Protein AF-0000000072565651 (afdb_homodimer)

Organism: Arthroderma benhamiae (strain ATCC MYA-4681 / CBS 112371) (NCBI:txid663331)

Nearest PDB structures (foldseek):
  7oct-assembly1_A  TM=7.516E-01  e=7.145E-11  Acinetobacter baumannii ATCC 19606 = CIP 70.34 = JCM 6841
  7ocs-assembly1_A  TM=7.933E-01  e=9.939E-10  Acinetobacter baumannii ATCC 19606 = CIP 70.34 = JCM 6841
  7ocs-assembly2_B  TM=7.786E-01  e=7.906E-10  Acinetobacter baumannii ATCC 19606 = CIP 70.34 = JCM 6841
  7ocs-assembly1_D  TM=7.805E-01  e=7.906E-10  Acinetobacter baumannii ATCC 19606 = CIP 70.34 = JCM 6841
  6w04-assembly1_A  TM=7.168E-01  e=1.762E-09  Entamoeba histolytica

Structure (mmCIF, N/CA/C/O backbone):
data_AF-0000000072565651-model_v1
#
loop_
_entity.id
_entity.type
_entity.pdbx_description
1 polymer 'HAD superfamily hydrolase'
#
loop_
_atom_site.group_PDB
_atom_site.id
_atom_site.type_symbol
_atom_site.label_atom_id
_atom_site.label_alt_id
_atom_site.label_comp_id
_atom_site.label_asym_id
_atom_site.label_entity_id
_atom_site.label_seq_id
_atom_site.pdbx_PDB_ins_code
_atom_site.Cartn_x
_atom_site.Cartn_y
_atom_site.Cartn_z
_atom_site.occupancy
_atom_site.B_iso_or_equiv
_atom_site.auth_seq_id
_atom_site.auth_comp_id
_atom_site.auth_asym_id
_atom_site.auth_atom_id
_atom_site.pdbx_PDB_model_num
ATOM 1 N N . MET A 1 1 ? 12.672 -51.312 17.312 1 28.11 1 MET A N 1
ATOM 2 C CA . MET A 1 1 ? 11.688 -50.344 16.844 1 28.11 1 MET A CA 1
ATOM 3 C C . MET A 1 1 ? 12.312 -49.375 15.836 1 28.11 1 MET A C 1
ATOM 5 O O . MET A 1 1 ? 13.273 -48.688 16.156 1 28.11 1 MET A O 1
ATOM 9 N N . ALA A 1 2 ? 12.344 -49.812 14.531 1 34.66 2 ALA A N 1
ATOM 10 C CA . ALA A 1 2 ? 13.094 -49.219 13.422 1 34.66 2 ALA A CA 1
ATOM 11 C C . ALA A 1 2 ? 12.797 -47.75 13.297 1 34.66 2 ALA A C 1
ATOM 13 O O . ALA A 1 2 ? 11.633 -47.344 13.312 1 34.66 2 ALA A O 1
ATOM 14 N N . ASP A 1 3 ? 13.578 -46.875 13.914 1 33.22 3 ASP A N 1
ATOM 15 C CA . ASP A 1 3 ? 13.516 -45.406 13.844 1 33.22 3 ASP A CA 1
ATOM 16 C C . ASP A 1 3 ? 13.172 -44.938 12.438 1 33.22 3 ASP A C 1
ATOM 18 O O . ASP A 1 3 ? 13.953 -45.156 11.5 1 33.22 3 ASP A O 1
ATOM 22 N N . TYR A 1 4 ? 12.031 -45.188 11.828 1 33.22 4 TYR A N 1
ATOM 23 C CA . TYR A 1 4 ? 11.383 -44.688 10.617 1 33.22 4 TYR A CA 1
ATOM 24 C C . TYR A 1 4 ? 11.664 -43.219 10.414 1 33.22 4 TYR A C 1
ATOM 26 O O . TYR A 1 4 ? 10.812 -42.375 10.68 1 33.22 4 TYR A O 1
ATOM 34 N N . ASN A 1 5 ? 12.641 -42.625 11.07 1 37.72 5 ASN A N 1
ATOM 35 C CA . ASN A 1 5 ? 13.055 -41.25 10.734 1 37.72 5 ASN A CA 1
ATOM 36 C C . ASN A 1 5 ? 13.234 -41.094 9.234 1 37.72 5 ASN A C 1
ATOM 38 O O . ASN A 1 5 ? 14.367 -41.094 8.734 1 37.72 5 ASN A O 1
ATOM 42 N N . LEU A 1 6 ? 12.742 -41.969 8.281 1 37.47 6 LEU A N 1
ATOM 43 C CA . LEU A 1 6 ? 12.953 -41.906 6.84 1 37.47 6 LEU A CA 1
ATOM 44 C C . LEU A 1 6 ? 12.852 -40.469 6.324 1 37.47 6 LEU A C 1
ATOM 46 O O . LEU A 1 6 ? 11.789 -39.875 6.383 1 37.47 6 LEU A O 1
ATOM 50 N N . ASN A 1 7 ? 13.68 -39.625 6.555 1 43.22 7 ASN A N 1
ATOM 51 C CA . ASN A 1 7 ? 13.891 -38.406 5.766 1 43.22 7 ASN A CA 1
ATOM 52 C C . ASN A 1 7 ? 13.43 -38.594 4.32 1 43.22 7 ASN A C 1
ATOM 54 O O . ASN A 1 7 ? 14.219 -39 3.465 1 43.22 7 ASN A O 1
ATOM 58 N N . ARG A 1 8 ? 12.398 -39.219 3.965 1 54.91 8 ARG A N 1
ATOM 59 C CA . ARG A 1 8 ? 11.875 -39.531 2.637 1 54.91 8 ARG A CA 1
ATOM 60 C C . ARG A 1 8 ? 12.023 -38.312 1.696 1 54.91 8 ARG A C 1
ATOM 62 O O . ARG A 1 8 ? 11.469 -37.25 1.953 1 54.91 8 ARG A O 1
ATOM 69 N N . ARG A 1 9 ? 13.125 -38.188 0.952 1 79.69 9 ARG A N 1
ATOM 70 C CA . ARG A 1 9 ? 13.477 -37.219 -0.081 1 79.69 9 ARG A CA 1
ATOM 71 C C . ARG A 1 9 ? 12.328 -37.031 -1.062 1 79.69 9 ARG A C 1
ATOM 73 O O . ARG A 1 9 ? 11.797 -38 -1.607 1 79.69 9 ARG A O 1
ATOM 80 N N . LEU A 1 10 ? 11.648 -35.906 -1.027 1 92.06 10 LEU A N 1
ATOM 81 C CA . LEU A 1 10 ? 10.609 -35.562 -1.983 1 92.06 10 LEU A CA 1
ATOM 82 C C . LEU A 1 10 ? 11.086 -35.781 -3.414 1 92.06 10 LEU A C 1
ATOM 84 O O . LEU A 1 10 ? 12.266 -35.594 -3.719 1 92.06 10 LEU A O 1
ATOM 88 N N . PRO A 1 11 ? 10.273 -36.406 -4.203 1 96.19 11 PRO A N 1
ATOM 89 C CA . PRO A 1 11 ? 10.695 -36.625 -5.586 1 96.19 11 PRO A CA 1
ATOM 90 C C . PRO A 1 11 ? 11.086 -35.344 -6.309 1 96.19 11 PRO A C 1
ATOM 92 O O . PRO A 1 11 ? 10.648 -34.25 -5.93 1 96.19 11 PRO A O 1
ATOM 95 N N . PRO A 1 12 ? 11.969 -35.5 -7.359 1 96.56 12 PRO A N 1
ATOM 96 C CA . PRO A 1 12 ? 12.281 -34.312 -8.172 1 96.56 12 PRO A CA 1
ATOM 97 C C . PRO A 1 12 ? 11.055 -33.719 -8.844 1 96.56 12 PRO A C 1
ATOM 99 O O . PRO A 1 12 ? 10.148 -34.438 -9.258 1 96.56 12 PRO A O 1
ATOM 102 N N . ILE A 1 13 ? 11.078 -32.438 -9.023 1 98.19 13 ILE A N 1
ATOM 103 C CA . ILE A 1 13 ? 9.969 -31.734 -9.641 1 98.19 13 ILE A CA 1
ATOM 104 C C . ILE A 1 13 ? 10.023 -31.906 -11.156 1 98.19 13 ILE A C 1
ATOM 106 O O . ILE A 1 13 ? 11.086 -31.797 -11.766 1 98.19 13 ILE A O 1
ATOM 110 N N . ARG A 1 14 ? 8.883 -32.125 -11.688 1 98.25 14 ARG A N 1
ATOM 111 C CA . ARG A 1 14 ? 8.781 -32.312 -13.133 1 98.25 14 ARG A CA 1
ATOM 112 C C . ARG A 1 14 ? 7.781 -31.312 -13.727 1 98.25 14 ARG A C 1
ATOM 114 O O . ARG A 1 14 ? 7.691 -31.172 -14.945 1 98.25 14 ARG A O 1
ATOM 121 N N . ALA A 1 15 ? 7.027 -30.594 -12.883 1 98.81 15 ALA A N 1
ATOM 122 C CA . ALA A 1 15 ? 6.113 -29.562 -13.344 1 98.81 15 ALA A CA 1
ATOM 123 C C . ALA A 1 15 ? 6.039 -28.406 -12.344 1 98.81 15 ALA A C 1
ATOM 125 O O . ALA A 1 15 ? 5.949 -28.641 -11.133 1 98.81 15 ALA A O 1
ATOM 126 N N . CYS A 1 16 ? 6.152 -27.203 -12.852 1 98.88 16 CYS A N 1
ATOM 127 C CA . CYS A 1 16 ? 5.938 -25.984 -12.094 1 98.88 16 CYS A CA 1
ATOM 128 C C . CYS A 1 16 ? 4.652 -25.281 -12.523 1 98.88 16 CYS A C 1
ATOM 130 O O . CYS A 1 16 ? 4.473 -24.984 -13.703 1 98.88 16 CYS A O 1
ATOM 132 N N . LEU A 1 17 ? 3.73 -25.109 -11.586 1 98.94 17 LEU A N 1
ATOM 133 C CA . LEU A 1 17 ? 2.434 -24.484 -11.828 1 98.94 17 LEU A CA 1
ATOM 134 C C . LEU A 1 17 ? 2.344 -23.125 -11.133 1 98.94 17 LEU A C 1
ATOM 136 O O . LEU A 1 17 ? 2.623 -23.016 -9.938 1 98.94 17 LEU A O 1
ATOM 140 N N . PHE A 1 18 ? 1.937 -22.109 -11.898 1 98.94 18 PHE A N 1
ATOM 141 C CA . PHE A 1 18 ? 2.07 -20.75 -11.391 1 98.94 18 PHE A CA 1
ATOM 142 C C . PHE A 1 18 ? 0.706 -20.078 -11.273 1 98.94 18 PHE A C 1
ATOM 144 O O . PHE A 1 18 ? -0.089 -20.094 -12.219 1 98.94 18 PHE A O 1
ATOM 151 N N . ASP A 1 19 ? 0.509 -19.438 -10.094 1 97.56 19 ASP A N 1
ATOM 152 C CA . ASP A 1 19 ? -0.462 -18.344 -10.023 1 97.56 19 ASP A CA 1
ATOM 153 C C . ASP A 1 19 ? 0.01 -17.141 -10.828 1 97.56 19 ASP A C 1
ATOM 155 O O . ASP A 1 19 ? 1.038 -17.203 -11.5 1 97.56 19 ASP A O 1
ATOM 159 N N . MET A 1 20 ? -0.829 -16.078 -10.945 1 97.19 20 MET A N 1
ATOM 160 C CA . MET A 1 20 ? -0.4 -14.914 -11.719 1 97.19 20 MET A CA 1
ATOM 161 C C . MET A 1 20 ? -0.414 -13.656 -10.852 1 97.19 20 MET A C 1
ATOM 163 O O . MET A 1 20 ? 0.643 -13.117 -10.523 1 97.19 20 MET A O 1
ATOM 167 N N . ASP A 1 21 ? -1.61 -13.273 -10.383 1 95.94 21 ASP A N 1
ATOM 168 C CA . ASP A 1 21 ? -1.785 -12.008 -9.672 1 95.94 21 ASP A CA 1
ATOM 169 C C . ASP A 1 21 ? -1.042 -12.016 -8.344 1 95.94 21 ASP A C 1
ATOM 171 O O . ASP A 1 21 ? -1.3 -12.867 -7.488 1 95.94 21 ASP A O 1
ATOM 175 N N . GLY A 1 22 ? -0.1 -11.062 -8.234 1 95.88 22 GLY A N 1
ATOM 176 C CA . GLY A 1 22 ? 0.639 -10.945 -6.988 1 95.88 22 GLY A CA 1
ATOM 177 C C . GLY A 1 22 ? 1.815 -11.898 -6.898 1 95.88 22 GLY A C 1
ATOM 178 O O . GLY A 1 22 ? 2.6 -11.836 -5.949 1 95.88 22 GLY A O 1
ATOM 179 N N . LEU A 1 23 ? 1.922 -12.734 -7.875 1 97.44 23 LEU A N 1
ATOM 180 C CA . LEU A 1 23 ? 3.018 -13.703 -7.922 1 97.44 23 LEU A CA 1
ATOM 181 C C . LEU A 1 23 ? 3.938 -13.422 -9.102 1 97.44 23 LEU A C 1
ATOM 183 O O . LEU A 1 23 ? 5.129 -13.148 -8.922 1 97.44 23 LEU A O 1
ATOM 187 N N . LEU A 1 24 ? 3.398 -13.469 -10.297 1 98.44 24 LEU A N 1
ATOM 188 C CA . LEU A 1 24 ? 4.191 -13.195 -11.484 1 98.44 24 LEU A CA 1
ATOM 189 C C . LEU A 1 24 ? 4.207 -11.695 -11.789 1 98.44 24 LEU A C 1
ATOM 191 O O . LEU A 1 24 ? 5.223 -11.156 -12.234 1 98.44 24 LEU A O 1
ATOM 195 N N . ILE A 1 25 ? 3.047 -11.078 -11.523 1 98.31 25 ILE A N 1
ATOM 196 C CA . ILE A 1 25 ? 2.939 -9.656 -11.836 1 98.31 25 ILE A CA 1
ATOM 197 C C . ILE A 1 25 ? 2.459 -8.891 -10.602 1 98.31 25 ILE A C 1
ATOM 199 O O . ILE A 1 25 ? 1.876 -9.477 -9.688 1 98.31 25 ILE A O 1
ATOM 203 N N . ASP A 1 26 ? 2.633 -7.539 -10.625 1 97.62 26 ASP A N 1
ATOM 204 C CA . ASP A 1 26 ? 2.377 -6.68 -9.469 1 97.62 26 ASP A CA 1
ATOM 205 C C . ASP A 1 26 ? 0.921 -6.215 -9.445 1 97.62 26 ASP A C 1
ATOM 207 O O . ASP A 1 26 ? 0.62 -5.121 -8.969 1 97.62 26 ASP A O 1
ATOM 211 N N . SER A 1 27 ? -0.008 -7.008 -9.953 1 96.06 27 SER A N 1
ATOM 212 C CA . SER A 1 27 ? -1.421 -6.66 -10.062 1 96.06 27 SER A CA 1
ATOM 213 C C . SER A 1 27 ? -2.037 -6.43 -8.68 1 96.06 27 SER A C 1
ATOM 215 O O . SER A 1 27 ? -3.027 -5.703 -8.555 1 96.06 27 SER A O 1
ATOM 217 N N . GLU A 1 28 ? -1.499 -7.016 -7.66 1 94.44 28 GLU A N 1
ATOM 218 C CA . GLU A 1 28 ? -2.014 -6.82 -6.309 1 94.44 28 GLU A CA 1
ATOM 219 C C . GLU A 1 28 ? -1.947 -5.355 -5.895 1 94.44 28 GLU A C 1
ATOM 221 O O . GLU A 1 28 ? -2.812 -4.867 -5.164 1 94.44 28 GLU A O 1
ATOM 226 N N . ASP A 1 29 ? -0.939 -4.613 -6.332 1 95.44 29 ASP A N 1
ATOM 227 C CA . ASP A 1 29 ? -0.826 -3.184 -6.066 1 95.44 29 ASP A CA 1
ATOM 228 C C . ASP A 1 29 ? -1.98 -2.414 -6.703 1 95.44 29 ASP A C 1
ATOM 230 O O . ASP A 1 29 ? -2.523 -1.487 -6.102 1 95.44 29 ASP A O 1
ATOM 234 N N . ILE A 1 30 ? -2.305 -2.785 -7.891 1 95.69 30 ILE A N 1
ATOM 235 C CA . ILE A 1 30 ? -3.395 -2.137 -8.617 1 95.69 30 ILE A CA 1
ATOM 236 C C . ILE A 1 30 ? -4.719 -2.422 -7.91 1 95.69 30 ILE A C 1
ATOM 238 O O . ILE A 1 30 ? -5.523 -1.512 -7.699 1 95.69 30 ILE A O 1
ATOM 242 N N . TYR A 1 31 ? -4.941 -3.705 -7.488 1 93.88 31 TYR A N 1
ATOM 243 C CA . TYR A 1 31 ? -6.156 -4.066 -6.77 1 93.88 31 TYR A CA 1
ATOM 244 C C . TYR A 1 31 ? -6.332 -3.211 -5.523 1 93.88 31 TYR A C 1
ATOM 246 O O . TYR A 1 31 ? -7.406 -2.654 -5.289 1 93.88 31 TYR A O 1
ATOM 254 N N . THR A 1 32 ? -5.309 -3.094 -4.797 1 94.88 32 THR A N 1
ATOM 255 C CA . THR A 1 32 ? -5.352 -2.361 -3.535 1 94.88 32 THR A CA 1
ATOM 256 C C . THR A 1 32 ? -5.586 -0.873 -3.781 1 94.88 32 THR A C 1
ATOM 258 O O . THR A 1 32 ? -6.414 -0.25 -3.117 1 94.88 32 THR A O 1
ATOM 261 N N . PHE A 1 33 ? -4.863 -0.343 -4.703 1 96.5 33 PHE A N 1
ATOM 262 C CA . PHE A 1 33 ? -4.965 1.077 -5.02 1 96.5 33 PHE A CA 1
ATOM 263 C C . PHE A 1 33 ? -6.391 1.44 -5.426 1 96.5 33 PHE A C 1
ATOM 265 O O . PHE A 1 33 ? -6.961 2.406 -4.914 1 96.5 33 PHE A O 1
ATOM 272 N N . VAL A 1 34 ? -7.004 0.661 -6.289 1 96.06 34 VAL A N 1
ATOM 273 C CA . VAL A 1 34 ? -8.336 0.906 -6.824 1 96.06 34 VAL A CA 1
ATOM 274 C C . VAL A 1 34 ? -9.375 0.781 -5.707 1 96.06 34 VAL A C 1
ATOM 276 O O . VAL A 1 34 ? -10.242 1.642 -5.559 1 96.06 34 VAL A O 1
ATOM 279 N N . ILE A 1 35 ? -9.289 -0.234 -4.879 1 96.19 35 ILE A N 1
ATOM 280 C CA . ILE A 1 35 ? -10.258 -0.447 -3.805 1 96.19 35 ILE A CA 1
ATOM 281 C C . ILE A 1 35 ? -10.164 0.695 -2.795 1 96.19 35 ILE A C 1
ATOM 283 O O . ILE A 1 35 ? -11.188 1.185 -2.309 1 96.19 35 ILE A O 1
ATOM 287 N N . ASN A 1 36 ? -8.938 1.128 -2.477 1 96.25 36 ASN A N 1
ATOM 288 C CA . ASN A 1 36 ? -8.766 2.227 -1.534 1 96.25 36 ASN A CA 1
ATOM 289 C C . ASN A 1 36 ? -9.344 3.531 -2.076 1 96.25 36 ASN A C 1
ATOM 291 O O . ASN A 1 36 ? -9.922 4.316 -1.325 1 96.25 36 ASN A O 1
ATOM 295 N N . GLN A 1 37 ? -9.148 3.777 -3.359 1 95.06 37 GLN A N 1
ATOM 296 C CA . GLN A 1 37 ? -9.75 4.953 -3.979 1 95.06 37 GLN A CA 1
ATOM 297 C C . GLN A 1 37 ? -11.266 4.977 -3.752 1 95.06 37 GLN A C 1
ATOM 299 O O . GLN A 1 37 ? -11.828 6.012 -3.395 1 95.06 37 GLN A O 1
ATOM 304 N N . ILE A 1 38 ? -11.898 3.828 -3.918 1 96.25 38 ILE A N 1
ATOM 305 C CA . ILE A 1 38 ? -13.344 3.738 -3.738 1 96.25 38 ILE A CA 1
ATOM 306 C C . ILE A 1 38 ? -13.688 3.92 -2.262 1 96.25 38 ILE A C 1
ATOM 308 O O . ILE A 1 38 ? -14.617 4.652 -1.922 1 96.25 38 ILE A O 1
ATOM 312 N N . LEU A 1 39 ? -12.969 3.26 -1.368 1 97 39 LEU A N 1
ATOM 313 C CA . LEU A 1 39 ? -13.195 3.393 0.067 1 97 39 LEU A CA 1
ATOM 314 C C . LEU A 1 39 ? -13.125 4.852 0.496 1 97 39 LEU A C 1
ATOM 316 O O . LEU A 1 39 ? -13.992 5.332 1.23 1 97 39 LEU A O 1
ATOM 320 N N . HIS A 1 40 ? -12.188 5.574 -0.025 1 94.94 40 HIS A N 1
ATOM 321 C CA . HIS A 1 40 ? -11.992 6.969 0.361 1 94.94 40 HIS A CA 1
ATOM 322 C C . HIS A 1 40 ? -13.117 7.848 -0.18 1 94.94 40 HIS A C 1
ATOM 324 O O . HIS A 1 40 ? -13.508 8.828 0.462 1 94.94 40 HIS A O 1
ATOM 330 N N . GLU A 1 41 ? -13.586 7.523 -1.354 1 94.12 41 GLU A N 1
ATOM 331 C CA . GLU A 1 41 ? -14.734 8.242 -1.895 1 94.12 41 GLU A CA 1
ATOM 332 C C . GLU A 1 41 ? -15.906 8.242 -0.908 1 94.12 41 GLU A C 1
ATOM 334 O O . GLU A 1 41 ? -16.719 9.164 -0.897 1 94.12 41 GLU A O 1
ATOM 339 N N . TYR A 1 42 ? -15.922 7.238 -0.106 1 94.94 42 TYR A N 1
ATOM 340 C CA . TYR A 1 42 ? -17.031 7.117 0.833 1 94.94 42 TYR A CA 1
ATOM 341 C C . TYR A 1 42 ? -16.562 7.375 2.262 1 94.94 42 TYR A C 1
ATOM 343 O O . TYR A 1 42 ? -17.234 6.973 3.221 1 94.94 42 TYR A O 1
ATOM 351 N N . GLY A 1 43 ? -15.445 7.91 2.371 1 92.88 43 GLY A N 1
ATOM 352 C CA . GLY A 1 43 ? -14.953 8.336 3.672 1 92.88 43 GLY A CA 1
ATOM 353 C C . GLY A 1 43 ? -14.461 7.184 4.531 1 92.88 43 GLY A C 1
ATOM 354 O O . GLY A 1 43 ? -14.461 7.277 5.762 1 92.88 43 GLY A O 1
ATOM 355 N N . LYS A 1 44 ? -14.148 6.051 3.848 1 94.81 44 LYS A N 1
ATOM 356 C CA . LYS A 1 44 ? -13.664 4.875 4.566 1 94.81 44 LYS A CA 1
ATOM 357 C C . LYS A 1 44 ? -12.141 4.836 4.586 1 94.81 44 LYS A C 1
ATOM 359 O O . LYS A 1 44 ? -11.484 5.434 3.729 1 94.81 44 LYS A O 1
ATOM 364 N N . PRO A 1 45 ? -11.562 4.203 5.59 1 94.19 45 PRO A N 1
ATOM 365 C CA . PRO A 1 45 ? -10.102 4.031 5.629 1 94.19 45 PRO A CA 1
ATOM 366 C C . PRO A 1 45 ? -9.602 3.02 4.598 1 94.19 45 PRO A C 1
ATOM 368 O O . PRO A 1 45 ? -10.406 2.348 3.947 1 94.19 45 PRO A O 1
ATOM 371 N N . ASN A 1 46 ? -8.281 3.008 4.492 1 95.44 46 ASN A N 1
ATOM 372 C CA . ASN A 1 46 ? -7.652 1.995 3.648 1 95.44 46 ASN A CA 1
ATOM 373 C C . ASN A 1 46 ? -8.078 0.586 4.055 1 95.44 46 ASN A C 1
ATOM 375 O O . ASN A 1 46 ? -8.312 0.32 5.234 1 95.44 46 ASN A O 1
ATOM 379 N N . LEU A 1 47 ? -8.141 -0.257 3.006 1 94.94 47 LEU A N 1
ATOM 380 C CA . LEU A 1 47 ? -8.391 -1.674 3.242 1 94.94 47 LEU A CA 1
ATOM 381 C C . LEU A 1 47 ? -7.281 -2.293 4.086 1 94.94 47 LEU A C 1
ATOM 383 O O . LEU A 1 47 ? -6.133 -2.367 3.645 1 94.94 47 LEU A O 1
ATOM 387 N N . PRO A 1 48 ? -7.625 -2.686 5.312 1 92.5 48 PRO A N 1
ATOM 388 C CA . PRO A 1 48 ? -6.574 -3.318 6.113 1 92.5 48 PRO A CA 1
ATOM 389 C C . PRO A 1 48 ? -6.215 -4.719 5.613 1 92.5 48 PRO A C 1
ATOM 391 O O . PRO A 1 48 ? -7.074 -5.426 5.086 1 92.5 48 PRO A O 1
ATOM 394 N N . TRP A 1 49 ? -4.977 -5.156 5.801 1 92.19 49 TRP A N 1
ATOM 395 C CA . TRP A 1 49 ? -4.52 -6.461 5.332 1 92.19 49 TRP A CA 1
ATOM 396 C C . TRP A 1 49 ? -5.301 -7.586 6.004 1 92.19 49 TRP A C 1
ATOM 398 O O . TRP A 1 49 ? -5.469 -8.664 5.43 1 92.19 49 TRP A O 1
ATOM 408 N N . SER A 1 50 ? -5.793 -7.367 7.227 1 89.38 50 SER A N 1
ATOM 409 C CA . SER A 1 50 ? -6.59 -8.383 7.906 1 89.38 50 SER A CA 1
ATOM 410 C C . SER A 1 50 ? -7.852 -8.719 7.117 1 89.38 50 SER A C 1
ATOM 412 O O . SER A 1 50 ? -8.289 -9.867 7.09 1 89.38 50 SER A O 1
ATOM 414 N N . ILE A 1 51 ? -8.383 -7.699 6.477 1 91.31 51 ILE A N 1
ATOM 415 C CA . ILE A 1 51 ? -9.57 -7.906 5.648 1 91.31 51 ILE A CA 1
ATOM 416 C C . ILE A 1 51 ? -9.148 -8.391 4.262 1 91.31 51 ILE A C 1
ATOM 418 O O . ILE A 1 51 ? -9.711 -9.352 3.738 1 91.31 51 ILE A O 1
ATOM 422 N N . LYS A 1 52 ? -8.148 -7.754 3.705 1 92.5 52 LYS A N 1
ATOM 423 C CA . LYS A 1 52 ? -7.664 -8.125 2.379 1 92.5 52 LYS A CA 1
ATOM 424 C C . LYS A 1 52 ? -7.293 -9.602 2.318 1 92.5 52 LYS A C 1
ATOM 426 O O . LYS A 1 52 ? -7.59 -10.281 1.334 1 92.5 52 LYS A O 1
ATOM 431 N N . ALA A 1 53 ? -6.672 -10.086 3.35 1 87.81 53 ALA A N 1
ATOM 432 C CA . ALA A 1 53 ? -6.25 -11.484 3.422 1 87.81 53 ALA A CA 1
ATOM 433 C C . ALA A 1 53 ? -7.445 -12.422 3.285 1 87.81 53 ALA A C 1
ATOM 435 O O . ALA A 1 53 ? -7.32 -13.523 2.748 1 87.81 53 ALA A O 1
ATOM 436 N N . GLN A 1 54 ? -8.539 -11.969 3.684 1 83.38 54 GLN A N 1
ATOM 437 C CA . GLN A 1 54 ? -9.75 -12.781 3.633 1 83.38 54 GLN A CA 1
ATOM 438 C C . GLN A 1 54 ? -10.367 -12.758 2.238 1 83.38 54 GLN A C 1
ATOM 440 O O . GLN A 1 54 ? -11.133 -13.656 1.88 1 83.38 54 GLN A O 1
ATOM 445 N N . LEU A 1 55 ? -10.094 -11.703 1.601 1 83.44 55 LEU A N 1
ATOM 446 C CA . LEU A 1 55 ? -10.68 -11.516 0.279 1 83.44 55 LEU A CA 1
ATOM 447 C C . LEU A 1 55 ? -9.883 -12.266 -0.783 1 83.44 55 LEU A C 1
ATOM 449 O O . LEU A 1 55 ? -10.461 -12.828 -1.713 1 83.44 55 LEU A O 1
ATOM 453 N N . GLN A 1 56 ? -8.555 -12.289 -0.642 1 78.44 56 GLN A N 1
ATOM 454 C CA . GLN A 1 56 ? -7.66 -12.867 -1.644 1 78.44 56 GLN A CA 1
ATOM 455 C C . GLN A 1 56 ? -7.973 -14.344 -1.872 1 78.44 56 GLN A C 1
ATOM 457 O O . GLN A 1 56 ? -8.078 -15.109 -0.917 1 78.44 56 GLN A O 1
ATOM 462 N N . GLY A 1 57 ? -8.188 -14.789 -3.135 1 64.81 57 GLY A N 1
ATOM 463 C CA . GLY A 1 57 ? -8.359 -16.188 -3.51 1 64.81 57 GLY A CA 1
ATOM 464 C C . GLY A 1 57 ? -9.797 -16.641 -3.447 1 64.81 57 GLY A C 1
ATOM 465 O O . GLY A 1 57 ? -10.133 -17.734 -3.926 1 64.81 57 GLY A O 1
ATOM 466 N N . ARG A 1 58 ? -10.711 -15.781 -2.926 1 66.5 58 ARG A N 1
ATOM 467 C CA . ARG A 1 58 ? -12.117 -16.156 -2.826 1 66.5 58 ARG A CA 1
ATOM 468 C C . ARG A 1 58 ? -12.875 -15.781 -4.09 1 66.5 58 ARG A C 1
ATOM 470 O O . ARG A 1 58 ? -12.562 -14.781 -4.734 1 66.5 58 ARG A O 1
ATOM 477 N N . PRO A 1 59 ? -13.75 -16.703 -4.43 1 64.25 59 PRO A N 1
ATOM 478 C CA . PRO A 1 59 ? -14.602 -16.297 -5.551 1 64.25 59 PRO A CA 1
ATOM 479 C C . PRO A 1 59 ? -15.406 -15.031 -5.254 1 64.25 59 PRO A C 1
ATOM 481 O O . PRO A 1 59 ? -15.633 -14.703 -4.086 1 64.25 59 PRO A O 1
ATOM 484 N N . GLN A 1 60 ? -15.953 -14.336 -6.246 1 65.56 60 GLN A N 1
ATOM 485 C CA . GLN A 1 60 ? -16.531 -12.992 -6.203 1 65.56 60 GLN A CA 1
ATOM 486 C C . GLN A 1 60 ? -17.75 -12.953 -5.281 1 65.56 60 GLN A C 1
ATOM 488 O O . GLN A 1 60 ? -17.859 -12.078 -4.422 1 65.56 60 GLN A O 1
ATOM 493 N N . PRO A 1 61 ? -18.688 -13.922 -5.441 1 65.56 61 PRO A N 1
ATOM 494 C CA . PRO A 1 61 ? -19.812 -13.656 -4.543 1 65.56 61 PRO A CA 1
ATOM 495 C C . PRO A 1 61 ? -19.406 -13.703 -3.068 1 65.56 61 PRO A C 1
ATOM 497 O O . PRO A 1 61 ? -19.891 -12.906 -2.268 1 65.56 61 PRO A O 1
ATOM 500 N N . GLN A 1 62 ? -18.547 -14.609 -2.652 1 70.38 62 GLN A N 1
ATOM 501 C CA . GLN A 1 62 ? -18.172 -14.719 -1.246 1 70.38 62 GLN A CA 1
ATOM 502 C C . GLN A 1 62 ? -17.281 -13.562 -0.823 1 70.38 62 GLN A C 1
ATOM 504 O O . GLN A 1 62 ? -17.438 -13.008 0.267 1 70.38 62 GLN A O 1
ATOM 509 N N . SER A 1 63 ? -16.375 -13.18 -1.596 1 76.44 63 SER A N 1
ATOM 510 C CA . SER A 1 63 ? -15.492 -12.062 -1.291 1 76.44 63 SER A CA 1
ATOM 511 C C . SER A 1 63 ? -16.266 -10.758 -1.172 1 76.44 63 SER A C 1
ATOM 513 O O . SER A 1 63 ? -15.953 -9.914 -0.325 1 76.44 63 SER A O 1
ATOM 515 N N . GLY A 1 64 ? -17.312 -10.648 -1.944 1 79.75 64 GLY A N 1
ATOM 516 C CA . GLY A 1 64 ? -18.125 -9.453 -1.902 1 79.75 64 GLY A CA 1
ATOM 517 C C . GLY A 1 64 ? -18.844 -9.273 -0.578 1 79.75 64 GLY A C 1
ATOM 518 O O . GLY A 1 64 ? -18.938 -8.156 -0.063 1 79.75 64 GLY A O 1
ATOM 519 N N . GLN A 1 65 ? -19.266 -10.398 -0.054 1 80.88 65 GLN A N 1
ATOM 520 C CA . GLN A 1 65 ? -19.984 -10.344 1.214 1 80.88 65 GLN A CA 1
ATOM 521 C C . GLN A 1 65 ? -19.062 -9.914 2.352 1 80.88 65 GLN A C 1
ATOM 523 O O . GLN A 1 65 ? -19.422 -9.055 3.156 1 80.88 65 GLN A O 1
ATOM 528 N N . VAL A 1 66 ? -17.922 -10.516 2.438 1 83.75 66 VAL A N 1
ATOM 529 C CA . VAL A 1 66 ? -16.953 -10.18 3.471 1 83.75 66 VAL A CA 1
ATOM 530 C C . VAL A 1 66 ?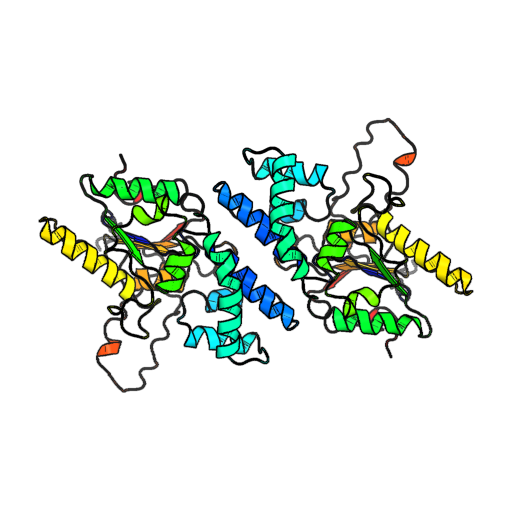 -16.578 -8.703 3.367 1 83.75 66 VAL A C 1
ATOM 532 O O . VAL A 1 66 ? -16.562 -7.992 4.371 1 83.75 66 VAL A O 1
ATOM 535 N N . PHE A 1 67 ? -16.391 -8.273 2.207 1 91.94 67 PHE A N 1
ATOM 536 C CA . PHE A 1 67 ? -15.992 -6.887 1.976 1 91.94 67 PHE A CA 1
ATOM 537 C C . PHE A 1 67 ? -17.094 -5.93 2.402 1 91.94 67 PHE A C 1
ATOM 539 O O . PHE A 1 67 ? -16.844 -4.969 3.131 1 91.94 67 PHE A O 1
ATOM 546 N N . GLN A 1 68 ? -18.281 -6.254 2.027 1 90.31 68 GLN A N 1
ATOM 547 C CA . GLN A 1 68 ? -19.406 -5.359 2.307 1 90.31 68 GLN A CA 1
ATOM 548 C C . GLN A 1 68 ? -19.734 -5.348 3.797 1 90.31 68 GLN A C 1
ATOM 550 O O . GLN A 1 68 ? -20.141 -4.316 4.336 1 90.31 68 GLN A O 1
ATOM 555 N N . LYS A 1 69 ? -19.641 -6.484 4.398 1 90.94 69 LYS A N 1
ATOM 556 C CA . LYS A 1 69 ? -19.859 -6.531 5.84 1 90.94 69 LYS A CA 1
ATOM 557 C C . LYS A 1 69 ? -18.906 -5.594 6.574 1 90.94 69 LYS A C 1
ATOM 559 O O . LYS A 1 69 ? -19.297 -4.938 7.543 1 90.94 69 LYS A O 1
ATOM 564 N N . TRP A 1 70 ? -17.719 -5.531 6.094 1 93.38 70 TRP A N 1
ATOM 565 C CA . TRP A 1 70 ? -16.703 -4.688 6.723 1 93.38 70 TRP A CA 1
ATOM 566 C C . TRP A 1 70 ? -16.859 -3.236 6.285 1 93.38 70 TRP A C 1
ATOM 568 O O . TRP A 1 70 ? -16.906 -2.332 7.121 1 93.38 70 TRP A O 1
ATOM 578 N N . ALA A 1 71 ? -16.953 -2.986 4.973 1 94.75 71 ALA A N 1
ATOM 579 C CA . ALA A 1 71 ? -16.891 -1.639 4.414 1 94.75 71 ALA A CA 1
ATOM 580 C C . ALA A 1 71 ? -18.234 -0.925 4.559 1 94.75 71 ALA A C 1
ATOM 582 O O . ALA A 1 71 ? -18.281 0.302 4.668 1 94.75 71 ALA A O 1
ATOM 583 N N . GLN A 1 72 ? -19.281 -1.648 4.473 1 95.69 72 GLN A N 1
ATOM 584 C CA . GLN A 1 72 ? -20.641 -1.113 4.578 1 95.69 72 GLN A CA 1
ATOM 585 C C . GLN A 1 72 ? -20.828 0.096 3.666 1 95.69 72 GLN A C 1
ATOM 587 O O . GLN A 1 72 ? -21.312 1.139 4.102 1 95.69 72 GLN A O 1
ATOM 592 N N . LEU A 1 73 ? -20.453 -0.035 2.484 1 96 73 LEU A N 1
ATOM 593 C CA . LEU A 1 73 ? -20.656 1.029 1.509 1 96 73 LEU A CA 1
ATOM 594 C C . LEU A 1 73 ? -22.125 1.159 1.139 1 96 73 LEU A C 1
ATOM 596 O O . LEU A 1 73 ? -22.844 0.158 1.059 1 96 73 LEU A O 1
ATOM 600 N N . PRO A 1 74 ? -22.547 2.361 0.887 1 96.81 74 PRO A N 1
ATOM 601 C CA . PRO A 1 74 ? -23.953 2.594 0.571 1 96.81 74 PRO A CA 1
ATOM 602 C C . PRO A 1 74 ? -24.281 2.352 -0.901 1 96.81 74 PRO A C 1
ATOM 604 O O . PRO A 1 74 ? -25.031 3.121 -1.508 1 96.81 74 PRO A O 1
ATOM 607 N N . ILE A 1 75 ? -23.703 1.395 -1.607 1 95.75 75 ILE A N 1
ATOM 608 C CA . ILE A 1 75 ? -23.969 1.031 -2.996 1 95.75 75 ILE A CA 1
ATOM 609 C C . ILE A 1 75 ? -24.125 -0.484 -3.113 1 95.75 75 ILE A C 1
ATOM 611 O O . ILE A 1 75 ? -23.656 -1.229 -2.244 1 95.75 75 ILE A O 1
ATOM 615 N N . SER A 1 76 ? -24.781 -0.919 -4.156 1 93.88 76 SER A N 1
ATOM 616 C CA . SER A 1 76 ? -24.984 -2.35 -4.379 1 93.88 76 SER A CA 1
ATOM 617 C C . SER A 1 76 ? -23.672 -3.023 -4.789 1 93.88 76 SER A C 1
ATOM 619 O O . SER A 1 76 ? -22.734 -2.355 -5.234 1 93.88 76 SER A O 1
ATOM 621 N N . GLN A 1 77 ? -23.656 -4.312 -4.664 1 91.31 77 GLN A N 1
ATOM 622 C CA . GLN A 1 77 ? -22.5 -5.09 -5.098 1 91.31 77 GLN A CA 1
ATOM 623 C C . GLN A 1 77 ? -22.25 -4.918 -6.598 1 91.31 77 GLN A C 1
ATOM 625 O O . GLN A 1 77 ? -21.109 -4.836 -7.039 1 91.31 77 GLN A O 1
ATOM 630 N N . GLU A 1 78 ? -23.281 -4.902 -7.285 1 92.56 78 GLU A N 1
ATOM 631 C CA . GLU A 1 78 ? -23.172 -4.719 -8.727 1 92.56 78 GLU A CA 1
ATOM 632 C C . GLU A 1 78 ? -22.547 -3.373 -9.07 1 92.56 78 GLU A C 1
ATOM 634 O O . GLU A 1 78 ? -21.641 -3.295 -9.914 1 92.56 78 GLU A O 1
ATOM 639 N N . GLU A 1 79 ? -23 -2.342 -8.383 1 95.25 79 GLU A N 1
ATOM 640 C CA . GLU A 1 79 ? -22.438 -1.01 -8.594 1 95.25 79 GLU A CA 1
ATOM 641 C C . GLU A 1 79 ? -20.969 -0.959 -8.195 1 95.25 79 GLU A C 1
ATOM 643 O O . GLU A 1 79 ? -20.156 -0.341 -8.891 1 95.25 79 GLU A O 1
ATOM 648 N N . LEU A 1 80 ? -20.688 -1.584 -7.137 1 94.5 80 LEU A N 1
ATOM 649 C CA . LEU A 1 80 ? -19.312 -1.64 -6.668 1 94.5 80 LEU A CA 1
ATOM 650 C C . LEU A 1 80 ? -18.422 -2.314 -7.703 1 94.5 80 LEU A C 1
ATOM 652 O O . LEU A 1 80 ? -17.344 -1.801 -8.031 1 94.5 80 LEU A O 1
ATOM 656 N N . GLN A 1 81 ? -18.828 -3.406 -8.242 1 92.25 81 GLN A N 1
ATOM 657 C CA . GLN A 1 81 ? -18.047 -4.141 -9.227 1 92.25 81 GLN A CA 1
ATOM 658 C C . GLN A 1 81 ? -17.828 -3.309 -10.492 1 92.25 81 GLN A C 1
ATOM 660 O O . GLN A 1 81 ? -16.734 -3.35 -11.086 1 92.25 81 GLN A O 1
ATOM 665 N N . LYS A 1 82 ? -18.797 -2.586 -10.883 1 95.31 82 LYS A N 1
ATOM 666 C CA . LYS A 1 82 ? -18.688 -1.714 -12.047 1 95.31 82 LYS A CA 1
ATOM 667 C C . LYS A 1 82 ? -17.641 -0.62 -11.805 1 95.31 82 LYS A C 1
ATOM 669 O O . LYS A 1 82 ? -16.828 -0.331 -12.68 1 95.31 82 LYS A O 1
ATOM 674 N N . LYS A 1 83 ? -17.688 -0.016 -10.609 1 95.56 83 LYS A N 1
ATOM 675 C CA . LYS A 1 83 ? -16.703 1.01 -10.258 1 95.56 83 LYS A CA 1
ATOM 676 C C . LYS A 1 83 ? -15.289 0.443 -10.258 1 95.56 83 LYS A C 1
ATOM 678 O O . LYS A 1 83 ? -14.367 1.064 -10.797 1 95.56 83 LYS A O 1
ATOM 683 N N . ILE A 1 84 ? -15.188 -0.729 -9.727 1 94.56 84 ILE A N 1
ATOM 684 C CA . ILE A 1 84 ? -13.891 -1.385 -9.641 1 94.56 84 ILE A CA 1
ATOM 685 C C . ILE A 1 84 ? -13.344 -1.643 -11.047 1 94.56 84 ILE A C 1
ATOM 687 O O . ILE A 1 84 ? -12.211 -1.27 -11.359 1 94.56 84 ILE A O 1
ATOM 691 N N . ALA A 1 85 ? -14.141 -2.227 -11.867 1 95.12 85 ALA A N 1
ATOM 692 C CA . ALA A 1 85 ? -13.719 -2.562 -13.219 1 95.12 85 ALA A CA 1
ATOM 693 C C . ALA A 1 85 ? -13.312 -1.312 -13.992 1 95.12 85 ALA A C 1
ATOM 695 O O . ALA A 1 85 ? -12.305 -1.314 -14.711 1 95.12 85 ALA A O 1
ATOM 696 N N . ALA A 1 86 ? -14.023 -0.258 -13.844 1 96.62 86 ALA A N 1
ATOM 697 C CA . ALA A 1 86 ? -13.758 0.99 -14.555 1 96.62 86 ALA A CA 1
ATOM 698 C C . ALA A 1 86 ? -12.414 1.585 -14.133 1 96.62 86 ALA A C 1
ATOM 700 O O . ALA A 1 86 ? -11.695 2.148 -14.961 1 96.62 86 ALA A O 1
ATOM 701 N N . LEU A 1 87 ? -12.109 1.462 -12.883 1 95.62 87 LEU A N 1
ATOM 702 C CA . LEU A 1 87 ? -10.875 2.033 -12.367 1 95.62 87 LEU A CA 1
ATOM 703 C C . LEU A 1 87 ? -9.688 1.124 -12.672 1 95.62 87 LEU A C 1
ATOM 705 O O . LEU A 1 87 ? -8.562 1.601 -12.844 1 95.62 87 LEU A O 1
ATOM 709 N N . GLN A 1 88 ? -9.914 -0.155 -12.805 1 96.5 88 GLN A N 1
ATOM 710 C CA . GLN A 1 88 ? -8.852 -1.127 -13.055 1 96.5 88 GLN A CA 1
ATOM 711 C C . GLN A 1 88 ? -8.445 -1.122 -14.523 1 96.5 88 GLN A C 1
ATOM 713 O O . GLN A 1 88 ? -7.266 -1.294 -14.852 1 96.5 88 GLN A O 1
ATOM 718 N N . ARG A 1 89 ? -9.32 -0.917 -15.375 1 97.06 89 ARG A N 1
ATOM 719 C CA . ARG A 1 89 ? -9.141 -1.092 -16.812 1 97.06 89 ARG A CA 1
ATOM 720 C C . ARG A 1 89 ? -7.949 -0.279 -17.312 1 97.06 89 ARG A C 1
ATOM 722 O O . ARG A 1 89 ? -7.086 -0.803 -18.031 1 97.06 89 ARG A O 1
ATOM 729 N N . PRO A 1 90 ? -7.809 0.96 -16.891 1 95.31 90 PRO A N 1
ATOM 730 C CA . PRO A 1 90 ? -6.664 1.717 -17.406 1 95.31 90 PRO A CA 1
ATOM 731 C C . PRO A 1 90 ? -5.363 1.377 -16.672 1 95.31 90 PRO A C 1
ATOM 733 O O . PRO A 1 90 ? -4.281 1.774 -17.125 1 95.31 90 PRO A O 1
ATOM 736 N N . GLN A 1 91 ? -5.441 0.663 -15.578 1 96.5 91 GLN A N 1
ATOM 737 C CA . GLN A 1 91 ? -4.254 0.367 -14.789 1 96.5 91 GLN A CA 1
ATOM 738 C C . GLN A 1 91 ? -3.656 -0.984 -15.172 1 96.5 91 GLN A C 1
ATOM 740 O O . GLN A 1 91 ? -2.438 -1.159 -15.156 1 96.5 91 GLN A O 1
ATOM 745 N N . PHE A 1 92 ? -4.441 -1.942 -15.562 1 97.88 92 PHE A N 1
ATOM 746 C CA . PHE A 1 92 ? -4.02 -3.32 -15.781 1 97.88 92 PHE A CA 1
ATOM 747 C C . PHE A 1 92 ? -2.965 -3.393 -16.875 1 97.88 92 PHE A C 1
ATOM 749 O O . PHE A 1 92 ? -1.989 -4.137 -16.766 1 97.88 92 PHE A O 1
ATOM 756 N N . PRO A 1 93 ? -3.035 -2.572 -17.922 1 97.44 93 PRO A N 1
ATOM 757 C CA . PRO A 1 93 ? -2.012 -2.646 -18.969 1 97.44 93 PRO A CA 1
ATOM 758 C C . PRO A 1 93 ? -0.654 -2.123 -18.5 1 97.44 93 PRO A C 1
ATOM 760 O O . PRO A 1 93 ? 0.311 -2.131 -19.281 1 97.44 93 PRO A O 1
ATOM 763 N N . LYS A 1 94 ? -0.568 -1.727 -17.234 1 95.38 94 LYS A N 1
ATOM 764 C CA . LYS A 1 94 ? 0.68 -1.187 -16.703 1 95.38 94 LYS A CA 1
ATOM 765 C C . LYS A 1 94 ? 1.35 -2.18 -15.758 1 95.38 94 LYS A C 1
ATOM 767 O O . LYS A 1 94 ? 2.387 -1.876 -15.164 1 95.38 94 LYS A O 1
ATOM 772 N N . THR A 1 95 ? 0.763 -3.322 -15.625 1 97.94 95 THR A N 1
ATOM 773 C CA . THR A 1 95 ? 1.356 -4.324 -14.742 1 97.94 95 THR A CA 1
ATOM 774 C C . THR A 1 95 ? 2.793 -4.629 -15.164 1 97.94 95 THR A C 1
ATOM 776 O O . THR A 1 95 ? 3.152 -4.461 -16.328 1 97.94 95 THR A O 1
ATOM 779 N N . GLN A 1 96 ? 3.623 -5.051 -14.211 1 97.94 96 GLN A N 1
ATOM 780 C CA . GLN A 1 96 ? 5.02 -5.422 -14.422 1 97.94 96 GLN A CA 1
ATOM 781 C C . GLN A 1 96 ? 5.344 -6.746 -13.742 1 97.94 96 GLN A C 1
ATOM 783 O O . GLN A 1 96 ? 4.766 -7.07 -12.695 1 97.94 96 GLN A O 1
ATOM 788 N N . PRO A 1 97 ? 6.297 -7.523 -14.344 1 98.25 97 PRO A N 1
ATOM 789 C CA . PRO A 1 97 ? 6.762 -8.719 -13.633 1 98.25 97 PRO A CA 1
ATOM 790 C C . PRO A 1 97 ? 7.383 -8.398 -12.281 1 98.25 97 PRO A C 1
ATOM 792 O O . PRO A 1 97 ? 8.07 -7.383 -12.133 1 98.25 97 PRO A O 1
ATOM 795 N N . LEU A 1 98 ? 7.102 -9.203 -11.352 1 97.81 98 LEU A N 1
ATOM 796 C CA . LEU A 1 98 ? 7.723 -9.062 -10.039 1 97.81 98 LEU A CA 1
ATOM 797 C C . LEU A 1 98 ? 9.164 -9.547 -10.062 1 97.81 98 LEU A C 1
ATOM 799 O O . LEU A 1 98 ? 9.586 -10.211 -11.016 1 97.81 98 LEU A O 1
ATOM 803 N N . PRO A 1 99 ? 9.969 -9.258 -9 1 96.25 99 PRO A N 1
ATOM 804 C CA . PRO A 1 99 ? 11.391 -9.594 -9 1 96.25 99 PRO A CA 1
ATOM 805 C C . PRO A 1 99 ? 11.648 -11.094 -9.18 1 96.25 99 PRO A C 1
ATOM 807 O O . PRO A 1 99 ? 11.031 -11.906 -8.5 1 96.25 99 PRO A O 1
ATOM 810 N N . GLY A 1 100 ? 12.492 -11.367 -10.078 1 97.81 100 GLY A N 1
ATOM 811 C CA . GLY A 1 100 ? 12.938 -12.734 -10.273 1 97.81 100 GLY A CA 1
ATOM 812 C C . GLY A 1 100 ? 12.078 -13.508 -11.258 1 97.81 100 GLY A C 1
ATOM 813 O O . GLY A 1 100 ? 12.484 -14.57 -11.734 1 97.81 100 GLY A O 1
ATOM 814 N N . VAL A 1 101 ? 10.93 -12.961 -11.633 1 98.38 101 VAL A N 1
ATOM 815 C CA . VAL A 1 101 ? 9.945 -13.695 -12.406 1 98.38 101 VAL A CA 1
ATOM 816 C C . VAL A 1 101 ? 10.484 -13.961 -13.812 1 98.38 101 VAL A C 1
ATOM 818 O O . VAL A 1 101 ? 10.422 -15.094 -14.305 1 98.38 101 VAL A O 1
ATOM 821 N N . MET A 1 102 ? 11.047 -12.969 -14.43 1 97.75 102 MET A N 1
ATOM 822 C CA . MET A 1 102 ? 11.523 -13.125 -15.805 1 97.75 102 MET A CA 1
ATOM 823 C C . MET A 1 102 ? 12.586 -14.211 -15.898 1 97.75 102 MET A C 1
ATOM 825 O O . MET A 1 102 ? 12.516 -15.078 -16.766 1 97.75 102 MET A O 1
ATOM 829 N N . GLN A 1 103 ? 13.547 -14.195 -15 1 97.44 103 GLN A N 1
ATOM 830 C CA . GLN A 1 103 ? 14.609 -15.188 -15.008 1 97.44 103 GLN A CA 1
ATOM 831 C C . GLN A 1 103 ? 14.07 -16.578 -14.672 1 97.44 103 GLN A C 1
ATOM 833 O O . GLN A 1 103 ? 14.43 -17.562 -15.32 1 97.44 103 GLN A O 1
ATOM 838 N N . LEU A 1 104 ? 13.211 -16.656 -13.695 1 98.38 104 LEU A N 1
ATOM 839 C CA . LEU A 1 104 ? 12.648 -17.938 -13.273 1 98.38 104 LEU A CA 1
ATOM 840 C C . LEU A 1 104 ? 11.891 -18.594 -14.414 1 98.38 104 LEU A C 1
ATOM 842 O O . LEU A 1 104 ? 12.133 -19.766 -14.727 1 98.38 104 LEU A O 1
ATOM 846 N N . ILE A 1 105 ? 10.992 -17.844 -15.055 1 98.44 105 ILE A N 1
ATOM 847 C CA . ILE A 1 105 ? 10.156 -18.406 -16.109 1 98.44 105 ILE A CA 1
ATOM 848 C C . ILE A 1 105 ? 11.016 -18.766 -17.312 1 98.44 105 ILE A C 1
ATOM 850 O O . ILE A 1 105 ? 10.82 -19.812 -17.938 1 98.44 105 ILE A O 1
ATOM 854 N N . SER A 1 106 ? 11.969 -17.938 -17.641 1 97.56 106 SER A N 1
ATOM 855 C CA . SER A 1 106 ? 12.867 -18.234 -18.75 1 97.56 106 SER A CA 1
ATOM 856 C C . SER A 1 106 ? 13.648 -19.516 -18.516 1 97.56 106 SER A C 1
ATOM 858 O O . SER A 1 106 ? 13.734 -20.375 -19.391 1 97.56 106 SER A O 1
ATOM 860 N N . ASN A 1 107 ? 14.227 -19.656 -17.344 1 97.56 107 ASN A N 1
ATOM 861 C CA . ASN A 1 107 ? 14.977 -20.859 -17 1 97.56 107 ASN A CA 1
ATOM 862 C C . ASN A 1 107 ? 14.094 -22.094 -17.062 1 97.56 107 ASN A C 1
ATOM 864 O O . ASN A 1 107 ? 14.492 -23.125 -17.609 1 97.56 107 ASN A O 1
ATOM 868 N N . LEU A 1 108 ? 12.898 -22 -16.578 1 97.75 108 LEU A N 1
ATOM 869 C CA . LEU A 1 108 ? 12.023 -23.156 -16.5 1 97.75 108 LEU A CA 1
ATOM 870 C C . LEU A 1 108 ? 11.461 -23.516 -17.875 1 97.75 108 LEU A C 1
ATOM 872 O O . LEU A 1 108 ? 11.242 -24.688 -18.172 1 97.75 108 LEU A O 1
ATOM 876 N N . SER A 1 109 ? 11.172 -22.469 -18.641 1 95.06 109 SER A N 1
ATOM 877 C CA . SER A 1 109 ? 10.727 -22.719 -20 1 95.06 109 SER A CA 1
ATOM 878 C C . SER A 1 109 ? 11.773 -23.5 -20.797 1 95.06 109 SER A C 1
ATOM 880 O O . SER A 1 109 ? 11.438 -24.406 -21.562 1 95.06 109 SER A O 1
ATOM 882 N N . ARG A 1 110 ? 12.992 -23.266 -20.562 1 93.69 110 ARG A N 1
ATOM 883 C CA . ARG A 1 110 ? 14.078 -23.953 -21.234 1 93.69 110 ARG A CA 1
ATOM 884 C C . ARG A 1 110 ? 14.281 -25.359 -20.656 1 93.69 110 ARG A C 1
ATOM 886 O O . ARG A 1 110 ? 14.703 -26.266 -21.375 1 93.69 110 ARG A O 1
ATOM 893 N N . ALA A 1 111 ? 13.938 -25.5 -19.453 1 93.06 111 ALA A N 1
ATOM 894 C CA . ALA A 1 111 ? 14.133 -26.766 -18.766 1 93.06 111 ALA A CA 1
ATOM 895 C C . ALA A 1 111 ? 13.203 -27.844 -19.328 1 93.06 111 ALA A C 1
ATOM 897 O O . ALA A 1 111 ? 13.398 -29.031 -19.094 1 93.06 111 ALA A O 1
ATOM 898 N N . ALA A 1 112 ? 12.242 -27.453 -20.078 1 87.69 112 ALA A N 1
ATOM 899 C CA . ALA A 1 112 ? 11.328 -28.391 -20.719 1 87.69 112 ALA A CA 1
ATOM 900 C C . ALA A 1 112 ? 12.07 -29.297 -21.703 1 87.69 112 ALA A C 1
ATOM 902 O O . ALA A 1 112 ? 11.609 -30.406 -22 1 87.69 112 ALA A O 1
ATOM 903 N N . SER A 1 113 ? 13.211 -28.844 -22.141 1 88.31 113 SER A N 1
ATOM 904 C CA . SER A 1 113 ? 13.992 -29.594 -23.109 1 88.31 113 SER A CA 1
ATOM 905 C C . SER A 1 113 ? 15.117 -30.375 -22.438 1 88.31 113 SER A C 1
ATOM 907 O O . SER A 1 113 ? 15.875 -31.094 -23.094 1 88.31 113 SER A O 1
ATOM 909 N N . ASN A 1 114 ? 15.172 -30.234 -21.188 1 89.19 114 ASN A N 1
ATOM 910 C CA . ASN A 1 114 ? 16.219 -30.922 -20.453 1 89.19 114 ASN A CA 1
ATOM 911 C C . ASN A 1 114 ? 15.828 -32.375 -20.141 1 89.19 114 ASN A C 1
ATOM 913 O O . ASN A 1 114 ? 14.766 -32.844 -20.562 1 89.19 114 ASN A O 1
ATOM 917 N N . SER A 1 115 ? 16.797 -33.156 -19.469 1 86 115 SER A N 1
ATOM 918 C CA . SER A 1 115 ? 16.578 -34.531 -19.016 1 86 115 SER A CA 1
ATOM 919 C C . SER A 1 115 ? 16.891 -34.656 -17.531 1 86 115 SER A C 1
ATOM 921 O O . SER A 1 115 ? 18.062 -34.594 -17.141 1 86 115 SER A O 1
ATOM 923 N N . PRO A 1 116 ? 15.836 -34.812 -16.734 1 87.62 116 PRO A N 1
ATOM 924 C CA . PRO A 1 116 ? 14.406 -34.875 -17.031 1 87.62 116 PRO A CA 1
ATOM 925 C C . PRO A 1 116 ? 13.781 -33.531 -17.312 1 87.62 116 PRO A C 1
ATOM 927 O O . PRO A 1 116 ? 14.266 -32.5 -16.797 1 87.62 116 PRO A O 1
ATOM 930 N N . PRO A 1 117 ? 12.742 -33.531 -18.109 1 94.25 117 PRO A N 1
ATOM 931 C CA . PRO A 1 117 ? 12.094 -32.25 -18.453 1 94.25 117 PRO A CA 1
ATOM 932 C C . PRO A 1 117 ? 11.266 -31.703 -17.297 1 94.25 117 PRO A C 1
ATOM 934 O O . PRO A 1 117 ? 10.719 -32.469 -16.5 1 94.25 117 PRO A O 1
ATOM 937 N N . VAL A 1 118 ? 11.234 -30.422 -17.219 1 97.69 118 VAL A N 1
ATOM 938 C CA . VAL A 1 118 ? 10.312 -29.719 -16.328 1 97.69 118 VAL A CA 1
ATOM 939 C C . VAL A 1 118 ? 9.328 -28.891 -17.141 1 97.69 118 VAL A C 1
ATOM 941 O O . VAL A 1 118 ? 9.727 -28.078 -17.984 1 97.69 118 VAL A O 1
ATOM 944 N N . HIS A 1 119 ? 8.094 -29.125 -16.906 1 98.06 119 HIS A N 1
ATOM 945 C CA . HIS A 1 119 ? 7.027 -28.453 -17.641 1 98.06 119 HIS A CA 1
ATOM 946 C C . HIS A 1 119 ? 6.418 -27.328 -16.797 1 98.06 119 HIS A C 1
ATOM 948 O O . HIS A 1 119 ? 6.461 -27.375 -15.57 1 98.06 119 HIS A O 1
ATOM 954 N N . ILE A 1 120 ? 5.863 -26.281 -17.531 1 98.69 120 ILE A N 1
ATOM 955 C CA . ILE A 1 120 ? 5.273 -25.188 -16.797 1 98.69 120 ILE A CA 1
ATOM 956 C C . ILE A 1 120 ? 3.844 -24.938 -17.281 1 98.69 120 ILE A C 1
ATOM 958 O O . ILE A 1 120 ? 3.514 -25.234 -18.422 1 98.69 120 ILE A O 1
ATOM 962 N N . ALA A 1 121 ? 2.998 -24.4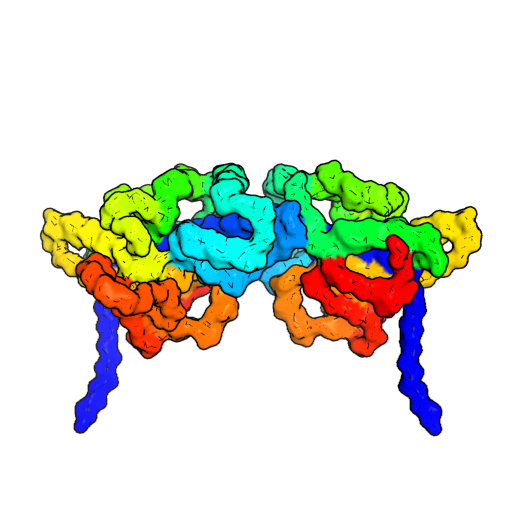69 -16.391 1 98.88 121 ALA A N 1
ATOM 963 C CA . ALA A 1 121 ? 1.638 -24.031 -16.688 1 98.88 121 ALA A CA 1
ATOM 964 C C . ALA A 1 121 ? 1.232 -22.844 -15.82 1 98.88 121 ALA A C 1
ATOM 966 O O . ALA A 1 121 ? 1.813 -22.609 -14.758 1 98.88 121 ALA A O 1
ATOM 967 N N . LEU A 1 122 ? 0.378 -22.047 -16.391 1 98.81 122 LEU A N 1
ATOM 968 C CA . LEU A 1 122 ? -0.234 -20.938 -15.672 1 98.81 122 LEU A CA 1
ATOM 969 C C . LEU A 1 122 ? -1.653 -21.281 -15.234 1 98.81 122 LEU A C 1
ATOM 971 O O . LEU A 1 122 ? -2.453 -21.766 -16.047 1 98.81 122 LEU A O 1
ATOM 975 N N . ALA A 1 123 ? -1.943 -21.125 -13.922 1 97.5 123 ALA A N 1
ATOM 976 C CA . ALA A 1 123 ? -3.266 -21.344 -13.344 1 97.5 123 ALA A CA 1
ATOM 977 C C . ALA A 1 123 ? -3.725 -20.125 -12.547 1 97.5 123 ALA A C 1
ATOM 979 O O . ALA A 1 123 ? -3.414 -20 -11.359 1 97.5 123 ALA A O 1
ATOM 980 N N . THR A 1 124 ? -4.488 -19.219 -13.18 1 95.75 124 THR A N 1
ATOM 981 C CA . THR A 1 124 ? -4.883 -17.953 -12.57 1 95.75 124 THR A CA 1
ATOM 982 C C . THR A 1 124 ? -6.391 -17.906 -12.344 1 95.75 124 THR A C 1
ATOM 984 O O . THR A 1 124 ? -7.164 -18.438 -13.148 1 95.75 124 THR A O 1
ATOM 987 N N . SER A 1 125 ? -6.754 -17.266 -11.25 1 91.31 125 SER A N 1
ATOM 988 C CA . SER A 1 125 ? -8.172 -17.047 -10.977 1 91.31 125 SER A CA 1
ATOM 989 C C . SER A 1 125 ? -8.727 -15.891 -11.797 1 91.31 125 SER A C 1
ATOM 991 O O . SER A 1 125 ? -9.922 -15.609 -11.758 1 91.31 125 SER A O 1
ATOM 993 N N . SER A 1 126 ? -7.926 -15.203 -12.57 1 92.75 126 SER A N 1
ATOM 994 C CA . SER A 1 126 ? -8.391 -14.102 -13.406 1 92.75 126 SER A CA 1
ATOM 995 C C . SER A 1 126 ? -9.289 -14.602 -14.531 1 92.75 126 SER A C 1
ATOM 997 O O . SER A 1 126 ? -9.039 -15.672 -15.102 1 92.75 126 SER A O 1
ATOM 999 N N . THR A 1 127 ? -10.281 -13.82 -14.836 1 93.06 127 THR A N 1
ATOM 1000 C CA . THR A 1 127 ? -11.078 -14.094 -16.031 1 93.06 127 THR A CA 1
ATOM 1001 C C . THR A 1 127 ? -10.242 -13.906 -17.281 1 93.06 127 THR A C 1
ATOM 1003 O O . THR A 1 127 ? -9.18 -13.281 -17.25 1 93.06 127 THR A O 1
ATOM 1006 N N . THR A 1 128 ? -10.828 -14.438 -18.344 1 96.56 128 THR A N 1
ATOM 1007 C CA . THR A 1 128 ? -10.195 -14.281 -19.656 1 96.56 128 THR A CA 1
ATOM 1008 C C . THR A 1 128 ? -9.961 -12.805 -19.969 1 96.56 128 THR A C 1
ATOM 1010 O O . THR A 1 128 ? -8.867 -12.422 -20.391 1 96.56 128 THR A O 1
ATOM 1013 N N . THR A 1 129 ? -10.922 -11.977 -19.703 1 96.12 129 THR A N 1
ATOM 1014 C CA . THR A 1 129 ? -10.852 -10.555 -20 1 96.12 129 THR A CA 1
ATOM 1015 C C . THR A 1 129 ? -9.742 -9.883 -19.188 1 96.12 129 THR A C 1
ATOM 1017 O O . THR A 1 129 ? -8.891 -9.188 -19.734 1 96.12 129 THR A O 1
ATOM 1020 N N . ASN A 1 130 ? -9.711 -10.102 -17.938 1 95.44 130 ASN A N 1
ATOM 1021 C CA . ASN A 1 130 ? -8.711 -9.469 -17.094 1 95.44 130 ASN A CA 1
ATOM 1022 C C . ASN A 1 130 ? -7.312 -10.008 -17.359 1 95.44 130 ASN A C 1
ATOM 1024 O O . ASN A 1 130 ? -6.332 -9.266 -17.297 1 95.44 130 ASN A O 1
ATOM 1028 N N . PHE A 1 131 ? -7.258 -11.328 -17.625 1 97.25 131 PHE A N 1
ATOM 1029 C CA . PHE A 1 131 ? -5.977 -11.906 -18.016 1 97.25 131 PHE A CA 1
ATOM 1030 C C . PHE A 1 131 ? -5.387 -11.172 -19.219 1 97.25 131 PHE A C 1
ATOM 1032 O O . PHE A 1 131 ? -4.23 -10.742 -19.188 1 97.25 131 PHE A O 1
ATOM 1039 N N . LYS A 1 132 ? -6.176 -10.977 -20.203 1 98.19 132 LYS A N 1
ATOM 1040 C CA . LYS A 1 132 ? -5.715 -10.305 -21.422 1 98.19 132 LYS A CA 1
ATOM 1041 C C . LYS A 1 132 ? -5.305 -8.867 -21.125 1 98.19 132 LYS A C 1
ATOM 1043 O O . LYS A 1 132 ? -4.254 -8.406 -21.578 1 98.19 132 LYS A O 1
ATOM 1048 N N . LEU A 1 133 ? -6.059 -8.156 -20.344 1 97.88 133 LEU A N 1
ATOM 1049 C CA . LEU A 1 133 ? -5.77 -6.77 -20 1 97.88 133 LEU A CA 1
ATOM 1050 C C . LEU A 1 133 ? -4.441 -6.66 -19.25 1 97.88 133 LEU A C 1
ATOM 1052 O O . LEU A 1 133 ? -3.686 -5.711 -19.469 1 97.88 133 LEU A O 1
ATOM 1056 N N . LYS A 1 134 ? -4.18 -7.656 -18.453 1 98.31 134 LYS A N 1
ATOM 1057 C CA . LYS A 1 134 ? -3.02 -7.59 -17.562 1 98.31 134 LYS A CA 1
ATOM 1058 C C . LYS A 1 134 ? -1.759 -8.078 -18.266 1 98.31 134 LYS A C 1
ATOM 1060 O O . LYS A 1 134 ? -0.644 -7.773 -17.828 1 98.31 134 LYS A O 1
ATOM 1065 N N . THR A 1 135 ? -1.904 -8.859 -19.375 1 98.56 135 THR A N 1
ATOM 1066 C CA . THR A 1 135 ? -0.732 -9.602 -19.828 1 98.56 135 THR A CA 1
ATOM 1067 C C . THR A 1 135 ? -0.403 -9.25 -21.281 1 98.56 135 THR A C 1
ATOM 1069 O O . THR A 1 135 ? 0.682 -9.57 -21.766 1 98.56 135 THR A O 1
ATOM 1072 N N . SER A 1 136 ? -1.319 -8.562 -22 1 98.19 136 SER A N 1
ATOM 1073 C CA . SER A 1 136 ? -1.164 -8.352 -23.422 1 98.19 136 SER A CA 1
ATOM 1074 C C . SER A 1 136 ? 0.128 -7.605 -23.75 1 98.19 136 SER A C 1
ATOM 1076 O O . SER A 1 136 ? 0.74 -7.828 -24.797 1 98.19 136 SER A O 1
ATOM 1078 N N . HIS A 1 137 ? 0.565 -6.719 -22.875 1 98.19 137 HIS A N 1
ATOM 1079 C CA . HIS A 1 137 ? 1.773 -5.938 -23.094 1 98.19 137 HIS A CA 1
ATOM 1080 C C . HIS A 1 137 ? 3.01 -6.672 -22.594 1 98.19 137 HIS A C 1
ATOM 1082 O O . HIS A 1 137 ? 4.133 -6.191 -22.766 1 98.19 137 HIS A O 1
ATOM 1088 N N . LEU A 1 138 ? 2.844 -7.844 -22.016 1 98.31 138 LEU A N 1
ATOM 1089 C CA . LEU A 1 138 ? 3.936 -8.617 -21.438 1 98.31 138 LEU A CA 1
ATOM 1090 C C . LEU A 1 138 ? 4.141 -9.922 -22.188 1 98.31 138 LEU A C 1
ATOM 1092 O O . LEU A 1 138 ? 4.305 -10.984 -21.578 1 98.31 138 LEU A O 1
ATOM 1096 N N . SER A 1 139 ? 4.16 -9.844 -23.422 1 97.12 139 SER A N 1
ATOM 1097 C CA . SER A 1 139 ? 4.258 -11.023 -24.266 1 97.12 139 SER A CA 1
ATOM 1098 C C . SER A 1 139 ? 5.555 -11.781 -24 1 97.12 139 SER A C 1
ATOM 1100 O O . SER A 1 139 ? 5.59 -13.016 -24.078 1 97.12 139 SER A O 1
ATOM 1102 N N . GLY A 1 140 ? 6.652 -11.094 -23.734 1 97 140 GLY A N 1
ATOM 1103 C CA . GLY A 1 140 ? 7.926 -11.742 -23.453 1 97 140 GLY A CA 1
ATOM 1104 C C . GLY A 1 140 ? 7.855 -12.719 -22.297 1 97 140 GLY A C 1
ATOM 1105 O O . GLY A 1 140 ? 8.578 -13.711 -22.266 1 97 140 GLY A O 1
ATOM 1106 N N . LEU A 1 141 ? 6.973 -12.453 -21.422 1 98.25 141 LEU A N 1
ATOM 1107 C CA . LEU A 1 141 ? 6.793 -13.312 -20.25 1 98.25 141 LEU A CA 1
ATOM 1108 C C . LEU A 1 141 ? 5.758 -14.398 -20.531 1 98.25 141 LEU A C 1
ATOM 1110 O O . LEU A 1 141 ? 6.059 -15.586 -20.422 1 98.25 141 LEU A O 1
ATOM 1114 N N . PHE A 1 142 ? 4.621 -14.086 -21.047 1 98.56 142 PHE A N 1
ATOM 1115 C CA . PHE A 1 142 ? 3.484 -15.008 -21.047 1 98.56 142 PHE A CA 1
ATOM 1116 C C . PHE A 1 142 ? 3.48 -15.883 -22.281 1 98.56 142 PHE A C 1
ATOM 1118 O O . PHE A 1 142 ? 2.793 -16.906 -22.328 1 98.56 142 PHE A O 1
ATOM 1125 N N . SER A 1 143 ? 4.254 -15.5 -23.297 1 98.06 143 SER A N 1
ATOM 1126 C CA . SER A 1 143 ? 4.402 -16.359 -24.453 1 98.06 143 SER A CA 1
ATOM 1127 C C . SER A 1 143 ? 5.223 -17.609 -24.125 1 98.06 143 SER A C 1
ATOM 1129 O O . SER A 1 143 ? 5.246 -18.578 -24.891 1 98.06 143 SER A O 1
ATOM 1131 N N . GLN A 1 144 ? 5.871 -17.562 -23.016 1 97.56 144 GLN A N 1
ATOM 1132 C CA . GLN A 1 144 ? 6.676 -18.719 -22.609 1 97.56 144 GLN A CA 1
ATOM 1133 C C . GLN A 1 144 ? 5.797 -19.859 -22.109 1 97.56 144 GLN A C 1
ATOM 1135 O O . GLN A 1 144 ? 6.258 -20.984 -21.969 1 97.56 144 GLN A O 1
ATOM 1140 N N . PHE A 1 145 ? 4.582 -19.562 -21.766 1 98.44 145 PHE A N 1
ATOM 1141 C CA . PHE A 1 145 ? 3.605 -20.594 -21.438 1 98.44 145 PHE A CA 1
ATOM 1142 C C . PHE A 1 145 ? 2.891 -21.094 -22.688 1 98.44 145 PHE A C 1
ATOM 1144 O O . PHE A 1 145 ? 2.328 -20.297 -23.438 1 98.44 145 PHE A O 1
ATOM 1151 N N . PRO A 1 146 ? 2.959 -22.438 -22.891 1 97.38 146 PRO A N 1
ATOM 1152 C CA . PRO A 1 146 ? 2.1 -22.906 -23.984 1 97.38 146 PRO A CA 1
ATOM 1153 C C . PRO A 1 146 ? 0.644 -22.484 -23.812 1 97.38 146 PRO A C 1
ATOM 1155 O O . PRO A 1 146 ? 0.095 -22.562 -22.719 1 97.38 146 PRO A O 1
ATOM 1158 N N . PRO A 1 147 ? -0.024 -22.031 -24.875 1 97.69 147 PRO A N 1
ATOM 1159 C CA . PRO A 1 147 ? -1.388 -21.516 -24.766 1 97.69 147 PRO A CA 1
ATOM 1160 C C . PRO A 1 147 ? -2.352 -22.5 -24.109 1 97.69 147 PRO A C 1
ATOM 1162 O O . PRO A 1 147 ? -3.221 -22.094 -23.344 1 97.69 147 PRO A O 1
ATOM 1165 N N . SER A 1 148 ? -2.176 -23.781 -24.375 1 98.06 148 SER A N 1
ATOM 1166 C CA . SER A 1 148 ? -3.057 -24.797 -23.812 1 98.06 148 SER A CA 1
ATOM 1167 C C . SER A 1 148 ? -2.877 -24.906 -22.297 1 98.06 148 SER A C 1
ATOM 1169 O O . SER A 1 148 ? -3.725 -25.484 -21.609 1 98.06 148 SER A O 1
ATOM 1171 N N . ARG A 1 149 ? -1.727 -24.406 -21.844 1 98.44 149 ARG A N 1
ATOM 1172 C CA . ARG A 1 149 ? -1.384 -24.562 -20.438 1 98.44 149 ARG A CA 1
ATOM 1173 C C . ARG A 1 149 ? -1.631 -23.281 -19.656 1 98.44 149 ARG A C 1
ATOM 1175 O O . ARG A 1 149 ? -1.116 -23.109 -18.547 1 98.44 149 ARG A O 1
ATOM 1182 N N . ILE A 1 150 ? -2.326 -22.344 -20.297 1 98.62 150 ILE A N 1
ATOM 1183 C CA . ILE A 1 150 ? -2.824 -21.156 -19.625 1 98.62 150 ILE A CA 1
ATOM 1184 C C . ILE A 1 150 ? -4.281 -21.359 -19.219 1 98.62 150 ILE A C 1
ATOM 1186 O O . ILE A 1 150 ? -5.18 -21.328 -20.062 1 98.62 150 ILE A O 1
ATOM 1190 N N . ILE A 1 151 ? -4.469 -21.578 -17.938 1 98 151 ILE A N 1
ATOM 1191 C CA . ILE A 1 151 ? -5.801 -21.812 -17.391 1 98 151 ILE A CA 1
ATOM 1192 C C . ILE A 1 151 ? -6.281 -20.562 -16.656 1 98 151 ILE A C 1
ATOM 1194 O O . ILE A 1 151 ? -5.574 -20.031 -15.797 1 98 151 ILE A O 1
ATOM 1198 N N . VAL A 1 152 ? -7.477 -20.094 -17 1 95.75 152 VAL A N 1
ATOM 1199 C CA . VAL A 1 152 ? -8.023 -18.859 -16.453 1 95.75 152 VAL A CA 1
ATOM 1200 C C . VAL A 1 152 ? -9.234 -19.172 -15.57 1 95.75 152 VAL A C 1
ATOM 1202 O O . VAL A 1 152 ? -9.719 -20.297 -15.562 1 95.75 152 VAL A O 1
ATOM 1205 N N . GLY A 1 153 ? -9.688 -18.156 -14.875 1 92.56 153 GLY A N 1
ATOM 1206 C CA . GLY A 1 153 ? -10.719 -18.344 -13.859 1 92.56 153 GLY A CA 1
ATOM 1207 C C . GLY A 1 153 ? -12.07 -18.688 -14.438 1 92.56 153 GLY A C 1
ATOM 1208 O O . GLY A 1 153 ? -12.914 -19.281 -13.75 1 92.56 153 GLY A O 1
ATOM 1209 N N . ASP A 1 154 ? -12.266 -18.328 -15.641 1 93.38 154 ASP A N 1
ATOM 1210 C CA . ASP A 1 154 ? -13.555 -18.625 -16.25 1 93.38 154 ASP A CA 1
ATOM 1211 C C . ASP A 1 154 ? -13.43 -19.75 -17.281 1 93.38 154 ASP A C 1
ATOM 1213 O O . ASP A 1 154 ? -14.227 -19.828 -18.219 1 93.38 154 ASP A O 1
ATOM 1217 N N . ASP A 1 155 ? -12.391 -20.562 -17.109 1 95.12 155 ASP A N 1
ATOM 1218 C CA . ASP A 1 155 ? -12.242 -21.766 -17.922 1 95.12 155 ASP A CA 1
ATOM 1219 C C . ASP A 1 155 ? -13.422 -22.719 -17.703 1 95.12 155 ASP A C 1
ATOM 1221 O O . ASP A 1 155 ? -13.719 -23.109 -16.578 1 95.12 155 ASP A O 1
ATOM 1225 N N . PRO A 1 156 ? -14.117 -23.109 -18.734 1 95.5 156 PRO A N 1
ATOM 1226 C CA . PRO A 1 156 ? -15.32 -23.922 -18.578 1 95.5 156 PRO A CA 1
ATOM 1227 C C . PRO A 1 156 ? -15.023 -25.312 -18.031 1 95.5 156 PRO A C 1
ATOM 1229 O O . PRO A 1 156 ? -15.938 -26.016 -17.578 1 95.5 156 PRO A O 1
ATOM 1232 N N . ARG A 1 157 ? -13.82 -25.703 -18.078 1 95.69 157 ARG A N 1
ATOM 1233 C CA . ARG A 1 157 ? -13.445 -27.031 -17.562 1 95.69 157 ARG A CA 1
ATOM 1234 C C . ARG A 1 157 ? -13.383 -27.031 -16.047 1 95.69 157 ARG A C 1
ATOM 1236 O O . ARG A 1 157 ? -13.312 -28.078 -15.414 1 95.69 157 ARG A O 1
ATOM 1243 N N . ILE A 1 158 ? -13.328 -25.906 -15.438 1 92.94 158 ILE A N 1
ATOM 1244 C CA . ILE A 1 158 ? -13.453 -25.781 -13.992 1 92.94 158 ILE A CA 1
ATOM 1245 C C . ILE A 1 158 ? -14.906 -25.531 -13.609 1 92.94 158 ILE A C 1
ATOM 1247 O O . ILE A 1 158 ? -15.508 -24.547 -14.039 1 92.94 158 ILE A O 1
ATOM 1251 N N . ALA A 1 159 ? -15.453 -26.391 -12.781 1 90 159 ALA A N 1
ATOM 1252 C CA . ALA A 1 159 ? -16.859 -26.266 -12.398 1 90 159 ALA A CA 1
ATOM 1253 C C . ALA A 1 159 ? -17.094 -25 -11.578 1 90 159 ALA A C 1
ATOM 1255 O O . ALA A 1 159 ? -16.219 -24.578 -10.812 1 90 159 ALA A O 1
ATOM 1256 N N . PRO A 1 160 ? -18.344 -24.375 -11.797 1 84.5 160 PRO A N 1
ATOM 1257 C CA . PRO A 1 160 ? -18.656 -23.203 -10.984 1 84.5 160 PRO A CA 1
ATOM 1258 C C . PRO A 1 160 ? -18.484 -23.453 -9.492 1 84.5 160 PRO A C 1
ATOM 1260 O O . PRO A 1 160 ? -18.859 -24.516 -8.992 1 84.5 160 PRO A O 1
ATOM 1263 N N . GLY A 1 161 ? -17.828 -22.516 -8.844 1 82.38 161 GLY A N 1
ATOM 1264 C CA . GLY A 1 161 ? -17.672 -22.609 -7.402 1 82.38 161 GLY A CA 1
ATOM 1265 C C . GLY A 1 161 ? -16.484 -23.469 -6.996 1 82.38 161 GLY A C 1
ATOM 1266 O O . GLY A 1 161 ? -16.219 -23.641 -5.805 1 82.38 161 GLY A O 1
ATOM 1267 N N . ARG A 1 162 ? -15.742 -23.984 -7.914 1 89.69 162 ARG A N 1
ATOM 1268 C CA . ARG A 1 162 ? -14.648 -24.906 -7.59 1 89.69 162 ARG A CA 1
ATOM 1269 C C . ARG A 1 162 ? -13.297 -24.219 -7.773 1 89.69 162 ARG A C 1
ATOM 1271 O O . ARG A 1 162 ? -12.305 -24.875 -8.094 1 89.69 162 ARG A O 1
ATOM 1278 N N . GLY A 1 163 ? -13.266 -22.922 -7.664 1 88.31 163 GLY A N 1
ATOM 1279 C CA . GLY A 1 163 ? -12.008 -22.203 -7.648 1 88.31 163 GLY A CA 1
ATOM 1280 C C . GLY A 1 163 ? -11.219 -22.406 -6.371 1 88.31 163 GLY A C 1
ATOM 1281 O O . GLY A 1 163 ? -11.672 -23.094 -5.453 1 88.31 163 GLY A O 1
ATOM 1282 N N . LYS A 1 164 ? -10.031 -21.875 -6.336 1 89.44 164 LYS A N 1
ATOM 1283 C CA . LYS A 1 164 ? -9.227 -21.891 -5.117 1 89.44 164 LYS A CA 1
ATOM 1284 C C . LYS A 1 164 ? -10.07 -21.5 -3.904 1 89.44 164 LYS A C 1
ATOM 1286 O O . LYS A 1 164 ? -10.875 -20.562 -3.977 1 89.44 164 LYS A O 1
ATOM 1291 N N . PRO A 1 165 ? -9.945 -22.234 -2.803 1 91.62 165 PRO A N 1
ATOM 1292 C CA . PRO A 1 165 ? -8.844 -23.094 -2.373 1 91.62 165 PRO A CA 1
ATOM 1293 C C . PRO A 1 165 ? -9.039 -24.547 -2.795 1 91.62 165 PRO A C 1
ATOM 1295 O O . PRO A 1 165 ? -8.281 -25.422 -2.377 1 91.62 165 PRO A O 1
ATOM 1298 N N . LEU A 1 166 ? -10.008 -24.828 -3.51 1 91.94 166 LEU A N 1
ATOM 1299 C CA . LEU A 1 166 ? -10.133 -26.172 -4.066 1 91.94 166 LEU A CA 1
ATOM 1300 C C . LEU A 1 166 ? -9.055 -26.422 -5.121 1 91.94 166 LEU A C 1
ATOM 1302 O O . LEU A 1 166 ? -8.586 -25.484 -5.77 1 91.94 166 LEU A O 1
ATOM 1306 N N . PRO A 1 167 ? -8.672 -27.625 -5.27 1 96.31 167 PRO A N 1
ATOM 1307 C CA . PRO A 1 167 ? -7.457 -27.938 -6.023 1 96.31 167 PRO A CA 1
ATOM 1308 C C . PRO A 1 167 ? -7.691 -27.984 -7.531 1 96.31 167 PRO A C 1
ATOM 1310 O O . PRO A 1 167 ? -6.746 -28.172 -8.297 1 96.31 167 PRO A O 1
ATOM 1313 N N . ASP A 1 168 ? -8.875 -27.766 -8.031 1 95.56 168 ASP A N 1
ATOM 1314 C CA . ASP A 1 168 ? -9.312 -28.109 -9.383 1 95.56 168 ASP A CA 1
ATOM 1315 C C . ASP A 1 168 ? -8.406 -27.469 -10.43 1 95.56 168 ASP A C 1
ATOM 1317 O O . ASP A 1 168 ? -8.047 -28.109 -11.422 1 95.56 168 ASP A O 1
ATOM 1321 N N . ILE A 1 169 ? -8.078 -26.266 -10.195 1 96.25 169 ILE A N 1
ATOM 1322 C CA . ILE A 1 169 ? -7.367 -25.531 -11.25 1 96.25 169 ILE A CA 1
ATOM 1323 C C . ILE A 1 169 ? -5.961 -26.109 -11.406 1 96.25 169 ILE A C 1
ATOM 1325 O O . ILE A 1 169 ? -5.449 -26.203 -12.516 1 96.25 169 ILE A O 1
ATOM 1329 N N . TYR A 1 170 ? -5.348 -26.516 -10.359 1 98.19 170 TYR A N 1
ATOM 1330 C CA . TYR A 1 170 ? -4.008 -27.094 -10.445 1 98.19 170 TYR A CA 1
ATOM 1331 C C . TYR A 1 170 ? -4.059 -28.516 -10.961 1 98.19 170 TYR A C 1
ATOM 1333 O O . TYR A 1 170 ? -3.172 -28.953 -11.703 1 98.19 170 TYR A O 1
ATOM 1341 N N . LEU A 1 171 ? -5.066 -29.25 -10.57 1 98.5 171 LEU A N 1
ATOM 1342 C CA . LEU A 1 171 ? -5.246 -30.594 -11.109 1 98.5 171 LEU A CA 1
ATOM 1343 C C . LEU A 1 171 ? -5.523 -30.531 -12.609 1 98.5 171 LEU A C 1
ATOM 1345 O O . LEU A 1 171 ? -5.047 -31.391 -13.367 1 98.5 171 LEU A O 1
ATOM 1349 N N . LEU A 1 172 ? -6.289 -29.547 -12.977 1 98.31 172 LEU A N 1
ATOM 1350 C CA . LEU A 1 172 ? -6.535 -29.359 -14.406 1 98.31 172 LEU A CA 1
ATOM 1351 C C . LEU A 1 172 ? -5.242 -29.047 -15.148 1 98.31 172 LEU A C 1
ATOM 1353 O O . LEU A 1 172 ? -4.977 -29.609 -16.203 1 98.31 172 LEU A O 1
ATOM 1357 N N . ALA A 1 173 ? -4.449 -28.141 -14.641 1 98.75 173 ALA A N 1
ATOM 1358 C CA . ALA A 1 173 ? -3.166 -27.812 -15.25 1 98.75 173 ALA A CA 1
ATOM 1359 C C . ALA A 1 173 ? -2.299 -29.047 -15.43 1 98.75 173 ALA A C 1
ATOM 1361 O O . ALA A 1 173 ? -1.736 -29.266 -16.5 1 98.75 173 ALA A O 1
ATOM 1362 N N . LEU A 1 174 ? -2.227 -29.875 -14.398 1 98.81 174 LEU A N 1
ATOM 1363 C CA . LEU A 1 174 ? -1.448 -31.109 -14.461 1 98.81 174 LEU A CA 1
ATOM 1364 C C . LEU A 1 174 ? -2.012 -32.062 -15.516 1 98.81 174 LEU A C 1
ATOM 1366 O O . LEU A 1 174 ? -1.257 -32.656 -16.266 1 98.81 174 LEU A O 1
ATOM 1370 N N . SER A 1 175 ? -3.285 -32.156 -15.531 1 98.69 175 SER A N 1
ATOM 1371 C CA . SER A 1 175 ? -3.932 -33.031 -16.484 1 98.69 175 SER A CA 1
ATOM 1372 C C . SER A 1 175 ? -3.598 -32.656 -17.922 1 98.69 175 SER A C 1
ATOM 1374 O O . SER A 1 175 ? -3.367 -33.5 -18.766 1 98.69 175 SER A O 1
ATOM 1376 N N . ILE A 1 176 ? -3.58 -31.391 -18.219 1 98.62 176 ILE A N 1
ATOM 1377 C CA . ILE A 1 176 ? -3.275 -30.875 -19.547 1 98.62 176 ILE A CA 1
ATOM 1378 C C . ILE A 1 176 ? -1.825 -31.203 -19.906 1 98.62 176 ILE A C 1
ATOM 1380 O O . ILE A 1 176 ? -1.543 -31.703 -21 1 98.62 176 ILE A O 1
ATOM 1384 N N . ILE A 1 177 ? -0.943 -30.984 -19 1 98.56 177 ILE A N 1
ATOM 1385 C CA . ILE A 1 177 ? 0.462 -31.297 -19.219 1 98.56 177 ILE A CA 1
ATOM 1386 C C . ILE A 1 177 ? 0.611 -32.781 -19.516 1 98.56 177 ILE A C 1
ATOM 1388 O O . ILE A 1 177 ? 1.268 -33.188 -20.484 1 98.56 177 ILE A O 1
ATOM 1392 N N . ASN A 1 178 ? -0.016 -33.594 -18.672 1 98.69 178 ASN A N 1
ATOM 1393 C CA . ASN A 1 178 ? 0.115 -35.062 -18.812 1 98.69 178 ASN A CA 1
ATOM 1394 C C . ASN A 1 178 ? -0.436 -35.531 -20.141 1 98.69 178 ASN A C 1
ATOM 1396 O O . ASN A 1 178 ? 0.14 -36.438 -20.766 1 98.69 178 ASN A O 1
ATOM 1400 N N . LYS A 1 179 ? -1.538 -35 -20.531 1 98.38 179 LYS A N 1
ATOM 1401 C CA . LYS A 1 179 ? -2.082 -35.375 -21.844 1 98.38 179 LYS A CA 1
ATOM 1402 C C . LYS A 1 179 ? -1.07 -35.125 -22.953 1 98.38 179 LYS A C 1
ATOM 1404 O O . LYS A 1 179 ? -0.875 -35.969 -23.828 1 98.38 179 LYS A O 1
ATOM 1409 N N . GLU A 1 180 ? -0.415 -34.031 -22.891 1 97.5 180 GLU A N 1
ATOM 1410 C CA . GLU A 1 180 ? 0.541 -33.625 -23.922 1 97.5 180 GLU A CA 1
ATOM 1411 C C . GLU A 1 180 ? 1.8 -34.469 -23.875 1 97.5 180 GLU A C 1
ATOM 1413 O O . GLU A 1 180 ? 2.289 -34.938 -24.922 1 97.5 180 GLU A O 1
ATOM 1418 N N . ILE A 1 181 ? 2.277 -34.719 -22.703 1 96.5 181 ILE A N 1
ATOM 1419 C CA . ILE A 1 181 ? 3.57 -35.406 -22.625 1 96.5 181 ILE A CA 1
ATOM 1420 C C . ILE A 1 181 ? 3.391 -36.906 -22.859 1 96.5 181 ILE A C 1
ATOM 1422 O O . ILE A 1 181 ? 4.285 -37.562 -23.406 1 96.5 181 ILE A O 1
ATOM 1426 N N . GLN A 1 182 ? 2.268 -37.438 -22.453 1 97.25 182 GLN A N 1
ATOM 1427 C CA . GLN A 1 182 ? 1.978 -38.812 -22.734 1 97.25 182 GLN A CA 1
ATOM 1428 C C . GLN A 1 182 ? 1.863 -39.062 -24.234 1 97.25 182 GLN A C 1
ATOM 1430 O O . GLN A 1 182 ? 2.252 -40.125 -24.719 1 97.25 182 GLN A O 1
ATOM 1435 N N . ALA A 1 183 ? 1.338 -38.094 -24.922 1 96.56 183 ALA A N 1
ATOM 1436 C CA . ALA A 1 183 ? 1.259 -38.188 -26.391 1 96.56 183 ALA A CA 1
ATOM 1437 C C . ALA A 1 183 ? 2.65 -38.25 -27 1 96.56 183 ALA A C 1
ATOM 1439 O O . ALA A 1 183 ? 2.816 -38.781 -28.109 1 96.56 183 ALA A O 1
ATOM 1440 N N . LYS A 1 184 ? 3.617 -37.844 -26.297 1 93.38 184 LYS A N 1
ATOM 1441 C CA . LYS A 1 184 ? 4.996 -37.844 -26.766 1 93.38 184 LYS A CA 1
ATOM 1442 C C . LYS A 1 184 ? 5.781 -39 -26.156 1 93.38 184 LYS A C 1
ATOM 1444 O O . LYS A 1 184 ? 7.004 -39.094 -26.297 1 93.38 184 LYS A O 1
ATOM 1449 N N . GLY A 1 185 ? 5.098 -39.844 -25.297 1 94.25 185 GLY A N 1
ATOM 1450 C CA . GLY A 1 185 ? 5.703 -41.062 -24.781 1 94.25 185 GLY A CA 1
ATOM 1451 C C . GLY A 1 185 ? 6.34 -40.875 -23.422 1 94.25 185 GLY A C 1
ATOM 1452 O O . GLY A 1 185 ? 7.035 -41.75 -22.922 1 94.25 185 GLY A O 1
ATOM 1453 N N . GLU A 1 186 ? 6.129 -39.719 -22.844 1 93.56 186 GLU A N 1
ATOM 1454 C CA . GLU A 1 186 ? 6.676 -39.438 -21.516 1 93.56 186 GLU A CA 1
ATOM 1455 C C . GLU A 1 186 ? 5.766 -39.969 -20.422 1 93.56 186 GLU A C 1
ATOM 1457 O O . GLU A 1 186 ? 4.539 -39.938 -20.547 1 93.56 186 GLU A O 1
ATOM 1462 N N . HIS A 1 187 ? 6.363 -40.531 -19.328 1 95.81 187 HIS A N 1
ATOM 1463 C CA . HIS A 1 187 ? 5.594 -41 -18.172 1 95.81 187 HIS A CA 1
ATOM 1464 C C . HIS A 1 187 ? 4.828 -39.844 -17.531 1 95.81 187 HIS A C 1
ATOM 1466 O O . HIS A 1 187 ? 5.355 -38.719 -17.391 1 95.81 187 HIS A O 1
ATOM 1472 N N . PRO A 1 188 ? 3.666 -40.156 -17.125 1 97.94 188 PRO A N 1
ATOM 1473 C CA . PRO A 1 188 ? 2.867 -39.094 -16.516 1 97.94 188 PRO A CA 1
ATOM 1474 C C . PRO A 1 188 ? 3.492 -38.562 -15.234 1 97.94 188 PRO A C 1
ATOM 1476 O O . PRO A 1 188 ? 4.141 -39.281 -14.492 1 97.94 188 PRO A O 1
ATOM 1479 N N . ILE A 1 189 ? 3.256 -37.312 -15.062 1 98.38 189 ILE A N 1
ATOM 1480 C CA . ILE A 1 189 ? 3.697 -36.594 -13.859 1 98.38 189 ILE A CA 1
ATOM 1481 C C . ILE A 1 189 ? 2.662 -36.781 -12.75 1 98.38 189 ILE A C 1
ATOM 1483 O O . ILE A 1 189 ? 1.458 -36.688 -13 1 98.38 189 ILE A O 1
ATOM 1487 N N . THR A 1 190 ? 3.121 -37.125 -11.531 1 98.38 190 THR A N 1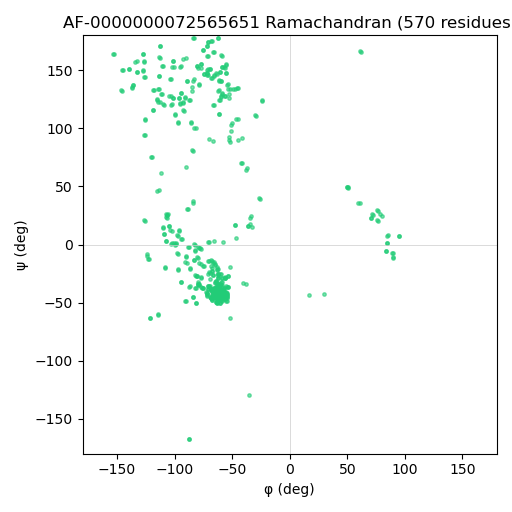
ATOM 1488 C CA . THR A 1 190 ? 2.225 -37.219 -10.383 1 98.38 190 THR A CA 1
ATOM 1489 C C . THR A 1 190 ? 2.123 -35.875 -9.648 1 98.38 190 THR A C 1
ATOM 1491 O O . THR A 1 190 ? 2.99 -35.031 -9.789 1 98.38 190 THR A O 1
ATOM 1494 N N . PRO A 1 191 ? 1.039 -35.719 -8.852 1 98.69 191 PRO A N 1
ATOM 1495 C CA . PRO A 1 191 ? 0.94 -34.5 -8.055 1 98.69 191 PRO A CA 1
ATOM 1496 C C . PRO A 1 191 ? 2.174 -34.25 -7.184 1 98.69 191 PRO A C 1
ATOM 1498 O O . PRO A 1 191 ? 2.619 -33.125 -7.039 1 98.69 191 PRO A O 1
ATOM 1501 N N . ALA A 1 192 ? 2.75 -35.281 -6.652 1 98.31 192 ALA A N 1
ATOM 1502 C CA . ALA A 1 192 ? 3.902 -35.156 -5.762 1 98.31 192 ALA A CA 1
ATOM 1503 C C . ALA A 1 192 ? 5.109 -34.594 -6.5 1 98.31 192 ALA A C 1
ATOM 1505 O O . ALA A 1 192 ? 6.062 -34.094 -5.875 1 98.31 192 ALA A O 1
ATOM 1506 N N . GLU A 1 193 ? 5.094 -34.625 -7.789 1 98.62 193 GLU A N 1
ATOM 1507 C CA . GLU A 1 193 ? 6.184 -34.125 -8.617 1 98.62 193 GLU A CA 1
ATOM 1508 C C . GLU A 1 193 ? 5.902 -32.719 -9.109 1 98.62 193 GLU A C 1
ATOM 1510 O O . GLU A 1 193 ? 6.621 -32.188 -9.953 1 98.62 193 GLU A O 1
ATOM 1515 N N . CYS A 1 194 ? 4.855 -32.062 -8.625 1 98.88 194 CYS A N 1
ATOM 1516 C CA . CYS A 1 194 ? 4.473 -30.719 -9.008 1 98.88 194 CYS A CA 1
ATOM 1517 C C . CYS A 1 194 ? 4.852 -29.719 -7.926 1 98.88 194 CYS A C 1
ATOM 1519 O O . CYS A 1 194 ? 4.766 -30.016 -6.734 1 98.88 194 CYS A O 1
ATOM 1521 N N . LEU A 1 195 ? 5.277 -28.578 -8.391 1 98.88 195 LEU A N 1
ATOM 1522 C CA . LEU A 1 195 ? 5.559 -27.422 -7.539 1 98.88 195 LEU A CA 1
ATOM 1523 C C . LEU A 1 195 ? 4.66 -26.25 -7.902 1 98.88 195 LEU A C 1
ATOM 1525 O O . LEU A 1 195 ? 4.723 -25.734 -9.023 1 98.88 195 LEU A O 1
ATOM 1529 N N . VAL A 1 196 ? 3.809 -25.859 -6.953 1 98.94 196 VAL A N 1
ATOM 1530 C CA . VAL A 1 196 ? 2.908 -24.719 -7.137 1 98.94 196 VAL A CA 1
ATOM 1531 C C . VAL A 1 196 ? 3.545 -23.469 -6.566 1 98.94 196 VAL A C 1
ATOM 1533 O O . VAL A 1 196 ? 4.086 -23.484 -5.457 1 98.94 196 VAL A O 1
ATOM 1536 N N . PHE A 1 197 ? 3.559 -22.391 -7.363 1 98.94 197 PHE A N 1
ATOM 1537 C CA . PHE A 1 197 ? 3.979 -21.078 -6.895 1 98.94 197 PHE A CA 1
ATOM 1538 C C . PHE A 1 197 ? 2.77 -20.172 -6.637 1 98.94 197 PHE A C 1
ATOM 1540 O O . PHE A 1 197 ? 1.954 -19.953 -7.535 1 98.94 197 PHE A O 1
ATOM 1547 N N . GLU A 1 198 ? 2.615 -19.703 -5.418 1 97.44 198 GLU A N 1
ATOM 1548 C CA . GLU A 1 198 ? 1.443 -18.938 -5 1 97.44 198 GLU A CA 1
ATOM 1549 C C . GLU A 1 198 ? 1.835 -17.781 -4.094 1 97.44 198 GLU A C 1
ATOM 1551 O O . GLU A 1 198 ? 2.818 -17.859 -3.355 1 97.44 198 GLU A O 1
ATOM 1556 N N . ASP A 1 199 ? 1.032 -16.766 -4.168 1 96.5 199 ASP A N 1
ATOM 1557 C CA . ASP A 1 199 ? 1.229 -15.688 -3.209 1 96.5 199 ASP A CA 1
ATOM 1558 C C . ASP A 1 199 ? 0.111 -15.664 -2.17 1 96.5 199 ASP A C 1
ATOM 1560 O O . ASP A 1 199 ? 0.259 -15.062 -1.104 1 96.5 199 ASP A O 1
ATOM 1564 N N . SER A 1 200 ? -1.029 -16.281 -2.459 1 93.94 200 SER A N 1
ATOM 1565 C CA . SER A 1 200 ? -2.193 -16.172 -1.585 1 93.94 200 SER A CA 1
ATOM 1566 C C . SER A 1 200 ? -2.348 -17.422 -0.717 1 93.94 200 SER A C 1
ATOM 1568 O O . SER A 1 200 ? -1.908 -18.5 -1.098 1 93.94 200 SER A O 1
ATOM 1570 N N . VAL A 1 201 ? -3.045 -17.266 0.377 1 95.25 201 VAL A N 1
ATOM 1571 C CA . VAL A 1 201 ? -3.26 -18.359 1.32 1 95.25 201 VAL A CA 1
ATOM 1572 C C . VAL A 1 201 ? -4.227 -19.375 0.721 1 95.25 201 VAL A C 1
ATOM 1574 O O . VAL A 1 201 ? -3.939 -20.578 0.698 1 95.25 201 VAL A O 1
ATOM 1577 N N . PRO A 1 202 ? -5.312 -18.969 0.097 1 92.88 202 PRO A N 1
ATOM 1578 C CA . PRO A 1 202 ? -6.18 -19.969 -0.543 1 92.88 202 PRO A CA 1
ATOM 1579 C C . PRO A 1 202 ? -5.488 -20.703 -1.689 1 92.88 202 PRO A C 1
ATOM 1581 O O . PRO A 1 202 ? -5.781 -21.875 -1.938 1 92.88 202 PRO A O 1
ATOM 1584 N N . GLY A 1 203 ? -4.574 -20 -2.379 1 95.06 203 GLY A N 1
ATOM 1585 C CA . GLY A 1 203 ? -3.818 -20.641 -3.441 1 95.06 203 GLY A CA 1
ATOM 1586 C C . GLY A 1 203 ? -2.875 -21.719 -2.934 1 95.06 203 GLY A C 1
ATOM 1587 O O . GLY A 1 203 ? -2.738 -22.766 -3.551 1 95.06 203 GLY A O 1
ATOM 1588 N N . VAL A 1 204 ? -2.25 -21.406 -1.837 1 97.25 204 VAL A N 1
ATOM 1589 C CA . VAL A 1 204 ? -1.392 -22.391 -1.204 1 97.25 204 VAL A CA 1
ATOM 1590 C C . VAL A 1 204 ? -2.217 -23.625 -0.819 1 97.25 204 VAL A C 1
ATOM 1592 O O . VAL A 1 204 ? -1.823 -24.75 -1.102 1 97.25 204 VAL A O 1
ATOM 1595 N N . GLU A 1 205 ? -3.34 -23.359 -0.251 1 96.06 205 GLU A N 1
ATOM 1596 C CA . GLU A 1 205 ? -4.223 -24.453 0.143 1 96.06 205 GLU A CA 1
ATOM 1597 C C . GLU A 1 205 ? -4.648 -25.281 -1.065 1 96.06 205 GLU A C 1
ATOM 1599 O O . GLU A 1 205 ? -4.68 -26.516 -1.001 1 96.06 205 GLU A O 1
ATOM 1604 N N . ALA A 1 206 ? -4.949 -24.609 -2.102 1 95.31 206 ALA A N 1
ATOM 1605 C CA . ALA A 1 206 ? -5.332 -25.312 -3.326 1 95.31 206 ALA A CA 1
ATOM 1606 C C . ALA A 1 206 ? -4.215 -26.234 -3.807 1 95.31 206 ALA A C 1
ATOM 1608 O O . ALA A 1 206 ? -4.465 -27.375 -4.176 1 95.31 206 ALA A O 1
ATOM 1609 N N . GLY A 1 207 ? -2.986 -25.734 -3.781 1 98.06 207 GLY A N 1
ATOM 1610 C CA . GLY A 1 207 ? -1.848 -26.547 -4.164 1 98.06 207 GLY A CA 1
ATOM 1611 C C . GLY A 1 207 ? -1.656 -27.766 -3.27 1 98.06 207 GLY A C 1
ATOM 1612 O O . GLY A 1 207 ? -1.444 -28.875 -3.758 1 98.06 207 GLY A O 1
ATOM 1613 N N . ARG A 1 208 ? -1.802 -27.531 -1.995 1 98.38 208 ARG A N 1
ATOM 1614 C CA . ARG A 1 208 ? -1.631 -28.625 -1.037 1 98.38 208 ARG A CA 1
ATOM 1615 C C . ARG A 1 208 ? -2.748 -29.656 -1.173 1 98.38 208 ARG A C 1
ATOM 1617 O O . ARG A 1 208 ? -2.494 -30.859 -1.148 1 98.38 208 ARG A O 1
ATOM 1624 N N . ARG A 1 209 ? -3.936 -29.203 -1.389 1 96.94 209 ARG A N 1
ATOM 1625 C CA . ARG A 1 209 ? -5.07 -30.094 -1.567 1 96.94 209 ARG A CA 1
ATOM 1626 C C . ARG A 1 209 ? -4.93 -30.906 -2.85 1 96.94 209 ARG A C 1
ATOM 1628 O O . ARG A 1 209 ? -5.473 -32 -2.955 1 96.94 209 ARG A O 1
ATOM 1635 N N . ALA A 1 210 ? -4.219 -30.391 -3.787 1 98.19 210 ALA A N 1
ATOM 1636 C CA . ALA A 1 210 ? -3.963 -31.094 -5.043 1 98.19 210 ALA A CA 1
ATOM 1637 C C . ALA A 1 210 ? -2.893 -32.156 -4.867 1 98.19 210 ALA A C 1
ATOM 1639 O O . ALA A 1 210 ? -2.572 -32.875 -5.809 1 98.19 210 ALA A O 1
ATOM 1640 N N . GLY A 1 211 ? -2.301 -32.25 -3.604 1 98.25 211 GLY A N 1
ATOM 1641 C CA . GLY A 1 211 ? -1.235 -33.188 -3.34 1 98.25 211 GLY A CA 1
ATOM 1642 C C . GLY A 1 211 ? 0.117 -32.719 -3.852 1 98.25 211 GLY A C 1
ATOM 1643 O O . GLY A 1 211 ? 0.981 -33.562 -4.164 1 98.25 211 GLY A O 1
ATOM 1644 N N . MET A 1 212 ? 0.291 -31.438 -3.955 1 98.75 212 MET A N 1
ATOM 1645 C CA . MET A 1 212 ? 1.48 -30.891 -4.59 1 98.75 212 MET A CA 1
ATOM 1646 C C . MET A 1 212 ? 2.338 -30.141 -3.574 1 98.75 212 MET A C 1
ATOM 1648 O O . MET A 1 212 ? 1.886 -29.844 -2.467 1 98.75 212 MET A O 1
ATOM 1652 N N . ARG A 1 213 ? 3.613 -29.922 -3.912 1 98.75 213 ARG A N 1
ATOM 1653 C CA . ARG A 1 213 ? 4.477 -29.016 -3.16 1 98.75 213 ARG A CA 1
ATOM 1654 C C . ARG A 1 213 ? 4.164 -27.562 -3.494 1 98.75 213 ARG A C 1
ATOM 1656 O O . ARG A 1 213 ? 3.639 -27.266 -4.566 1 98.75 213 ARG A O 1
ATOM 1663 N N . VAL A 1 214 ? 4.512 -26.688 -2.518 1 98.88 214 VAL A N 1
ATOM 1664 C CA . VAL A 1 214 ? 4.16 -25.297 -2.758 1 98.88 214 VAL A CA 1
ATOM 1665 C C . VAL A 1 214 ? 5.32 -24.391 -2.348 1 98.88 214 VAL A C 1
ATOM 1667 O O . VAL A 1 214 ? 5.977 -24.641 -1.33 1 98.88 214 VAL A O 1
ATOM 1670 N N . VAL A 1 215 ? 5.621 -23.438 -3.184 1 98.88 215 VAL A N 1
ATOM 1671 C CA . VAL A 1 215 ? 6.383 -22.234 -2.828 1 98.88 215 VAL A CA 1
ATOM 1672 C C . VAL A 1 215 ? 5.434 -21.062 -2.598 1 98.88 215 VAL A C 1
ATOM 1674 O O . VAL A 1 215 ? 4.727 -20.641 -3.514 1 98.88 215 VAL A O 1
ATOM 1677 N N . TRP A 1 216 ? 5.355 -20.656 -1.355 1 98.69 216 TRP A N 1
ATOM 1678 C CA . TRP A 1 216 ? 4.547 -19.5 -0.985 1 98.69 216 TRP A CA 1
ATOM 1679 C C . TRP A 1 216 ? 5.379 -18.219 -1 1 98.69 216 TRP A C 1
ATOM 1681 O O . TRP A 1 216 ? 6.367 -18.109 -0.271 1 98.69 216 TRP A O 1
ATOM 1691 N N . CYS A 1 217 ? 5.055 -17.281 -1.9 1 98.31 217 CYS A N 1
ATOM 1692 C CA . CYS A 1 217 ? 5.734 -16 -2.035 1 98.31 217 CYS A CA 1
ATOM 1693 C C . CYS A 1 217 ? 4.766 -14.844 -1.812 1 98.31 217 CYS A C 1
ATOM 1695 O O . CYS A 1 217 ? 4.402 -14.141 -2.758 1 98.31 217 CYS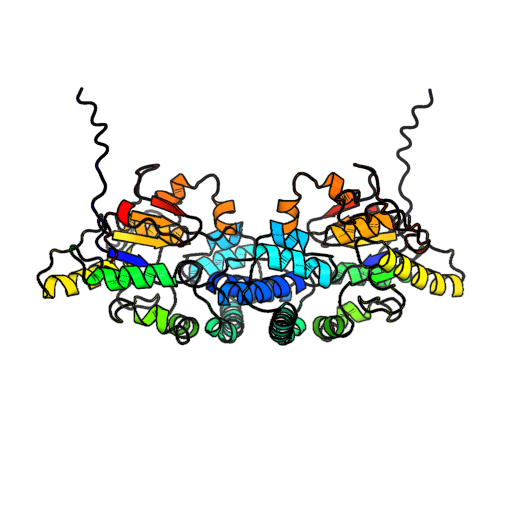 A O 1
ATOM 1697 N N . PRO A 1 218 ? 4.379 -14.555 -0.558 1 96.75 218 PRO A N 1
ATOM 1698 C CA . PRO A 1 218 ? 3.361 -13.547 -0.256 1 96.75 218 PRO A CA 1
ATOM 1699 C C . PRO A 1 218 ? 3.912 -12.125 -0.278 1 96.75 218 PRO A C 1
ATOM 1701 O O . PRO A 1 218 ? 5.113 -11.922 -0.069 1 96.75 218 PRO A O 1
ATOM 1704 N N . TYR A 1 219 ? 2.992 -11.18 -0.567 1 94.38 219 TYR A N 1
ATOM 1705 C CA . TYR A 1 219 ? 3.307 -9.797 -0.23 1 94.38 219 TYR A CA 1
ATOM 1706 C C . TYR A 1 219 ? 3.578 -9.641 1.262 1 94.38 219 TYR A C 1
ATOM 1708 O O . TYR A 1 219 ? 3.041 -10.398 2.076 1 94.38 219 TYR A O 1
ATOM 1716 N N . GLU A 1 220 ? 4.355 -8.664 1.555 1 91.81 220 GLU A N 1
ATOM 1717 C CA . GLU A 1 220 ? 4.789 -8.477 2.936 1 91.81 220 GLU A CA 1
ATOM 1718 C C . GLU A 1 220 ? 3.598 -8.297 3.871 1 91.81 220 GLU A C 1
ATOM 1720 O O . GLU A 1 220 ? 3.58 -8.844 4.973 1 91.81 220 GLU A O 1
ATOM 1725 N N . GLY A 1 221 ? 2.66 -7.527 3.451 1 91.12 221 GLY A N 1
ATOM 1726 C CA . GLY A 1 221 ? 1.494 -7.305 4.289 1 91.12 221 GLY A CA 1
ATOM 1727 C C . GLY A 1 221 ? 0.741 -8.578 4.621 1 91.12 221 GLY A C 1
ATOM 1728 O O . GLY A 1 221 ? 0.227 -8.734 5.73 1 91.12 221 GLY A O 1
ATOM 1729 N N . LEU A 1 222 ? 0.637 -9.445 3.699 1 94.44 222 LEU A N 1
ATOM 1730 C CA . LEU A 1 222 ? -0.03 -10.719 3.941 1 94.44 222 LEU A CA 1
ATOM 1731 C C . LEU A 1 222 ? 0.773 -11.578 4.91 1 94.44 222 LEU A C 1
ATOM 1733 O O . LEU A 1 222 ? 0.207 -12.188 5.82 1 94.44 222 LEU A O 1
ATOM 1737 N N . LEU A 1 223 ? 2.059 -11.625 4.688 1 95.19 223 LEU A N 1
ATOM 1738 C CA . LEU A 1 223 ? 2.918 -12.398 5.578 1 95.19 223 LEU A CA 1
ATOM 1739 C C . LEU A 1 223 ? 2.775 -11.93 7.02 1 95.19 223 LEU A C 1
ATOM 1741 O O . LEU A 1 223 ? 2.742 -12.742 7.945 1 95.19 223 LEU A O 1
ATOM 1745 N N . GLU A 1 224 ? 2.701 -10.656 7.152 1 92.12 224 GLU A N 1
ATOM 1746 C CA . GLU A 1 224 ? 2.561 -10.125 8.5 1 92.12 224 GLU A CA 1
ATOM 1747 C C . GLU A 1 224 ? 1.29 -10.641 9.172 1 92.12 224 GLU A C 1
ATOM 1749 O O . GLU A 1 224 ? 1.298 -10.977 10.359 1 92.12 224 GLU A O 1
ATOM 1754 N N . VAL A 1 225 ? 0.231 -10.727 8.461 1 93.44 225 VAL A N 1
ATOM 1755 C CA . VAL A 1 225 ? -1.042 -11.203 8.984 1 93.44 225 VAL A CA 1
ATOM 1756 C C . VAL A 1 225 ? -0.899 -12.648 9.453 1 93.44 225 VAL A C 1
ATOM 1758 O O . VAL A 1 225 ? -1.456 -13.031 10.484 1 93.44 225 VAL A O 1
ATOM 1761 N N . TYR A 1 226 ? -0.155 -13.422 8.742 1 95.44 226 TYR A N 1
ATOM 1762 C CA . TYR A 1 226 ? -0.067 -14.852 9.008 1 95.44 226 TYR A CA 1
ATOM 1763 C C . TYR A 1 226 ? 1.256 -15.203 9.68 1 95.44 226 TYR A C 1
ATOM 1765 O O . TYR A 1 226 ? 1.646 -16.375 9.727 1 95.44 226 TYR A O 1
ATOM 1773 N N . LYS A 1 227 ? 1.949 -14.234 10.203 1 94.44 227 LYS A N 1
ATOM 1774 C CA . LYS A 1 227 ? 3.318 -14.406 10.68 1 94.44 227 LYS A CA 1
ATOM 1775 C C . LYS A 1 227 ? 3.406 -15.516 11.719 1 94.44 227 LYS A C 1
ATOM 1777 O O . LYS A 1 227 ? 4.414 -16.219 11.797 1 94.44 227 LYS A O 1
ATOM 1782 N N . THR A 1 228 ? 2.363 -15.781 12.477 1 95.69 228 THR A N 1
ATOM 1783 C CA . THR A 1 228 ? 2.391 -16.797 13.531 1 95.69 228 THR A CA 1
ATOM 1784 C C . THR A 1 228 ? 1.761 -18.094 13.039 1 95.69 228 THR A C 1
ATOM 1786 O O . THR A 1 228 ? 1.649 -19.062 13.797 1 95.69 228 THR A O 1
ATOM 1789 N N . GLN A 1 229 ? 1.329 -18.141 11.805 1 96.75 229 GLN A N 1
ATOM 1790 C CA . GLN A 1 229 ? 0.619 -19.297 11.281 1 96.75 229 GLN A CA 1
ATOM 1791 C C . GLN A 1 229 ? 1.27 -19.812 10 1 96.75 229 GLN A C 1
ATOM 1793 O O . GLN A 1 229 ? 0.615 -20.469 9.188 1 96.75 229 GLN A O 1
ATOM 1798 N N . VAL A 1 230 ? 2.504 -19.469 9.836 1 97.81 230 VAL A N 1
ATOM 1799 C CA . VAL A 1 230 ? 3.201 -19.812 8.602 1 97.81 230 VAL A CA 1
ATOM 1800 C C . VAL A 1 230 ? 3.172 -21.328 8.391 1 97.81 230 VAL A C 1
ATOM 1802 O O . VAL A 1 230 ? 2.824 -21.797 7.309 1 97.81 230 VAL A O 1
ATOM 1805 N N . PRO A 1 231 ? 3.416 -22.172 9.406 1 98 231 PRO A N 1
ATOM 1806 C CA . PRO A 1 231 ? 3.35 -23.625 9.188 1 98 231 PRO A CA 1
ATOM 1807 C C . PRO A 1 231 ? 1.964 -24.094 8.75 1 98 231 PRO A C 1
ATOM 1809 O O . PRO A 1 231 ? 1.85 -24.984 7.895 1 98 231 PRO A O 1
ATOM 1812 N N . GLU A 1 232 ? 0.962 -23.484 9.312 1 97.88 232 GLU A N 1
ATOM 1813 C CA . GLU A 1 232 ? -0.405 -23.828 8.938 1 97.88 232 GLU A CA 1
ATOM 1814 C C . GLU A 1 232 ? -0.685 -23.469 7.48 1 97.88 232 GLU A C 1
ATOM 1816 O O . GLU A 1 232 ? -1.322 -24.219 6.7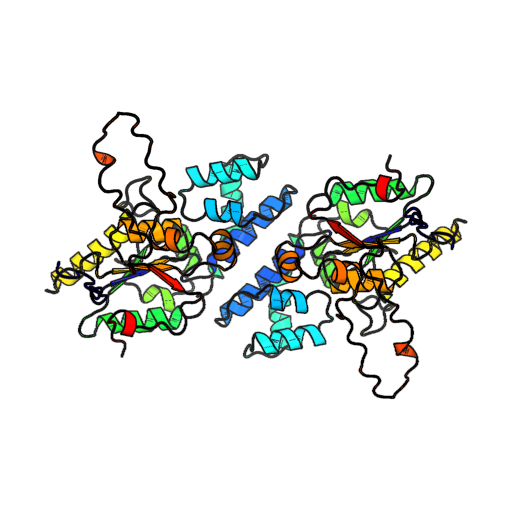5 1 97.88 232 GLU A O 1
ATOM 1821 N N . VAL A 1 233 ? -0.204 -22.25 7.078 1 97.75 233 VAL A N 1
ATOM 1822 C CA . VAL A 1 233 ? -0.379 -21.828 5.695 1 97.75 233 VAL A CA 1
ATOM 1823 C C . VAL A 1 233 ? 0.321 -22.812 4.758 1 97.75 233 VAL A C 1
ATOM 1825 O O . VAL A 1 233 ? -0.283 -23.297 3.803 1 97.75 233 VAL A O 1
ATOM 1828 N N . LEU A 1 234 ? 1.539 -23.188 5.059 1 98.56 234 LEU A N 1
ATOM 1829 C CA . LEU A 1 234 ? 2.354 -24.031 4.188 1 98.56 234 LEU A CA 1
ATOM 1830 C C . LEU A 1 234 ? 1.771 -25.438 4.094 1 98.56 234 LEU A C 1
ATOM 1832 O O . LEU A 1 234 ? 1.979 -26.125 3.098 1 98.56 234 LEU A O 1
ATOM 1836 N N . ALA A 1 235 ? 1.001 -25.812 5.09 1 98 235 ALA A N 1
ATOM 1837 C CA . ALA A 1 235 ? 0.37 -27.125 5.105 1 98 235 ALA A CA 1
ATOM 1838 C C . ALA A 1 235 ? -1.003 -27.094 4.438 1 98 235 ALA A C 1
ATOM 1840 O O . ALA A 1 235 ? -1.618 -28.125 4.207 1 98 235 ALA A O 1
ATOM 1841 N N . GLY A 1 236 ? -1.481 -25.906 4.164 1 96.75 236 GLY A N 1
ATOM 1842 C CA . GLY A 1 236 ? -2.824 -25.75 3.627 1 96.75 236 GLY A CA 1
ATOM 1843 C C . GLY A 1 236 ? -3.908 -25.922 4.676 1 96.75 236 GLY A C 1
ATOM 1844 O O . GLY A 1 236 ? -5.02 -26.359 4.359 1 96.75 236 GLY A O 1
ATOM 1845 N N . LEU A 1 237 ? -3.568 -25.594 5.918 1 95.19 237 LEU A N 1
ATOM 1846 C CA . LEU A 1 237 ? -4.465 -25.875 7.035 1 95.19 237 LEU A CA 1
ATOM 1847 C C . LEU A 1 237 ? -5.129 -24.594 7.535 1 95.19 237 LEU A C 1
ATOM 1849 O O . LEU A 1 237 ? -5.516 -24.5 8.703 1 95.19 237 LEU A O 1
ATOM 1853 N N . THR A 1 238 ? -5.258 -23.672 6.754 1 88.25 238 THR A N 1
ATOM 1854 C CA . THR A 1 238 ? -5.82 -22.406 7.191 1 88.25 238 THR A CA 1
ATOM 1855 C C . THR A 1 238 ? -7.344 -22.453 7.188 1 88.25 238 THR A C 1
ATOM 1857 O O . THR A 1 238 ? -8 -21.625 7.828 1 88.25 238 THR A O 1
ATOM 1860 N N . GLY A 1 239 ? -7.914 -23.453 6.574 1 79.38 239 GLY A N 1
ATOM 1861 C CA . GLY A 1 239 ? -9.359 -23.609 6.543 1 79.38 239 GLY A CA 1
ATOM 1862 C C . GLY A 1 239 ? -10.055 -22.609 5.641 1 79.38 239 GLY A C 1
ATOM 1863 O O . GLY A 1 239 ? -11.219 -22.266 5.863 1 79.38 239 GLY A O 1
ATOM 1864 N N . ALA A 1 240 ? -9.352 -22.141 4.707 1 70.44 240 ALA A N 1
ATOM 1865 C CA . ALA A 1 240 ? -9.984 -21.219 3.766 1 70.44 240 ALA A CA 1
ATOM 1866 C C . ALA A 1 240 ? -11.125 -21.891 3.01 1 70.44 240 ALA A C 1
ATOM 1868 O O . ALA A 1 240 ? -12.055 -21.234 2.545 1 70.44 240 ALA A O 1
ATOM 1869 N N . HIS A 1 241 ? -10.938 -23.156 2.926 1 64.69 241 HIS A N 1
ATOM 1870 C CA . HIS A 1 241 ? -12.055 -23.922 2.396 1 64.69 241 HIS A CA 1
ATOM 1871 C C . HIS A 1 241 ? -13.055 -24.281 3.496 1 64.69 241 HIS A C 1
ATOM 1873 O O . HIS A 1 241 ? -12.656 -24.719 4.578 1 64.69 241 HIS A O 1
ATOM 1879 N N . LYS A 1 242 ? -14.148 -23.625 3.494 1 57.75 242 LYS A N 1
ATOM 1880 C CA . LYS A 1 242 ? -15.156 -24.078 4.449 1 57.75 242 LYS A CA 1
ATOM 1881 C C . LYS A 1 242 ? -15.961 -25.25 3.889 1 57.75 242 LYS A C 1
ATOM 1883 O O . LYS A 1 242 ? -16.547 -25.141 2.807 1 57.75 242 LYS A O 1
ATOM 1888 N N . ASP A 1 243 ? -15.516 -26.391 4.383 1 47.41 243 ASP A N 1
ATOM 1889 C CA . ASP A 1 243 ? -16.312 -27.547 3.961 1 47.41 243 ASP A CA 1
ATOM 1890 C C . ASP A 1 243 ? -17.797 -27.297 4.195 1 47.41 243 ASP A C 1
ATOM 1892 O O . ASP A 1 243 ? -18.188 -26.797 5.25 1 47.41 243 ASP A O 1
ATOM 1896 N N . PRO A 1 244 ? -18.562 -27.031 3.227 1 43.53 244 PRO A N 1
ATOM 1897 C CA . PRO A 1 244 ? -19.984 -26.922 3.57 1 43.53 244 PRO A CA 1
ATOM 1898 C C . PRO A 1 244 ? -20.359 -27.812 4.75 1 43.53 244 PRO A C 1
ATOM 1900 O O . PRO A 1 244 ? -19.766 -28.891 4.941 1 43.53 244 PRO A O 1
ATOM 1903 N N . GLU A 1 245 ? -20.688 -27.219 5.875 1 40.75 245 GLU A N 1
ATOM 1904 C CA . GLU A 1 245 ? -21.391 -28.109 6.801 1 40.75 245 GLU A CA 1
ATOM 1905 C C . GLU A 1 245 ? -22.062 -29.25 6.055 1 40.75 245 GLU A C 1
ATOM 1907 O O . GLU A 1 245 ? -22.516 -29.078 4.926 1 40.75 245 GLU A O 1
ATOM 1912 N N . ASP A 1 246 ? -21.672 -30.531 6.484 1 36.69 246 ASP A N 1
ATOM 1913 C CA . ASP A 1 246 ? -22.391 -31.734 6.102 1 36.69 246 ASP A CA 1
ATOM 1914 C C . ASP A 1 246 ? -23.875 -31.469 5.965 1 36.69 246 ASP A C 1
ATOM 1916 O O . ASP A 1 246 ? -24.641 -31.656 6.922 1 36.69 246 ASP A O 1
ATOM 1920 N N . ASN A 1 247 ? -24.328 -30.234 5.707 1 37.16 247 ASN A N 1
ATOM 1921 C CA . ASN A 1 247 ? -25.781 -30.375 5.605 1 37.16 247 ASN A CA 1
ATOM 1922 C C . ASN A 1 247 ? -26.156 -31.484 4.621 1 37.16 247 ASN A C 1
ATOM 1924 O O . ASN A 1 247 ? -25.859 -31.391 3.432 1 37.16 247 ASN A O 1
ATOM 1928 N N . GLY A 1 248 ? -26.297 -32.812 5.008 1 37 248 GLY A N 1
ATOM 1929 C CA . GLY A 1 248 ? -26.828 -34.094 4.566 1 37 248 GLY A CA 1
ATOM 1930 C C . GLY A 1 248 ? -26.812 -34.25 3.057 1 37 248 GLY A C 1
ATOM 1931 O O . GLY A 1 248 ? -27.25 -35.281 2.533 1 37 248 GLY A O 1
ATOM 1932 N N . ASN A 1 249 ? -27.203 -33.188 2.348 1 36.66 249 ASN A N 1
ATOM 1933 C CA . ASN A 1 249 ? -27.344 -33.656 0.969 1 36.66 249 ASN A CA 1
ATOM 1934 C C . ASN A 1 249 ? -25.984 -33.969 0.342 1 36.66 249 ASN A C 1
ATOM 1936 O O . ASN A 1 249 ? -25.109 -33.125 0.246 1 36.66 249 ASN A O 1
ATOM 1940 N N . ASP A 1 250 ? -25.469 -35.188 0.426 1 35.28 250 ASP A N 1
ATOM 1941 C CA . ASP A 1 250 ? -24.391 -36 -0.143 1 35.28 250 ASP A CA 1
ATOM 1942 C C . ASP A 1 250 ? -24.156 -35.656 -1.611 1 35.28 250 ASP A C 1
ATOM 1944 O O . ASP A 1 250 ? -24.656 -36.344 -2.506 1 35.28 250 ASP A O 1
ATOM 1948 N N . THR A 1 251 ? -24.641 -34.469 -2.098 1 37.03 251 THR A N 1
ATOM 1949 C CA . THR A 1 251 ? -24.391 -34.562 -3.531 1 37.03 251 THR A CA 1
ATOM 1950 C C . THR A 1 251 ? -22.922 -34.906 -3.805 1 37.03 251 THR A C 1
ATOM 1952 O O . THR A 1 251 ? -22.031 -34.438 -3.09 1 37.03 251 THR A O 1
ATOM 1955 N N . SER A 1 252 ? -22.609 -35.906 -4.621 1 37 252 SER A N 1
ATOM 1956 C CA . SER A 1 252 ? -21.422 -36.562 -5.188 1 37 252 SER A CA 1
ATOM 1957 C C . SER A 1 252 ? -20.375 -35.531 -5.578 1 37 252 SER A C 1
ATOM 1959 O O . SER A 1 252 ? -19.234 -35.875 -5.902 1 37 252 SER A O 1
ATOM 1961 N N . ALA A 1 253 ? -20.812 -34.375 -6.008 1 39.66 253 ALA A N 1
ATOM 1962 C CA . ALA A 1 253 ? -19.844 -33.469 -6.609 1 39.66 253 ALA A CA 1
ATOM 1963 C C . ALA A 1 253 ? -18.875 -32.938 -5.559 1 39.66 253 ALA A C 1
ATOM 1965 O O . ALA A 1 253 ? -18.016 -32.094 -5.867 1 39.66 253 ALA A O 1
ATOM 1966 N N . VAL A 1 254 ? -19.219 -32.781 -4.316 1 44.94 254 VAL A N 1
ATOM 1967 C CA . VAL A 1 254 ? -18.5 -32.375 -3.123 1 44.94 254 VAL A CA 1
ATOM 1968 C C . VAL A 1 254 ? -17.234 -33.219 -2.961 1 44.94 254 VAL A C 1
ATOM 1970 O O . VAL A 1 254 ? -16.547 -33.125 -1.939 1 44.94 254 VAL A O 1
ATOM 1973 N N . SER A 1 255 ? -17.125 -34.438 -3.637 1 48.19 255 SER A N 1
ATOM 1974 C CA . SER A 1 255 ? -16.219 -35.562 -3.439 1 48.19 255 SER A CA 1
ATOM 1975 C C . SER A 1 255 ? -14.766 -35.094 -3.418 1 48.19 255 SER A C 1
ATOM 1977 O O . SER A 1 255 ? -13.961 -35.625 -2.641 1 48.19 255 SER A O 1
ATOM 1979 N N . ASN A 1 256 ? -14 -34.5 -4.395 1 69.12 256 ASN A N 1
ATOM 1980 C CA . ASN A 1 256 ? -12.555 -34.594 -4.281 1 69.12 256 ASN A CA 1
ATOM 1981 C C . ASN A 1 256 ? -11.914 -33.25 -3.996 1 69.12 256 ASN A C 1
ATOM 1983 O O . ASN A 1 256 ? -11.328 -32.625 -4.887 1 69.12 256 ASN A O 1
ATOM 1987 N N . SER A 1 257 ? -12.305 -32.688 -2.838 1 81.31 257 SER A N 1
ATOM 1988 C CA . SER A 1 257 ? -11.688 -31.422 -2.41 1 81.31 257 SER A CA 1
ATOM 1989 C C . SER A 1 257 ? -10.203 -31.609 -2.105 1 81.31 257 SER A C 1
ATOM 1991 O O . SER A 1 257 ? -9.508 -30.656 -1.769 1 81.31 257 SER A O 1
ATOM 1993 N N . GLY A 1 258 ? -9.734 -32.719 -2.297 1 89.06 258 GLY A N 1
ATOM 1994 C CA . GLY A 1 258 ? -8.367 -32.969 -1.897 1 89.06 258 GLY A CA 1
ATOM 1995 C C . GLY A 1 258 ? -8.133 -32.812 -0.406 1 89.06 258 GLY A C 1
ATOM 1996 O O . GLY A 1 258 ? -9.047 -32.438 0.331 1 89.06 258 GLY A O 1
ATOM 1997 N N . LYS A 1 259 ? -7.035 -33.281 0.052 1 92.12 259 LYS A N 1
ATOM 1998 C CA . LYS A 1 259 ? -6.664 -33.125 1.458 1 92.12 259 LYS A CA 1
ATOM 1999 C C . LYS A 1 259 ? -5.438 -32.25 1.621 1 92.12 259 LYS A C 1
ATOM 2001 O O . LYS A 1 259 ? -4.48 -32.344 0.852 1 92.12 259 LYS A O 1
ATOM 2006 N N . PRO A 1 260 ? -5.59 -31.297 2.615 1 95.5 260 PRO A N 1
ATOM 2007 C CA . PRO A 1 260 ? -4.387 -30.516 2.889 1 95.5 260 PRO A CA 1
ATOM 2008 C C . PRO A 1 260 ? -3.225 -31.359 3.389 1 95.5 260 PRO A C 1
ATOM 2010 O O . PRO A 1 260 ? -3.32 -32.594 3.416 1 95.5 260 PRO A O 1
ATOM 2013 N N . GLY A 1 261 ? -2.139 -30.734 3.607 1 96.25 261 GLY A N 1
ATOM 2014 C CA . GLY A 1 261 ? -0.971 -31.406 4.145 1 96.25 261 GLY A CA 1
ATOM 2015 C C . GLY A 1 261 ? -0.947 -31.453 5.66 1 96.25 261 GLY A C 1
ATOM 2016 O O . GLY A 1 261 ? -1.994 -31.359 6.305 1 96.25 261 GLY A O 1
ATOM 2017 N N . ASN A 1 262 ? 0.245 -31.828 6.18 1 96.31 262 ASN A N 1
ATOM 2018 C CA . ASN A 1 262 ? 0.48 -31.844 7.617 1 96.31 262 ASN A CA 1
ATOM 2019 C C . ASN A 1 262 ? 1.456 -30.75 8.047 1 96.31 262 ASN A C 1
ATOM 2021 O O . ASN A 1 262 ? 2.262 -30.281 7.234 1 96.31 262 ASN A O 1
ATOM 2025 N N . LEU A 1 263 ? 1.273 -30.375 9.281 1 96.31 263 LEU A N 1
ATOM 2026 C CA . LEU A 1 263 ? 2.195 -29.375 9.812 1 96.31 263 LEU A CA 1
ATOM 2027 C C . LEU A 1 263 ? 3.641 -29.844 9.68 1 96.31 263 LEU A C 1
ATOM 2029 O O . LEU A 1 263 ? 3.959 -30.984 10.023 1 96.31 263 LEU A O 1
ATOM 2033 N N . ASN A 1 264 ? 4.434 -29 9.094 1 95.31 264 ASN A N 1
ATOM 2034 C CA . ASN A 1 264 ? 5.875 -29.203 8.977 1 95.31 264 ASN A CA 1
ATOM 2035 C C . ASN A 1 264 ? 6.195 -30.469 8.188 1 95.31 264 ASN A C 1
ATOM 2037 O O . ASN A 1 264 ? 7.133 -31.188 8.523 1 95.31 264 ASN A O 1
ATOM 2041 N N . ASP A 1 265 ? 5.406 -30.766 7.211 1 96.5 265 ASP A N 1
ATOM 2042 C CA . ASP A 1 265 ? 5.602 -31.984 6.445 1 96.5 265 ASP A CA 1
ATOM 2043 C C . ASP A 1 265 ? 6.672 -31.797 5.371 1 96.5 265 ASP A C 1
ATOM 2045 O O . ASP A 1 265 ? 7.016 -32.75 4.656 1 96.5 265 ASP A O 1
ATOM 2049 N N . GLY A 1 266 ? 7.172 -30.547 5.227 1 96.69 266 GLY A N 1
ATOM 2050 C CA . GLY A 1 266 ? 8.273 -30.281 4.312 1 96.69 266 GLY A CA 1
ATOM 2051 C C . GLY A 1 266 ? 7.816 -30.047 2.887 1 96.69 266 GLY A C 1
ATOM 2052 O O . GLY A 1 266 ? 8.641 -29.828 1.994 1 96.69 266 GLY A O 1
ATOM 2053 N N . TRP A 1 267 ? 6.496 -29.938 2.586 1 98.06 267 TRP A N 1
ATOM 2054 C CA . TRP A 1 267 ? 5.957 -29.859 1.233 1 98.06 267 TRP A CA 1
ATOM 2055 C C . TRP A 1 267 ? 5.695 -28.406 0.839 1 98.06 267 TRP A C 1
ATOM 2057 O O . TRP A 1 267 ? 5.348 -28.125 -0.309 1 98.06 267 TRP A O 1
ATOM 2067 N N . GLY A 1 268 ? 5.828 -27.516 1.773 1 98.25 268 GLY A N 1
ATOM 2068 C CA . GLY A 1 268 ? 5.68 -26.078 1.517 1 98.25 268 GLY A CA 1
ATOM 2069 C C . GLY A 1 268 ? 6.871 -25.266 1.975 1 98.25 268 GLY A C 1
ATOM 2070 O O . GLY A 1 268 ? 7.484 -25.578 3 1 98.25 268 GLY A O 1
ATOM 2071 N N . GLU A 1 269 ? 7.168 -24.234 1.206 1 98.38 269 GLU A N 1
ATOM 2072 C CA . GLU A 1 269 ? 8.258 -23.328 1.562 1 98.38 269 GLU A CA 1
ATOM 2073 C C . GLU A 1 269 ? 7.855 -21.875 1.373 1 98.38 269 GLU A C 1
ATOM 2075 O O . GLU A 1 269 ? 7.207 -21.531 0.386 1 98.38 269 GLU A O 1
ATOM 2080 N N . LEU A 1 270 ? 8.234 -21.094 2.328 1 98.62 270 LEU A N 1
ATOM 2081 C CA . LEU A 1 270 ? 8.055 -19.641 2.256 1 98.62 270 LEU A CA 1
ATOM 2082 C C . LEU A 1 270 ? 9.273 -18.969 1.639 1 98.62 270 LEU A C 1
ATOM 2084 O O . LEU A 1 270 ? 10.406 -19.25 2.037 1 98.62 270 LEU A O 1
ATOM 2088 N N . VAL A 1 271 ? 9.094 -18.172 0.618 1 98.25 271 VAL A N 1
ATOM 2089 C CA . VAL A 1 271 ? 10.156 -17.312 0.089 1 98.25 271 VAL A CA 1
ATOM 2090 C C . VAL A 1 271 ? 9.672 -15.867 0.023 1 98.25 271 VAL A C 1
ATOM 2092 O O . VAL A 1 271 ? 8.477 -15.609 -0.084 1 98.25 271 VAL A O 1
ATOM 2095 N N . ARG A 1 272 ? 10.578 -14.914 0 1 95.31 272 ARG A N 1
ATOM 2096 C CA . ARG A 1 272 ? 10.234 -13.5 -0.001 1 95.31 272 ARG A CA 1
ATOM 2097 C C . ARG A 1 272 ? 10.25 -12.93 -1.417 1 95.31 272 ARG A C 1
ATOM 2099 O O . ARG A 1 272 ? 9.719 -11.844 -1.664 1 95.31 272 ARG A O 1
ATOM 2106 N N . SER A 1 273 ? 10.93 -13.57 -2.252 1 96.31 273 SER A N 1
ATOM 2107 C CA . SER A 1 273 ? 11.016 -13.234 -3.668 1 96.31 273 SER A CA 1
ATOM 2108 C C . SER A 1 273 ? 11.32 -14.461 -4.516 1 96.31 273 SER A C 1
ATOM 2110 O O . SER A 1 273 ? 11.711 -15.508 -3.984 1 96.31 273 SER A O 1
ATOM 2112 N N . LEU A 1 274 ? 11.109 -14.344 -5.781 1 98.12 274 LEU A N 1
ATOM 2113 C CA . LEU A 1 274 ? 11.406 -15.445 -6.688 1 98.12 274 LEU A CA 1
ATOM 2114 C C . LEU A 1 274 ? 12.781 -15.266 -7.324 1 98.12 274 LEU A C 1
ATOM 2116 O O . LEU A 1 274 ? 13.117 -15.961 -8.289 1 98.12 274 LEU A O 1
ATOM 2120 N N . GLU A 1 275 ? 13.539 -14.328 -6.77 1 97.31 275 GLU A N 1
ATOM 2121 C CA . GLU A 1 275 ? 14.914 -14.148 -7.211 1 97.31 275 GLU A CA 1
ATOM 2122 C C . GLU A 1 275 ? 15.805 -15.289 -6.73 1 97.31 275 GLU A C 1
ATOM 2124 O O . GLU A 1 275 ? 15.57 -15.859 -5.66 1 97.31 275 GLU A O 1
ATOM 2129 N N . ASN A 1 276 ? 16.797 -15.609 -7.52 1 96.75 276 ASN A N 1
ATOM 2130 C CA . ASN A 1 276 ? 17.797 -16.609 -7.16 1 96.75 276 ASN A CA 1
ATOM 2131 C C . ASN A 1 276 ? 17.156 -17.906 -6.691 1 96.75 276 ASN A C 1
ATOM 2133 O O . ASN A 1 276 ? 17.5 -18.438 -5.633 1 96.75 276 ASN A O 1
ATOM 2137 N N . PHE A 1 277 ? 16.203 -18.375 -7.477 1 97.75 277 PHE A N 1
ATOM 2138 C CA . PHE A 1 277 ? 15.492 -19.609 -7.141 1 97.75 277 PHE A CA 1
ATOM 2139 C C . PHE A 1 277 ? 16.469 -20.797 -7.094 1 97.75 277 PHE A C 1
ATOM 2141 O O . PHE A 1 277 ? 17.297 -20.953 -7.98 1 97.75 277 PHE A O 1
ATOM 2148 N N . PRO A 1 278 ? 16.391 -21.625 -6.031 1 97.44 278 PRO A N 1
ATOM 2149 C CA . PRO A 1 278 ? 17.312 -22.75 -5.871 1 97.44 278 PRO A CA 1
ATOM 2150 C C . PRO A 1 278 ? 16.844 -24 -6.629 1 97.44 278 PRO A C 1
ATOM 2152 O O . PRO A 1 278 ? 16.422 -24.969 -6.008 1 97.44 278 PRO A O 1
ATOM 2155 N N . TYR A 1 279 ? 17.062 -24.109 -7.867 1 97.44 279 TYR A N 1
ATOM 2156 C CA . TYR A 1 279 ? 16.578 -25.172 -8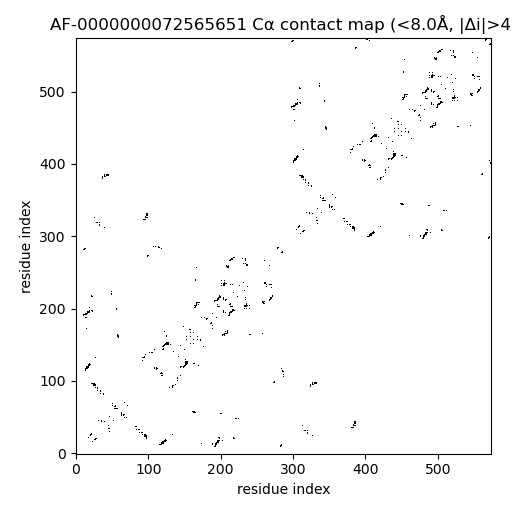.742 1 97.44 279 TYR A CA 1
ATOM 2157 C C . TYR A 1 279 ? 17.047 -26.531 -8.25 1 97.44 279 TYR A C 1
ATOM 2159 O O . TYR A 1 279 ? 16.281 -27.5 -8.25 1 97.44 279 TYR A O 1
ATOM 2167 N N . GLU A 1 280 ? 18.234 -26.641 -7.77 1 95.19 280 GLU A N 1
ATOM 2168 C CA . GLU A 1 280 ? 18.828 -27.922 -7.367 1 95.19 280 GLU A CA 1
ATOM 2169 C C . GLU A 1 280 ? 18.078 -28.531 -6.184 1 95.19 280 GLU A C 1
ATOM 2171 O O . GLU A 1 280 ? 17.953 -29.75 -6.082 1 95.19 280 GLU A O 1
ATOM 2176 N N . LYS A 1 281 ? 17.609 -27.672 -5.391 1 95.94 281 LYS A N 1
ATOM 2177 C CA . LYS A 1 281 ? 16.844 -28.109 -4.23 1 95.94 281 LYS A CA 1
ATOM 2178 C C . LYS A 1 281 ? 15.602 -28.906 -4.652 1 95.94 281 LYS A C 1
ATOM 2180 O O . LYS A 1 281 ? 15.141 -29.781 -3.926 1 95.94 281 LYS A O 1
ATOM 2185 N N . TYR A 1 282 ? 15.109 -28.672 -5.832 1 96.94 282 TYR A N 1
ATOM 2186 C CA . TYR A 1 282 ? 13.875 -29.281 -6.316 1 96.94 282 TYR A CA 1
ATOM 2187 C C . TYR A 1 282 ? 14.156 -30.312 -7.398 1 96.94 282 TYR A C 1
ATOM 2189 O O . TYR A 1 282 ? 13.242 -30.75 -8.094 1 96.94 282 TYR A O 1
ATOM 2197 N N . GLY A 1 283 ? 15.477 -30.625 -7.59 1 95.19 283 GLY A N 1
ATOM 2198 C CA . GLY A 1 283 ? 15.859 -31.594 -8.594 1 95.19 283 GLY A CA 1
ATOM 2199 C C . GLY A 1 283 ? 15.68 -31.094 -10.016 1 95.19 283 GLY A C 1
ATOM 2200 O O . GLY A 1 283 ? 15.453 -31.875 -10.938 1 95.19 283 GLY A O 1
ATOM 2201 N N . ILE A 1 284 ? 15.664 -29.781 -10.188 1 96.06 284 ILE A N 1
ATOM 2202 C CA . ILE A 1 284 ? 15.5 -29.172 -11.5 1 96.06 284 ILE A CA 1
ATOM 2203 C C . ILE A 1 284 ? 16.859 -28.812 -12.086 1 96.06 284 ILE A C 1
ATOM 2205 O O . ILE A 1 284 ? 17.672 -28.141 -11.422 1 96.06 284 ILE A O 1
ATOM 2209 N N . LYS A 1 285 ? 17.094 -29.266 -13.219 1 93.19 285 LYS A N 1
ATOM 2210 C CA . LYS A 1 285 ? 18.312 -28.906 -13.945 1 93.19 285 LYS A CA 1
ATOM 2211 C C . LYS A 1 285 ? 18.062 -27.75 -14.906 1 93.19 285 LYS A C 1
ATOM 2213 O O . LYS A 1 285 ? 17.141 -27.797 -15.727 1 93.19 285 LYS A O 1
ATOM 2218 N N . VAL A 1 286 ? 18.797 -26.672 -14.703 1 90.06 286 VAL A N 1
ATOM 2219 C CA . VAL A 1 286 ? 18.641 -25.516 -15.578 1 90.06 286 VAL A CA 1
ATOM 2220 C C . VAL A 1 286 ? 19.906 -25.312 -16.406 1 90.06 286 VAL A C 1
ATOM 2222 O O . VAL A 1 286 ? 21.016 -25.5 -15.898 1 90.06 286 VAL A O 1
ATOM 2225 N N . THR A 1 287 ? 19.922 -25.297 -17.688 1 79.62 287 THR A N 1
ATOM 2226 C CA . THR A 1 287 ? 21.047 -25.062 -18.594 1 79.62 287 THR A CA 1
ATOM 2227 C C . THR A 1 287 ? 21.016 -23.641 -19.141 1 79.62 287 THR A C 1
ATOM 2229 O O . THR A 1 287 ? 19.938 -23.047 -19.297 1 79.62 287 THR A O 1
ATOM 2232 N N . MET B 1 1 ? 9.891 19.891 50.844 1 27.56 1 MET B N 1
ATOM 2233 C CA . MET B 1 1 ? 10.258 19.75 49.438 1 27.56 1 MET B CA 1
ATOM 2234 C C . MET B 1 1 ? 9.016 19.656 48.562 1 27.56 1 MET B C 1
ATOM 2236 O O . MET B 1 1 ? 8.203 18.75 48.719 1 27.56 1 MET B O 1
ATOM 2240 N N . ALA B 1 2 ? 8.445 20.859 48.188 1 34.84 2 ALA B N 1
ATOM 2241 C CA . ALA B 1 2 ? 7.129 21.047 47.562 1 34.84 2 ALA B CA 1
ATOM 2242 C C . ALA B 1 2 ? 6.973 20.172 46.312 1 34.84 2 ALA B C 1
ATOM 2244 O O . ALA B 1 2 ? 7.855 20.156 45.469 1 34.84 2 ALA B O 1
ATOM 2245 N N . ASP B 1 3 ? 6.473 18.953 46.438 1 33.31 3 ASP B N 1
ATOM 2246 C CA . ASP B 1 3 ? 6.18 18 45.375 1 33.31 3 ASP B CA 1
ATOM 2247 C C . ASP B 1 3 ? 5.625 18.703 44.125 1 33.31 3 ASP B C 1
ATOM 2249 O O . ASP B 1 3 ? 4.543 19.281 44.188 1 33.31 3 ASP B O 1
ATOM 2253 N N . TYR B 1 4 ? 6.293 19.531 43.375 1 32.97 4 TYR B N 1
ATOM 2254 C CA . TYR B 1 4 ? 6.141 20.172 42.062 1 32.97 4 TYR B CA 1
ATOM 2255 C C . TYR B 1 4 ? 5.473 19.219 41.062 1 32.97 4 TYR B C 1
ATOM 2257 O O . TYR B 1 4 ? 6.117 18.719 40.156 1 32.97 4 TYR B O 1
ATOM 2265 N N . ASN B 1 5 ? 4.836 18.141 41.469 1 37.28 5 ASN B N 1
ATOM 2266 C CA . ASN B 1 5 ? 4.008 17.328 40.594 1 37.28 5 ASN B CA 1
ATOM 2267 C C . ASN B 1 5 ? 3.055 18.188 39.781 1 37.28 5 ASN B C 1
ATOM 2269 O O . ASN B 1 5 ? 1.877 18.312 40.094 1 37.28 5 ASN B O 1
ATOM 2273 N N . LEU B 1 6 ? 3.176 19.547 39.594 1 37.38 6 LEU B N 1
ATOM 2274 C CA . LEU B 1 6 ? 2.287 20.484 38.906 1 37.38 6 LEU B CA 1
ATOM 2275 C C . LEU B 1 6 ? 1.755 19.891 37.594 1 37.38 6 LEU B C 1
ATOM 2277 O O . LEU B 1 6 ? 2.52 19.672 36.656 1 37.38 6 LEU B O 1
ATOM 2281 N N . ASN B 1 7 ? 0.968 18.984 37.562 1 43.19 7 ASN B N 1
ATOM 2282 C CA . ASN B 1 7 ? 0.099 18.641 36.438 1 43.19 7 ASN B CA 1
ATOM 2283 C C . ASN B 1 7 ? -0.204 19.859 35.562 1 43.19 7 ASN B C 1
ATOM 2285 O O . ASN B 1 7 ? -1.199 20.547 35.781 1 43.19 7 ASN B O 1
ATOM 2289 N N . ARG B 1 8 ? 0.606 20.75 35.25 1 54.66 8 ARG B N 1
ATOM 2290 C CA . ARG B 1 8 ? 0.451 22 34.531 1 54.66 8 ARG B CA 1
ATOM 2291 C C . ARG B 1 8 ? -0.403 21.812 33.281 1 54.66 8 ARG B C 1
ATOM 2293 O O . ARG B 1 8 ? -0.048 21.031 32.406 1 54.66 8 ARG B O 1
ATOM 2300 N N . ARG B 1 9 ? -1.738 21.969 33.344 1 79.5 9 ARG B N 1
ATOM 2301 C CA . ARG B 1 9 ? -2.76 21.938 32.312 1 79.5 9 ARG B CA 1
ATOM 2302 C C . ARG B 1 9 ? -2.328 22.75 31.094 1 79.5 9 ARG B C 1
ATOM 2304 O O . ARG B 1 9 ? -1.943 23.922 31.219 1 79.5 9 ARG B O 1
ATOM 2311 N N . LEU B 1 10 ? -1.991 22.125 30 1 92.25 10 LEU B N 1
ATOM 2312 C CA . LEU B 1 10 ? -1.675 22.781 28.734 1 92.25 10 LEU B CA 1
ATOM 2313 C C . LEU B 1 10 ? -2.738 23.828 28.391 1 92.25 10 LEU B C 1
ATOM 2315 O O . LEU B 1 10 ? -3.92 23.625 28.688 1 92.25 10 LEU B O 1
ATOM 2319 N N . PRO B 1 11 ? -2.309 24.984 28 1 96.12 11 PRO B N 1
ATOM 2320 C CA . PRO B 1 11 ? -3.297 26 27.656 1 96.12 11 PRO B CA 1
ATOM 2321 C C . PRO B 1 11 ? -4.281 25.547 26.594 1 96.12 11 PRO B C 1
ATOM 2323 O O . PRO B 1 11 ? -3.969 24.641 25.812 1 96.12 11 PRO B O 1
ATOM 2326 N N . PRO B 1 12 ? -5.504 26.172 26.578 1 96.56 12 PRO B N 1
ATOM 2327 C CA . PRO B 1 12 ? -6.441 25.859 25.5 1 96.56 12 PRO B CA 1
ATOM 2328 C C . PRO B 1 12 ? -5.887 26.203 24.125 1 96.56 12 PRO B C 1
ATOM 2330 O O . PRO B 1 12 ? -5.172 27.188 23.969 1 96.56 12 PRO B O 1
ATOM 2333 N N . ILE B 1 13 ? -6.277 25.453 23.156 1 98.19 13 ILE B N 1
ATOM 2334 C CA . ILE B 1 13 ? -5.824 25.656 21.797 1 98.19 13 ILE B CA 1
ATOM 2335 C C . ILE B 1 13 ? -6.586 26.812 21.156 1 98.19 13 ILE B C 1
ATOM 2337 O O . ILE B 1 13 ? -7.805 26.906 21.297 1 98.19 13 ILE B O 1
ATOM 2341 N N . ARG B 1 14 ? -5.84 27.609 20.469 1 98.25 14 ARG B N 1
ATOM 2342 C CA . ARG B 1 14 ? -6.441 28.75 19.781 1 98.25 14 ARG B CA 1
ATOM 2343 C C . ARG B 1 14 ? -6.125 28.719 18.297 1 98.25 14 ARG B C 1
ATOM 2345 O O . ARG B 1 14 ? -6.684 29.5 17.516 1 98.25 14 ARG B O 1
ATOM 2352 N N . ALA B 1 15 ? -5.242 27.812 17.859 1 98.81 15 ALA B N 1
ATOM 2353 C CA . ALA B 1 15 ? -4.941 27.641 16.438 1 98.81 15 ALA B CA 1
ATOM 2354 C C . ALA B 1 15 ? -4.641 26.172 16.125 1 98.81 15 ALA B C 1
ATOM 2356 O O . ALA B 1 15 ? -3.91 25.516 16.859 1 98.81 15 ALA B O 1
ATOM 2357 N N . CYS B 1 16 ? -5.258 25.688 15.07 1 98.88 16 CYS B N 1
ATOM 2358 C CA . CYS B 1 16 ? -4.973 24.375 14.508 1 98.88 16 CYS B CA 1
ATOM 2359 C C . CYS B 1 16 ? -4.273 24.484 13.164 1 98.88 16 CYS B C 1
ATOM 2361 O O . CYS B 1 16 ? -4.785 25.141 12.25 1 98.88 16 CYS B O 1
ATOM 2363 N N . LEU B 1 17 ? -3.08 23.922 13.07 1 98.94 17 LEU B N 1
ATOM 2364 C CA . LEU B 1 17 ? -2.256 23.969 11.867 1 98.94 17 LEU B CA 1
ATOM 2365 C C . LEU B 1 17 ? -2.139 22.578 11.242 1 98.94 17 LEU B C 1
ATOM 2367 O O . LEU B 1 17 ? -1.794 21.609 11.93 1 98.94 17 LEU B O 1
ATOM 2371 N N . PHE B 1 18 ? -2.42 22.5 9.922 1 98.94 18 PHE B N 1
ATOM 2372 C CA . PHE B 1 18 ? -2.588 21.203 9.305 1 98.94 18 PHE B CA 1
ATOM 2373 C C . PHE B 1 18 ? -1.538 20.969 8.227 1 98.94 18 PHE B C 1
ATOM 2375 O O . PHE B 1 18 ? -1.333 21.828 7.363 1 98.94 18 PHE B O 1
ATOM 2382 N N . ASP B 1 19 ? -0.93 19.75 8.297 1 97.56 19 ASP B N 1
ATOM 2383 C CA . ASP B 1 19 ? -0.328 19.188 7.094 1 97.56 19 ASP B CA 1
ATOM 2384 C C . ASP B 1 19 ? -1.396 18.812 6.066 1 97.56 19 ASP B C 1
ATOM 2386 O O . ASP B 1 19 ? -2.58 19.094 6.266 1 97.56 19 ASP B O 1
ATOM 2390 N N . MET B 1 20 ? -1.002 18.375 4.855 1 97.19 20 MET B N 1
ATOM 2391 C CA . MET B 1 20 ? -2.008 18.016 3.861 1 97.19 20 MET B CA 1
ATOM 2392 C C . MET B 1 20 ? -1.85 16.562 3.428 1 97.19 20 MET B C 1
ATOM 2394 O O . MET B 1 20 ? -2.689 15.719 3.746 1 97.19 20 MET B O 1
ATOM 2398 N N . ASP B 1 21 ? -0.702 16.234 2.805 1 95.94 21 ASP B N 1
ATOM 2399 C CA . ASP B 1 21 ? -0.486 14.93 2.205 1 95.94 21 ASP B CA 1
ATOM 2400 C C . ASP B 1 21 ? -0.438 13.836 3.273 1 95.94 21 ASP B C 1
ATOM 2402 O O . ASP B 1 21 ? 0.398 13.883 4.18 1 95.94 21 ASP B O 1
ATOM 2406 N N . GLY B 1 22 ? -1.387 12.891 3.135 1 95.88 22 GLY B N 1
ATOM 2407 C CA . GLY B 1 22 ? -1.408 11.773 4.066 1 95.88 22 GLY B CA 1
ATOM 2408 C C . GLY B 1 22 ? -2.133 12.094 5.363 1 95.88 22 GLY B C 1
ATOM 2409 O O . GLY B 1 22 ? -2.33 11.219 6.203 1 95.88 22 GLY B O 1
ATOM 2410 N N . LEU B 1 23 ? -2.518 13.32 5.488 1 97.44 23 LEU B N 1
ATOM 2411 C CA . LEU B 1 23 ? -3.24 13.758 6.68 1 97.44 23 LEU B CA 1
ATOM 2412 C C . LEU B 1 23 ? -4.664 14.172 6.328 1 97.44 23 LEU B C 1
ATOM 2414 O O . LEU B 1 23 ? -5.629 13.594 6.828 1 97.44 23 LEU B O 1
ATOM 2418 N N . LEU B 1 24 ? -4.785 15.164 5.477 1 98.44 24 LEU B N 1
ATOM 2419 C CA . LEU B 1 24 ? -6.109 15.617 5.062 1 98.44 24 LEU B CA 1
ATOM 2420 C C . LEU B 1 24 ? -6.613 14.805 3.871 1 98.44 24 LEU B C 1
ATOM 2422 O O . LEU B 1 24 ? -7.812 14.523 3.771 1 98.44 24 LEU B O 1
ATOM 2426 N N . ILE B 1 25 ? -5.656 14.461 3.01 1 98.31 25 ILE B N 1
ATOM 2427 C CA . ILE B 1 25 ? -6.047 13.727 1.807 1 98.31 25 ILE B CA 1
ATOM 2428 C C . ILE B 1 25 ? -5.207 12.461 1.676 1 98.31 25 ILE B C 1
ATOM 2430 O O . ILE B 1 25 ? -4.129 12.359 2.268 1 98.31 25 ILE B O 1
ATOM 2434 N N . ASP B 1 26 ? -5.664 11.508 0.811 1 97.62 26 ASP B N 1
ATOM 2435 C CA . ASP B 1 26 ? -5.07 10.18 0.682 1 97.62 26 ASP B CA 1
ATOM 2436 C C . ASP B 1 26 ? -3.945 10.18 -0.35 1 97.62 26 ASP B C 1
ATOM 2438 O O . ASP B 1 26 ? -3.699 9.172 -1.007 1 97.62 26 ASP B O 1
ATOM 2442 N N . SER B 1 27 ? -3.24 11.289 -0.53 1 96.06 27 SER B N 1
ATOM 2443 C CA . SER B 1 27 ? -2.191 11.445 -1.533 1 96.06 27 SER B CA 1
ATOM 2444 C C . SER B 1 27 ? -1.039 10.484 -1.288 1 96.06 27 SER B C 1
ATOM 2446 O O . SER B 1 27 ? -0.313 10.125 -2.217 1 96.06 27 SER B O 1
ATOM 2448 N N . GLU B 1 28 ? -0.837 10.047 -0.073 1 94.44 28 GLU B N 1
ATOM 2449 C CA . GLU B 1 28 ? 0.231 9.102 0.232 1 94.44 28 GLU B CA 1
ATOM 2450 C C . GLU B 1 28 ? 0.048 7.793 -0.536 1 94.44 28 GLU B C 1
ATOM 2452 O O . GLU B 1 28 ? 1.026 7.152 -0.929 1 94.44 28 GLU B O 1
ATOM 2457 N N . ASP B 1 29 ? -1.181 7.363 -0.77 1 95.44 29 ASP B N 1
ATOM 2458 C CA . ASP B 1 29 ? -1.465 6.176 -1.569 1 95.44 29 ASP B CA 1
ATOM 2459 C C . ASP B 1 29 ? -0.998 6.359 -3.012 1 95.44 29 ASP B C 1
ATOM 2461 O O . ASP B 1 29 ? -0.454 5.434 -3.615 1 95.44 29 ASP B O 1
ATOM 2465 N N . ILE B 1 30 ? -1.246 7.504 -3.531 1 95.62 30 ILE B N 1
ATOM 2466 C CA . ILE B 1 30 ? -0.845 7.816 -4.898 1 95.62 30 ILE B CA 1
ATOM 2467 C C . ILE B 1 30 ? 0.679 7.824 -5 1 95.62 30 ILE B C 1
ATOM 2469 O O . ILE B 1 30 ? 1.25 7.246 -5.926 1 95.62 30 ILE B O 1
ATOM 2473 N N . TYR B 1 31 ? 1.367 8.461 -3.996 1 93.94 31 TYR B N 1
ATOM 2474 C CA . TYR B 1 31 ? 2.826 8.484 -3.98 1 93.94 31 TYR B CA 1
ATOM 2475 C C . TYR B 1 31 ? 3.396 7.074 -4.016 1 93.94 31 TYR B C 1
ATOM 2477 O O . TYR B 1 31 ? 4.285 6.777 -4.82 1 93.94 31 TYR B O 1
ATOM 2485 N N . THR B 1 32 ? 2.883 6.254 -3.219 1 94.94 32 THR B N 1
ATOM 2486 C CA . THR B 1 32 ? 3.381 4.887 -3.098 1 94.94 32 THR B CA 1
ATOM 2487 C C . THR B 1 32 ? 3.111 4.098 -4.375 1 94.94 32 THR B C 1
ATOM 2489 O O . THR B 1 32 ? 3.994 3.4 -4.879 1 94.94 32 THR B O 1
ATOM 2492 N N . PHE B 1 33 ? 1.93 4.223 -4.863 1 96.5 33 PHE B N 1
ATOM 2493 C CA . PHE B 1 33 ? 1.534 3.498 -6.066 1 96.5 33 PHE B CA 1
ATOM 2494 C C . PHE B 1 33 ? 2.439 3.857 -7.238 1 96.5 33 PHE B C 1
ATOM 2496 O O . PHE B 1 33 ? 2.947 2.975 -7.93 1 96.5 33 PHE B O 1
ATOM 2503 N N . VAL B 1 34 ? 2.699 5.129 -7.441 1 96.06 34 VAL B N 1
ATOM 2504 C CA . VAL B 1 34 ? 3.498 5.637 -8.555 1 96.06 34 VAL B CA 1
ATOM 2505 C C . VAL B 1 34 ? 4.945 5.18 -8.398 1 96.06 34 VAL B C 1
ATOM 2507 O O . VAL B 1 34 ? 5.551 4.684 -9.352 1 96.06 34 VAL B O 1
ATOM 2510 N N . ILE B 1 35 ? 5.527 5.277 -7.227 1 96.19 35 ILE B N 1
ATOM 2511 C CA . ILE B 1 35 ? 6.918 4.895 -7 1 96.19 35 ILE B CA 1
ATOM 2512 C C . ILE B 1 35 ? 7.082 3.395 -7.227 1 96.19 35 ILE B C 1
ATOM 2514 O O . ILE B 1 35 ? 8.07 2.953 -7.824 1 96.19 35 ILE B O 1
ATOM 2518 N N . ASN B 1 36 ? 6.113 2.6 -6.762 1 96.31 36 ASN B N 1
ATOM 2519 C CA . ASN B 1 36 ? 6.184 1.154 -6.949 1 96.31 36 ASN B CA 1
ATOM 2520 C C . ASN B 1 36 ? 6.102 0.775 -8.422 1 96.31 36 ASN B C 1
ATOM 2522 O O . ASN B 1 36 ? 6.777 -0.152 -8.875 1 96.31 36 ASN B O 1
ATOM 2526 N N . GLN B 1 37 ? 5.242 1.457 -9.164 1 95 37 GLN B N 1
ATOM 2527 C CA . GLN B 1 37 ? 5.172 1.225 -10.602 1 95 37 GLN B CA 1
ATOM 2528 C C . GLN B 1 37 ? 6.543 1.394 -11.258 1 95 37 GLN B C 1
ATOM 2530 O O . GLN B 1 37 ? 6.953 0.566 -12.07 1 95 37 GLN B O 1
ATOM 2535 N N . ILE B 1 38 ? 7.25 2.441 -10.867 1 96.25 38 ILE B N 1
ATOM 2536 C CA . ILE B 1 38 ? 8.57 2.705 -11.43 1 96.25 38 ILE B CA 1
ATOM 2537 C C . ILE B 1 38 ? 9.555 1.632 -10.961 1 96.25 38 ILE B C 1
ATOM 2539 O O . ILE B 1 38 ? 10.336 1.108 -11.766 1 96.25 38 ILE B O 1
ATOM 2543 N N . LEU B 1 39 ? 9.555 1.296 -9.68 1 97.06 39 LEU B N 1
ATOM 2544 C CA . LEU B 1 39 ? 10.43 0.259 -9.141 1 97.06 39 LEU B CA 1
ATOM 2545 C C . LEU B 1 39 ? 10.25 -1.051 -9.906 1 97.06 39 LEU B C 1
ATOM 2547 O O . LEU B 1 39 ? 11.227 -1.689 -10.289 1 97.06 39 LEU B O 1
ATOM 2551 N N . HIS B 1 40 ? 9.039 -1.394 -10.203 1 94.94 40 HIS B N 1
ATOM 2552 C CA . HIS B 1 40 ? 8.75 -2.654 -10.875 1 94.94 40 HIS B CA 1
ATOM 2553 C C . HIS B 1 40 ? 9.219 -2.623 -12.328 1 94.94 40 HIS B C 1
ATOM 2555 O O . HIS B 1 40 ? 9.648 -3.645 -12.867 1 94.94 40 HIS B O 1
ATOM 2561 N N . GLU B 1 41 ? 9.102 -1.47 -12.945 1 94.12 41 GLU B N 1
ATOM 2562 C CA . GLU B 1 41 ? 9.633 -1.319 -14.297 1 94.12 41 GLU B CA 1
ATOM 2563 C C . GLU B 1 41 ? 11.094 -1.738 -14.367 1 94.12 41 GLU B C 1
ATOM 2565 O O . GLU B 1 41 ? 11.57 -2.191 -15.414 1 94.12 41 GLU B O 1
ATOM 2570 N N . TYR B 1 42 ? 11.75 -1.619 -13.266 1 94.88 42 TYR B N 1
ATOM 2571 C CA . TYR B 1 42 ? 13.172 -1.938 -13.242 1 94.88 42 TYR B CA 1
ATOM 2572 C C . TYR B 1 42 ? 13.438 -3.213 -12.453 1 94.88 42 TYR B C 1
ATOM 2574 O O . TYR B 1 42 ? 14.562 -3.455 -12.008 1 94.88 42 TYR B O 1
ATOM 2582 N N . GLY B 1 43 ? 12.43 -3.918 -12.211 1 92.81 43 GLY B N 1
ATOM 2583 C CA . GLY B 1 43 ? 12.562 -5.223 -11.586 1 92.81 43 GLY B CA 1
ATOM 2584 C C . GLY B 1 43 ? 12.844 -5.148 -10.102 1 92.81 43 GLY B C 1
ATOM 2585 O O . GLY B 1 43 ? 13.43 -6.066 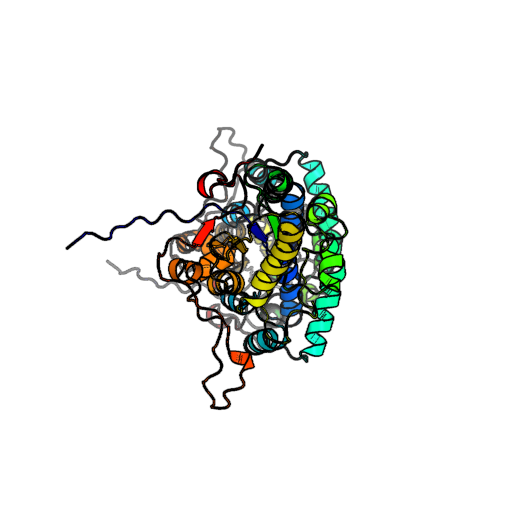-9.523 1 92.81 43 GLY B O 1
ATOM 2586 N N . LYS B 1 44 ? 12.492 -3.969 -9.508 1 94.81 44 LYS B N 1
ATOM 2587 C CA . LYS B 1 44 ? 12.719 -3.773 -8.078 1 94.81 44 LYS B CA 1
ATOM 2588 C C . LYS B 1 44 ? 11.461 -4.105 -7.277 1 94.81 44 LYS B C 1
ATOM 2590 O O . LYS B 1 44 ? 10.352 -4.066 -7.812 1 94.81 44 LYS B O 1
ATOM 2595 N N . PRO B 1 45 ? 11.617 -4.512 -6.031 1 94.25 45 PRO B N 1
ATOM 2596 C CA . PRO B 1 45 ? 10.453 -4.75 -5.168 1 94.25 45 PRO B CA 1
ATOM 2597 C C . PRO B 1 45 ? 9.758 -3.459 -4.746 1 94.25 45 PRO B C 1
ATOM 2599 O O . PRO B 1 45 ? 10.258 -2.365 -5.02 1 94.25 45 PRO B O 1
ATOM 2602 N N . ASN B 1 46 ? 8.602 -3.68 -4.129 1 95.5 46 ASN B N 1
ATOM 2603 C CA . ASN B 1 46 ? 7.891 -2.545 -3.553 1 95.5 46 ASN B CA 1
ATOM 2604 C C . ASN B 1 46 ? 8.766 -1.771 -2.572 1 95.5 46 ASN B C 1
ATOM 2606 O O . ASN B 1 46 ? 9.609 -2.355 -1.893 1 95.5 46 ASN B O 1
ATOM 2610 N N . LEU B 1 47 ? 8.492 -0.457 -2.561 1 94.94 47 LEU B N 1
ATOM 2611 C CA . LEU B 1 47 ? 9.141 0.403 -1.579 1 94.94 47 LEU B CA 1
ATOM 2612 C C . LEU B 1 47 ? 8.773 -0.016 -0.16 1 94.94 47 LEU B C 1
ATOM 2614 O O . LEU B 1 47 ? 7.613 0.078 0.237 1 94.94 47 LEU B O 1
ATOM 2618 N N . PRO B 1 48 ? 9.758 -0.519 0.579 1 92.38 48 PRO B N 1
ATOM 2619 C CA . PRO B 1 48 ? 9.422 -0.884 1.957 1 92.38 48 PRO B CA 1
ATOM 2620 C C . PRO B 1 48 ? 9.188 0.333 2.852 1 92.38 48 PRO B C 1
ATOM 2622 O O . PRO B 1 48 ? 9.805 1.382 2.643 1 92.38 48 PRO B O 1
ATOM 2625 N N . TRP B 1 49 ? 8.352 0.214 3.871 1 92.06 49 TRP B N 1
ATOM 2626 C CA . TRP B 1 49 ? 8.031 1.323 4.766 1 92.06 49 TRP B CA 1
ATOM 2627 C C . TRP B 1 49 ? 9.281 1.804 5.5 1 92.06 49 TRP B C 1
ATOM 2629 O O . TRP B 1 49 ? 9.375 2.977 5.867 1 92.06 49 TRP B O 1
ATOM 2639 N N . SER B 1 50 ? 10.25 0.92 5.738 1 89.38 50 SER B N 1
ATOM 2640 C CA . SER B 1 50 ? 11.492 1.322 6.398 1 89.38 50 SER B CA 1
ATOM 2641 C C . SER B 1 50 ? 12.227 2.385 5.59 1 89.38 50 SER B C 1
ATOM 2643 O O . SER B 1 50 ? 12.844 3.285 6.16 1 89.38 50 SER B O 1
ATOM 2645 N N . ILE B 1 51 ? 12.125 2.256 4.285 1 91.25 51 ILE B N 1
ATOM 2646 C CA . ILE B 1 51 ? 12.75 3.242 3.41 1 91.25 51 ILE B CA 1
ATOM 2647 C C . ILE B 1 51 ? 11.82 4.441 3.234 1 91.25 51 ILE B C 1
ATOM 2649 O O . ILE B 1 51 ? 12.25 5.59 3.355 1 91.25 51 ILE B O 1
ATOM 2653 N N . LYS B 1 52 ? 10.555 4.164 3.006 1 92.44 52 LYS B N 1
ATOM 2654 C CA . LYS B 1 52 ? 9.57 5.223 2.816 1 92.44 52 LYS B CA 1
ATOM 2655 C C . LYS B 1 52 ? 9.57 6.191 3.994 1 92.44 52 LYS B C 1
ATOM 2657 O O . LYS B 1 52 ? 9.484 7.406 3.807 1 92.44 52 LYS B O 1
ATOM 2662 N N . ALA B 1 53 ? 9.672 5.672 5.172 1 87.88 53 ALA B N 1
ATOM 2663 C CA . ALA B 1 53 ? 9.68 6.48 6.391 1 87.88 53 ALA B CA 1
ATOM 2664 C C . ALA B 1 53 ? 10.828 7.48 6.379 1 87.88 53 ALA B C 1
ATOM 2666 O O . ALA B 1 53 ? 10.703 8.578 6.926 1 87.88 53 ALA B O 1
ATOM 2667 N N . GLN B 1 54 ? 11.836 7.152 5.73 1 83.44 54 GLN B N 1
ATOM 2668 C CA . GLN B 1 54 ? 13.008 8.016 5.668 1 83.44 54 GLN B CA 1
ATOM 2669 C C . GLN B 1 54 ? 12.836 9.109 4.625 1 83.44 54 GLN B C 1
ATOM 2671 O O . GLN B 1 54 ? 13.5 10.148 4.684 1 83.44 54 GLN B O 1
ATOM 2676 N N . LEU B 1 55 ? 12.039 8.773 3.695 1 83.31 55 LEU B N 1
ATOM 2677 C CA . LEU B 1 55 ? 11.828 9.703 2.59 1 83.31 55 LEU B CA 1
ATOM 2678 C C . LEU B 1 55 ? 10.805 10.766 2.961 1 83.31 55 LEU B C 1
ATOM 2680 O O . LEU B 1 55 ? 10.945 11.93 2.582 1 83.31 55 LEU B O 1
ATOM 2684 N N . GLN B 1 56 ? 9.766 10.375 3.723 1 78.38 56 GLN B N 1
ATOM 2685 C CA . GLN B 1 56 ? 8.656 11.258 4.055 1 78.38 56 GLN B CA 1
ATOM 2686 C C . GLN B 1 56 ? 9.133 12.492 4.805 1 78.38 56 GLN B C 1
ATOM 2688 O O . GLN B 1 56 ? 9.875 12.383 5.785 1 78.38 56 GLN B O 1
ATOM 2693 N N . GLY B 1 57 ? 8.789 13.719 4.348 1 64.75 57 GLY B N 1
ATOM 2694 C CA . GLY B 1 57 ? 9.062 14.969 5.031 1 64.75 57 GLY B CA 1
ATOM 2695 C C . GLY B 1 57 ? 10.398 15.57 4.656 1 64.75 57 GLY B C 1
ATOM 2696 O O . GLY B 1 57 ? 10.688 16.719 4.996 1 64.75 57 GLY B O 1
ATOM 2697 N N . ARG B 1 58 ? 11.227 14.836 3.875 1 66.5 58 ARG B N 1
ATOM 2698 C CA . ARG B 1 58 ? 12.539 15.352 3.488 1 66.5 58 ARG B CA 1
ATOM 2699 C C . ARG B 1 58 ? 12.453 16.141 2.188 1 66.5 58 ARG B C 1
ATOM 2701 O O . ARG B 1 58 ? 11.633 15.828 1.317 1 66.5 58 ARG B O 1
ATOM 2708 N N . PRO B 1 59 ? 13.227 17.203 2.225 1 64.12 59 PRO B N 1
ATOM 2709 C CA . PRO B 1 59 ? 13.289 17.906 0.936 1 64.12 59 PRO B CA 1
ATOM 2710 C C . PRO B 1 59 ? 13.805 17 -0.19 1 64.12 59 PRO B C 1
ATOM 2712 O O . PRO B 1 59 ? 14.508 16.031 0.067 1 64.12 59 PRO B O 1
ATOM 2715 N N . GLN B 1 60 ? 13.586 17.359 -1.463 1 65.44 60 GLN B N 1
ATOM 2716 C CA . GLN B 1 60 ? 13.781 16.547 -2.66 1 65.44 60 GLN B CA 1
ATOM 2717 C C . GLN B 1 60 ? 15.242 16.141 -2.83 1 65.44 60 GLN B C 1
ATOM 2719 O O . GLN B 1 60 ? 15.555 14.977 -3.047 1 65.44 60 GLN B O 1
ATOM 2724 N N . PRO B 1 61 ? 16.172 17.109 -2.707 1 65.69 61 PRO B N 1
ATOM 2725 C CA . PRO B 1 61 ? 17.531 16.594 -2.973 1 65.69 61 PRO B CA 1
ATOM 2726 C C . PRO B 1 61 ? 17.953 15.516 -1.977 1 65.69 61 PRO B C 1
ATOM 2728 O O . PRO B 1 61 ? 18.578 14.531 -2.361 1 65.69 61 PRO B O 1
ATOM 2731 N N . GLN B 1 62 ? 17.656 15.648 -0.712 1 70.38 62 GLN B N 1
ATOM 2732 C CA . GLN B 1 62 ? 18.062 14.664 0.284 1 70.38 62 GLN B CA 1
ATOM 2733 C C . GLN B 1 62 ? 17.266 13.375 0.149 1 70.38 62 GLN B C 1
ATOM 2735 O O . GLN B 1 62 ? 17.812 12.273 0.25 1 70.38 62 GLN B O 1
ATOM 2740 N N . SER B 1 63 ? 16.031 13.445 -0.068 1 76.38 63 SER B N 1
ATOM 2741 C CA . SER B 1 63 ? 15.188 12.266 -0.239 1 76.38 63 SER B CA 1
ATOM 2742 C C . SER B 1 63 ? 15.594 11.469 -1.471 1 76.38 63 SER B C 1
ATOM 2744 O O . SER B 1 63 ? 15.57 10.234 -1.455 1 76.38 63 SER B O 1
ATOM 2746 N N . GLY B 1 64 ? 16.047 12.172 -2.467 1 79.69 64 GLY B N 1
ATOM 2747 C CA . GLY B 1 64 ? 16.484 11.516 -3.688 1 79.69 64 GLY B CA 1
ATOM 2748 C C . GLY B 1 64 ? 17.703 10.633 -3.486 1 79.69 64 GLY B C 1
ATOM 2749 O O . GLY B 1 64 ? 17.781 9.531 -4.039 1 79.69 64 GLY B O 1
ATOM 2750 N N . GLN B 1 65 ? 18.578 11.141 -2.639 1 80.75 65 GLN B N 1
ATOM 2751 C CA . GLN B 1 65 ? 19.797 10.391 -2.381 1 80.75 65 GLN B CA 1
ATOM 2752 C C . GLN B 1 65 ? 19.5 9.094 -1.629 1 80.75 65 GLN B C 1
ATOM 2754 O O . GLN B 1 65 ? 20 8.031 -1.991 1 80.75 65 GLN B O 1
ATOM 2759 N N . VAL B 1 66 ? 18.734 9.18 -0.596 1 83.75 66 VAL B N 1
ATOM 2760 C CA . VAL B 1 66 ? 18.359 8.008 0.194 1 83.75 66 VAL B CA 1
ATOM 2761 C C . VAL B 1 66 ? 17.656 6.988 -0.695 1 83.75 66 VAL B C 1
ATOM 2763 O O . VAL B 1 66 ? 17.984 5.797 -0.66 1 83.75 66 VAL B O 1
ATOM 2766 N N . PHE B 1 67 ? 16.812 7.449 -1.505 1 91.81 67 PHE B N 1
ATOM 2767 C CA . PHE B 1 67 ? 16.047 6.578 -2.387 1 91.81 67 PHE B CA 1
ATOM 2768 C C . PHE B 1 67 ? 16.969 5.879 -3.383 1 91.81 67 PHE B C 1
ATOM 2770 O O . PHE B 1 67 ? 16.906 4.656 -3.549 1 91.81 67 PHE B O 1
ATOM 2777 N N . GLN B 1 68 ? 17.844 6.633 -3.941 1 90.25 68 GLN B N 1
ATOM 2778 C CA . GLN B 1 68 ? 18.719 6.078 -4.977 1 90.25 68 GLN B CA 1
ATOM 2779 C C . GLN B 1 68 ? 19.734 5.113 -4.379 1 90.25 68 GLN B C 1
ATOM 2781 O O . GLN B 1 68 ? 20.109 4.129 -5.016 1 90.25 68 GLN B O 1
ATOM 2786 N N . LYS B 1 69 ? 20.219 5.453 -3.232 1 90.88 69 LYS B N 1
ATOM 2787 C CA . LYS B 1 69 ? 21.141 4.535 -2.564 1 90.88 69 LYS B CA 1
ATOM 2788 C C . LYS B 1 69 ? 20.5 3.166 -2.359 1 90.88 69 LYS B C 1
ATOM 2790 O O . LYS B 1 69 ? 21.156 2.135 -2.508 1 90.88 69 LYS B O 1
ATOM 2795 N N . TRP B 1 70 ? 19.25 3.182 -2.059 1 93.31 70 TRP B N 1
ATOM 2796 C CA . TRP B 1 70 ? 18.516 1.939 -1.813 1 93.31 70 TRP B CA 1
ATOM 2797 C C . TRP B 1 70 ? 18.094 1.288 -3.127 1 93.31 70 TRP B C 1
ATOM 2799 O O . TRP B 1 70 ? 18.344 0.102 -3.348 1 93.31 70 TRP B O 1
ATOM 2809 N N . ALA B 1 71 ? 17.469 2.057 -4.027 1 94.75 71 ALA B N 1
ATOM 2810 C CA . ALA B 1 71 ? 16.828 1.513 -5.223 1 94.75 71 ALA B CA 1
ATOM 2811 C C . ALA B 1 71 ? 17.859 1.229 -6.312 1 94.75 71 ALA B C 1
ATOM 2813 O O . ALA B 1 71 ? 17.672 0.326 -7.133 1 94.75 71 ALA B O 1
ATOM 2814 N N . GLN B 1 72 ? 18.859 2.021 -6.379 1 95.62 72 GLN B N 1
ATOM 2815 C CA . GLN B 1 72 ? 19.922 1.889 -7.371 1 95.62 72 GLN B CA 1
ATOM 2816 C C . GLN B 1 72 ? 19.344 1.744 -8.781 1 95.62 72 GLN B C 1
ATOM 2818 O O . GLN B 1 72 ? 19.734 0.842 -9.523 1 95.62 72 GLN B O 1
ATOM 2823 N N . LEU B 1 73 ? 18.484 2.566 -9.117 1 95.94 73 LEU B N 1
ATOM 2824 C CA . LEU B 1 73 ? 17.922 2.572 -10.461 1 95.94 73 LEU B CA 1
ATOM 2825 C C . LEU B 1 73 ? 18.938 3.078 -11.477 1 95.94 73 LEU B C 1
ATOM 2827 O O . LEU B 1 73 ? 19.719 3.977 -11.172 1 95.94 73 LEU B O 1
ATOM 2831 N N . PRO B 1 74 ? 18.891 2.539 -12.648 1 96.75 74 PRO B N 1
ATOM 2832 C CA . PRO B 1 74 ? 19.859 2.924 -13.68 1 96.75 74 PRO B CA 1
ATOM 2833 C C . PRO B 1 74 ? 19.438 4.191 -14.43 1 96.75 74 PRO B C 1
ATOM 2835 O O . PRO B 1 74 ? 19.594 4.262 -15.656 1 96.75 74 PRO B O 1
ATOM 2838 N N . ILE B 1 75 ? 18.844 5.199 -13.844 1 95.75 75 ILE B N 1
ATOM 2839 C CA . ILE B 1 75 ? 18.453 6.473 -14.438 1 95.75 75 ILE B CA 1
ATOM 2840 C C . ILE B 1 75 ? 18.859 7.621 -13.516 1 95.75 75 ILE B C 1
ATOM 2842 O O . ILE B 1 75 ? 19.078 7.414 -12.32 1 95.75 75 ILE B O 1
ATOM 2846 N N . SER B 1 76 ? 19 8.797 -14.086 1 93.81 76 SER B N 1
ATOM 2847 C CA . SER B 1 76 ? 19.375 9.969 -13.297 1 93.81 76 SER B CA 1
ATOM 2848 C C . SER B 1 76 ? 18.219 10.414 -12.391 1 93.81 76 SER B C 1
ATOM 2850 O O . SER B 1 76 ? 17.062 10.055 -12.625 1 93.81 76 SER B O 1
ATOM 2852 N N . GLN B 1 77 ? 18.562 11.195 -11.422 1 91.31 77 GLN B N 1
ATOM 2853 C CA . GLN B 1 77 ? 17.562 11.766 -10.531 1 91.31 77 GLN B CA 1
ATOM 2854 C C . GLN B 1 77 ? 16.562 12.633 -11.305 1 91.31 77 GLN B C 1
ATOM 2856 O O . GLN B 1 77 ? 15.367 12.625 -11.023 1 91.31 77 GLN B O 1
ATOM 2861 N N . GLU B 1 78 ? 17.078 13.336 -12.18 1 92.62 78 GLU B N 1
ATOM 2862 C CA . GLU B 1 78 ? 16.234 14.195 -13 1 92.62 78 GLU B CA 1
ATOM 2863 C C . GLU B 1 78 ? 15.227 13.375 -13.805 1 92.62 78 GLU B C 1
ATOM 2865 O O . GLU B 1 78 ? 14.039 13.703 -13.852 1 92.62 78 GLU B O 1
ATOM 2870 N N . GLU B 1 79 ? 15.711 12.305 -14.398 1 95.12 79 GLU B N 1
ATOM 2871 C CA . GLU B 1 79 ? 14.836 11.414 -15.156 1 95.12 79 GLU B CA 1
ATOM 2872 C C . GLU B 1 79 ? 13.789 10.766 -14.25 1 95.12 79 GLU B C 1
ATOM 2874 O O . GLU B 1 79 ? 12.625 10.633 -14.633 1 95.12 79 GLU B O 1
ATOM 2879 N N . LEU B 1 80 ? 14.234 10.391 -13.133 1 94.44 80 LEU B N 1
ATOM 2880 C CA . LEU B 1 80 ? 13.328 9.789 -12.164 1 94.44 80 LEU B CA 1
ATOM 2881 C C . LEU B 1 80 ? 12.219 10.758 -11.781 1 94.44 80 LEU B C 1
ATOM 2883 O O . LEU B 1 80 ? 11.039 10.391 -11.773 1 94.44 80 LEU B O 1
ATOM 2887 N N . GLN B 1 81 ? 12.547 11.977 -11.516 1 92.19 81 GLN B N 1
ATOM 2888 C CA . GLN B 1 81 ? 11.562 12.977 -11.117 1 92.19 81 GLN B CA 1
ATOM 2889 C C . GLN B 1 81 ? 10.555 13.234 -12.242 1 92.19 81 GLN B C 1
ATOM 2891 O O . GLN B 1 81 ? 9.367 13.438 -11.984 1 92.19 81 GLN B O 1
ATOM 2896 N N . LYS B 1 82 ? 11.023 13.234 -13.438 1 95.31 82 LYS B N 1
ATOM 2897 C CA . LYS B 1 82 ? 10.141 13.422 -14.586 1 95.31 82 LYS B CA 1
ATOM 2898 C C . LYS B 1 82 ? 9.148 12.273 -14.703 1 95.31 82 LYS B C 1
ATOM 2900 O O . LYS B 1 82 ? 7.961 12.5 -14.953 1 95.31 82 LYS B O 1
ATOM 2905 N N . LYS B 1 83 ? 9.633 11.047 -14.531 1 95.5 83 LYS B N 1
ATOM 2906 C CA . LYS B 1 83 ? 8.758 9.875 -14.57 1 95.5 83 LYS B CA 1
ATOM 2907 C C . LYS B 1 83 ? 7.699 9.938 -13.477 1 95.5 83 LYS B C 1
ATOM 2909 O O . LYS B 1 83 ? 6.52 9.672 -13.719 1 95.5 83 LYS B O 1
ATOM 2914 N N . ILE B 1 84 ? 8.156 10.344 -12.328 1 94.56 84 ILE B N 1
ATOM 2915 C CA . ILE B 1 84 ? 7.266 10.43 -11.18 1 94.56 84 ILE B CA 1
ATOM 2916 C C . ILE B 1 84 ? 6.168 11.453 -11.453 1 94.56 84 ILE B C 1
ATOM 2918 O O . ILE B 1 84 ? 4.98 11.156 -11.312 1 94.56 84 ILE B O 1
ATOM 2922 N N . ALA B 1 85 ? 6.551 12.609 -11.867 1 95.12 85 ALA B N 1
ATOM 2923 C CA . ALA B 1 85 ? 5.598 13.68 -12.117 1 95.12 85 ALA B CA 1
ATOM 2924 C C . ALA B 1 85 ? 4.586 13.273 -13.188 1 95.12 85 ALA B C 1
ATOM 2926 O O . ALA B 1 85 ? 3.389 13.539 -13.055 1 95.12 85 ALA B O 1
ATOM 2927 N N . ALA B 1 86 ? 5.016 12.609 -14.195 1 96.62 86 ALA B N 1
ATOM 2928 C CA . ALA B 1 86 ? 4.156 12.195 -15.305 1 96.62 86 ALA B CA 1
ATOM 2929 C C . ALA B 1 86 ? 3.109 11.188 -14.836 1 96.62 86 ALA B C 1
ATOM 2931 O O . ALA B 1 86 ? 1.965 11.219 -15.297 1 96.62 86 ALA B O 1
ATOM 2932 N N . LEU B 1 87 ? 3.504 10.336 -13.953 1 95.62 87 LEU B N 1
ATOM 2933 C CA . LEU B 1 87 ? 2.598 9.297 -13.469 1 95.62 87 LEU B CA 1
ATOM 2934 C C . LEU B 1 87 ? 1.659 9.852 -12.398 1 95.62 87 LEU B C 1
ATOM 2936 O O . LEU B 1 87 ? 0.525 9.391 -12.258 1 95.62 87 LEU B O 1
ATOM 2940 N N . GLN B 1 88 ? 2.07 10.867 -11.688 1 96.56 88 GLN B N 1
ATOM 2941 C CA . GLN B 1 88 ? 1.276 11.469 -10.617 1 96.56 88 GLN B CA 1
ATOM 2942 C C . GLN B 1 88 ? 0.198 12.391 -11.18 1 96.56 88 GLN B C 1
ATOM 2944 O O . GLN B 1 88 ? -0.907 12.461 -10.641 1 96.56 88 GLN B O 1
ATOM 2949 N N . ARG B 1 89 ? 0.463 13.031 -12.203 1 97.06 89 ARG B N 1
ATOM 2950 C CA . ARG B 1 89 ? -0.368 14.102 -12.734 1 97.06 89 ARG B CA 1
ATOM 2951 C C . ARG B 1 89 ? -1.797 13.625 -12.969 1 97.06 89 ARG B C 1
ATOM 2953 O O . ARG B 1 89 ? -2.754 14.273 -12.547 1 97.06 89 ARG B O 1
ATOM 2960 N N . PRO B 1 90 ? -1.981 12.461 -13.547 1 95.31 90 PRO B N 1
ATOM 2961 C CA . PRO B 1 90 ? -3.365 12.031 -13.766 1 95.31 90 PRO B CA 1
ATOM 2962 C C . PRO B 1 90 ? -4.012 11.461 -12.5 1 95.31 90 PRO B C 1
ATOM 2964 O O . PRO B 1 90 ? -5.227 11.25 -12.469 1 95.31 90 PRO B O 1
ATOM 2967 N N . GLN B 1 91 ? -3.236 11.203 -11.469 1 96.5 91 GLN B N 1
ATOM 2968 C CA . GLN B 1 91 ? -3.768 10.586 -10.266 1 96.5 91 GLN B CA 1
ATOM 2969 C C . GLN B 1 91 ? -4.152 11.641 -9.227 1 96.5 91 GLN B C 1
ATOM 2971 O O . GLN B 1 91 ? -5.129 11.461 -8.492 1 96.5 91 GLN B O 1
ATOM 2976 N N . PHE B 1 92 ? -3.48 12.742 -9.156 1 97.88 92 PHE B N 1
ATOM 2977 C CA . PHE B 1 92 ? -3.633 13.734 -8.102 1 97.88 92 PHE B CA 1
ATOM 2978 C C . PHE B 1 92 ? -5.047 14.312 -8.102 1 97.88 92 PHE B C 1
ATOM 2980 O O . PHE B 1 92 ? -5.637 14.516 -7.035 1 97.88 92 PHE B O 1
ATOM 2987 N N . PRO B 1 93 ? -5.691 14.492 -9.242 1 97.44 93 PRO B N 1
ATOM 2988 C CA . PRO B 1 93 ? -7.051 15.031 -9.227 1 97.44 93 PRO B CA 1
ATOM 2989 C C . PRO B 1 93 ? -8.078 14.047 -8.672 1 97.44 93 PRO B C 1
ATOM 2991 O O . PRO B 1 93 ? -9.266 14.359 -8.586 1 97.44 93 PRO B O 1
ATOM 2994 N N . LYS B 1 94 ? -7.602 12.867 -8.242 1 95.38 94 LYS B N 1
ATOM 2995 C CA . LYS B 1 94 ? -8.5 11.844 -7.723 1 95.38 94 LYS B CA 1
ATOM 2996 C C . LYS B 1 94 ? -8.367 11.719 -6.207 1 95.38 94 LYS B C 1
ATOM 2998 O O . LYS B 1 94 ? -9.008 10.859 -5.594 1 95.38 94 LYS B O 1
ATOM 3003 N N . THR B 1 95 ? -7.559 12.547 -5.641 1 97.94 95 THR B N 1
ATOM 3004 C CA . THR B 1 95 ? -7.391 12.492 -4.191 1 97.94 95 THR B CA 1
ATOM 3005 C C . THR B 1 95 ? -8.734 12.656 -3.484 1 97.94 95 THR B C 1
ATOM 3007 O O . THR B 1 95 ? -9.656 13.266 -4.023 1 97.94 95 THR B O 1
ATOM 3010 N N . GLN B 1 96 ? -8.852 12.086 -2.285 1 97.88 96 GLN B N 1
ATOM 3011 C CA . GLN B 1 96 ? -10.039 12.164 -1.441 1 97.88 96 GLN B CA 1
ATOM 3012 C C . GLN B 1 96 ? -9.672 12.516 -0.003 1 97.88 96 GLN B C 1
ATOM 3014 O O . GLN B 1 96 ? -8.594 12.148 0.476 1 97.88 96 GLN B O 1
ATOM 3019 N N . PRO B 1 97 ? -10.594 13.25 0.696 1 98.25 97 PRO B N 1
ATOM 3020 C CA . PRO B 1 97 ? -10.359 13.469 2.125 1 98.25 97 PRO B CA 1
ATOM 3021 C C . PRO B 1 97 ? -10.273 12.164 2.916 1 98.25 97 PRO B C 1
ATOM 3023 O O . PRO B 1 97 ? -11.008 11.211 2.627 1 98.25 97 PRO B O 1
ATOM 3026 N N . LEU B 1 98 ? -9.398 12.125 3.822 1 97.75 98 LEU B N 1
ATOM 3027 C CA . LEU B 1 98 ? -9.289 10.977 4.715 1 97.75 98 LEU B CA 1
ATOM 3028 C C . LEU B 1 98 ? -10.398 10.992 5.758 1 97.75 98 LEU B C 1
ATOM 3030 O O . LEU B 1 98 ? -11.078 12 5.938 1 97.75 98 LEU B O 1
ATOM 3034 N N . PRO B 1 99 ? -10.609 9.883 6.504 1 96.25 99 PRO B N 1
ATOM 3035 C CA . PRO B 1 99 ? -11.719 9.781 7.449 1 96.25 99 PRO B CA 1
ATOM 3036 C C . PRO B 1 99 ? -11.688 10.867 8.523 1 96.25 99 PRO B C 1
ATOM 3038 O O . PRO B 1 99 ? -10.641 11.094 9.141 1 96.25 99 PRO B O 1
ATOM 3041 N N . GLY B 1 100 ? -12.773 11.484 8.672 1 97.81 100 GLY B N 1
ATOM 3042 C CA . GLY B 1 100 ? -12.938 12.453 9.742 1 97.81 100 GLY B CA 1
ATOM 3043 C C . GLY B 1 100 ? -12.531 13.859 9.344 1 97.81 100 GLY B C 1
ATOM 3044 O O . GLY B 1 100 ? -12.859 14.828 10.031 1 97.81 100 GLY B O 1
ATOM 3045 N N . VAL B 1 101 ? -11.875 14.008 8.188 1 98.38 101 VAL B N 1
ATOM 3046 C CA . VAL B 1 101 ? -11.273 15.273 7.809 1 98.38 101 VAL B CA 1
ATOM 3047 C C . VAL B 1 101 ? -12.367 16.312 7.535 1 98.38 101 VAL B C 1
ATOM 3049 O O . VAL B 1 101 ? -12.297 17.438 8.031 1 98.38 101 VAL B O 1
ATOM 3052 N N . MET B 1 102 ? -13.367 15.93 6.809 1 97.75 102 MET B N 1
ATOM 3053 C CA . MET B 1 102 ? -14.414 16.875 6.441 1 97.75 102 MET B CA 1
ATOM 3054 C C . MET B 1 102 ? -15.102 17.438 7.68 1 97.75 102 MET B C 1
ATOM 3056 O O . MET B 1 102 ? -15.281 18.656 7.797 1 97.75 102 MET B O 1
ATOM 3060 N N . GLN B 1 103 ? -15.461 16.578 8.609 1 97.44 103 GLN B N 1
ATOM 3061 C CA . GLN B 1 103 ? -16.125 17.016 9.836 1 97.44 103 GLN B CA 1
ATOM 3062 C C . GLN B 1 103 ? -15.203 17.859 10.703 1 97.44 103 GLN B C 1
ATOM 3064 O O . GLN B 1 103 ? -15.609 18.891 11.234 1 97.44 103 GLN B O 1
ATOM 3069 N N . LEU B 1 104 ? -13.977 17.438 10.828 1 98.38 104 LEU B N 1
ATOM 3070 C CA . LEU B 1 104 ? -13 18.141 11.648 1 98.38 104 LEU B CA 1
ATOM 3071 C C . LEU B 1 104 ? -12.789 19.562 11.148 1 98.38 104 LEU B C 1
ATOM 3073 O O . LEU B 1 104 ? -12.883 20.516 11.922 1 98.38 104 LEU B O 1
ATOM 3077 N N . ILE B 1 105 ? -12.539 19.688 9.836 1 98.44 105 ILE B N 1
ATOM 3078 C CA . ILE B 1 105 ? -12.234 21 9.273 1 98.44 105 ILE B CA 1
ATOM 3079 C C . ILE B 1 105 ? -13.477 21.891 9.32 1 98.44 105 ILE B C 1
ATOM 3081 O O . ILE B 1 105 ? -13.391 23.078 9.633 1 98.44 105 ILE B O 1
ATOM 3085 N N . SER B 1 106 ? -14.609 21.328 9.07 1 97.5 106 SER B N 1
ATOM 3086 C CA . SER B 1 106 ? -15.852 22.094 9.141 1 97.5 106 SER B CA 1
ATOM 3087 C C . SER B 1 106 ? -16.094 22.625 10.547 1 97.5 106 SER B C 1
ATOM 3089 O O . SER B 1 106 ? -16.422 23.797 10.727 1 97.5 106 SER B O 1
ATOM 3091 N N . ASN B 1 107 ? -15.969 21.781 11.523 1 97.56 107 ASN B N 1
ATOM 3092 C CA . ASN B 1 107 ? -16.156 22.188 12.914 1 97.56 107 ASN B CA 1
ATOM 3093 C C . ASN B 1 107 ? -15.164 23.281 13.312 1 97.56 107 ASN B C 1
ATOM 3095 O O . ASN B 1 107 ? -15.547 24.266 13.938 1 97.56 107 ASN B O 1
ATOM 3099 N N . LEU B 1 108 ? -13.945 23.141 12.891 1 97.69 108 LEU B N 1
ATOM 3100 C CA . LEU B 1 108 ? -12.906 24.094 13.297 1 97.69 108 LEU B CA 1
ATOM 3101 C C . LEU B 1 108 ? -13.047 25.406 12.555 1 97.69 108 LEU B C 1
ATOM 3103 O O . LEU B 1 108 ? -12.758 26.469 13.102 1 97.69 108 LEU B O 1
ATOM 3107 N N . SER B 1 109 ? -13.43 25.297 11.289 1 95 109 SER B N 1
ATOM 3108 C CA . SER B 1 109 ? -13.68 26.516 10.523 1 95 109 SER B CA 1
ATOM 3109 C C . SER B 1 109 ? -14.781 27.359 11.18 1 95 109 SER B C 1
ATOM 3111 O O . SER B 1 109 ? -14.672 28.578 11.242 1 95 109 SER B O 1
ATOM 3113 N N . ARG B 1 110 ? -15.727 26.75 11.75 1 93.62 110 ARG B N 1
ATOM 3114 C CA . ARG B 1 110 ? -16.812 27.438 12.43 1 93.62 110 ARG B CA 1
ATOM 3115 C C . ARG B 1 110 ? -16.375 27.953 13.797 1 93.62 110 ARG B C 1
ATOM 3117 O O . ARG B 1 110 ? -16.891 28.969 14.273 1 93.62 110 ARG B O 1
ATOM 3124 N N . ALA B 1 111 ? -15.469 27.281 14.344 1 93 111 ALA B N 1
ATOM 3125 C CA . ALA B 1 111 ? -15 27.641 15.68 1 93 111 ALA B CA 1
ATOM 3126 C C . ALA B 1 111 ? -14.266 28.984 15.672 1 93 111 ALA B C 1
ATOM 3128 O O . ALA B 1 111 ? -14.039 29.578 16.719 1 93 111 ALA B O 1
ATOM 3129 N N . ALA B 1 112 ? -13.914 29.453 14.523 1 87.5 112 ALA B N 1
ATOM 3130 C CA . ALA B 1 112 ? -13.258 30.75 14.398 1 87.5 112 ALA B CA 1
ATOM 3131 C C . ALA B 1 112 ? -14.156 31.875 14.891 1 87.5 112 ALA B C 1
ATOM 3133 O O . ALA B 1 112 ? -13.68 32.938 15.266 1 87.5 112 ALA B O 1
ATOM 3134 N N . SER B 1 113 ? -15.438 31.594 14.914 1 88.12 113 SER B N 1
ATOM 3135 C CA . SER B 1 113 ? -16.406 32.625 15.328 1 88.12 113 SER B CA 1
ATOM 3136 C C . SER B 1 113 ? -16.828 32.406 16.781 1 88.12 113 SER B C 1
ATOM 3138 O O . SER B 1 113 ? -17.625 33.188 17.312 1 88.12 113 SER B O 1
ATOM 3140 N N . ASN B 1 114 ? -16.281 31.438 17.344 1 89.25 114 ASN B N 1
ATOM 3141 C CA . ASN B 1 114 ? -16.641 31.156 18.734 1 89.25 114 ASN B CA 1
ATOM 3142 C C . ASN B 1 114 ? -15.82 32.031 19.703 1 89.25 114 ASN B C 1
ATOM 3144 O O . ASN B 1 114 ? -15.047 32.875 19.281 1 89.25 114 ASN B O 1
ATOM 3148 N N . SER B 1 115 ? -16.125 31.875 21.078 1 85.81 115 SER B N 1
ATOM 3149 C CA . SER B 1 115 ? -15.398 32.531 22.156 1 85.81 115 SER B CA 1
ATOM 3150 C C . SER B 1 115 ? -14.883 31.547 23.188 1 85.81 115 SER B C 1
ATOM 3152 O O . SER B 1 115 ? -15.672 30.953 23.922 1 85.81 115 SER B O 1
ATOM 3154 N N . PRO B 1 116 ? -13.57 31.328 23.172 1 87.56 116 PRO B N 1
ATOM 3155 C CA . PRO B 1 116 ? -12.508 31.922 22.359 1 87.56 116 PRO B CA 1
ATOM 3156 C C . PRO B 1 116 ? -12.438 31.312 20.953 1 87.56 116 PRO B C 1
ATOM 3158 O O . PRO B 1 116 ? -12.812 30.156 20.75 1 87.56 116 PRO B O 1
ATOM 3161 N N . PRO B 1 117 ? -11.969 32.125 20.031 1 94.12 117 PRO B N 1
ATOM 3162 C CA . PRO B 1 117 ? -11.883 31.625 18.656 1 94.12 117 PRO B CA 1
ATOM 3163 C C . PRO B 1 117 ? -10.742 30.641 18.438 1 94.12 117 PRO B C 1
ATOM 3165 O O . PRO B 1 117 ? -9.711 30.734 19.109 1 94.12 117 PRO B O 1
ATOM 3168 N N . VAL B 1 118 ? -10.969 29.719 17.578 1 97.62 118 VAL B N 1
ATOM 3169 C CA . VAL B 1 118 ? -9.914 28.844 17.094 1 97.62 118 VAL B CA 1
ATOM 3170 C C . VAL B 1 118 ? -9.68 29.062 15.609 1 97.62 118 VAL B C 1
ATOM 3172 O O . VAL B 1 118 ? -10.617 29 14.805 1 97.62 118 VAL B O 1
ATOM 3175 N N . HIS B 1 119 ? -8.477 29.359 15.281 1 98.06 119 HIS B N 1
ATOM 3176 C CA . HIS B 1 119 ? -8.102 29.641 13.898 1 98.06 119 HIS B CA 1
ATOM 3177 C C . HIS B 1 119 ? -7.43 28.438 13.25 1 98.06 119 HIS B C 1
ATOM 3179 O O . HIS B 1 119 ? -6.84 27.609 13.945 1 98.06 119 HIS B O 1
ATOM 3185 N N . ILE B 1 120 ? -7.57 28.375 11.867 1 98.69 120 ILE B N 1
ATOM 3186 C CA . ILE B 1 120 ? -6.953 27.234 11.188 1 98.69 120 ILE B CA 1
ATOM 3187 C C . ILE B 1 120 ? -6.055 27.734 10.055 1 98.69 120 ILE B C 1
ATOM 3189 O O . ILE B 1 120 ? -6.289 28.797 9.5 1 98.69 120 ILE B O 1
ATOM 3193 N N . ALA B 1 121 ? -5.016 26.984 9.766 1 98.88 121 ALA B N 1
ATOM 3194 C CA . ALA B 1 121 ? -4.129 27.203 8.633 1 98.88 121 ALA B CA 1
ATOM 3195 C C . ALA B 1 121 ? -3.625 25.891 8.055 1 98.88 121 ALA B C 1
ATOM 3197 O O . ALA B 1 121 ? -3.627 24.859 8.742 1 98.88 121 ALA B O 1
ATOM 3198 N N . LEU B 1 122 ? -3.373 25.938 6.77 1 98.81 122 LEU B N 1
ATOM 3199 C CA . LEU B 1 122 ? -2.752 24.812 6.066 1 98.81 122 LEU B CA 1
ATOM 3200 C C . LEU B 1 122 ? -1.269 25.078 5.828 1 98.81 122 LEU B C 1
ATOM 3202 O O . LEU B 1 122 ? -0.895 26.156 5.348 1 98.81 122 LEU B O 1
ATOM 3206 N N . ALA B 1 123 ? -0.409 24.141 6.27 1 97.44 123 ALA B N 1
ATOM 3207 C CA . ALA B 1 123 ? 1.036 24.188 6.066 1 97.44 123 ALA B CA 1
ATOM 3208 C C . ALA B 1 123 ? 1.543 22.906 5.402 1 97.44 123 ALA B C 1
ATOM 3210 O O . ALA B 1 123 ? 1.853 21.922 6.086 1 97.44 123 ALA B O 1
ATOM 3211 N N . THR B 1 124 ? 1.656 22.906 4.062 1 95.75 124 THR B N 1
ATOM 3212 C CA . THR B 1 124 ? 2 21.703 3.297 1 95.75 124 THR B CA 1
ATOM 3213 C C . THR B 1 124 ? 3.367 21.859 2.635 1 95.75 124 THR B C 1
ATOM 3215 O O . THR B 1 124 ? 3.729 22.953 2.195 1 95.75 124 THR B O 1
ATOM 3218 N N . SER B 1 125 ? 4.07 20.75 2.574 1 91.38 125 SER B N 1
ATOM 3219 C CA . SER B 1 125 ? 5.344 20.75 1.863 1 91.38 125 SER B CA 1
ATOM 3220 C C . SER B 1 125 ? 5.133 20.641 0.356 1 91.38 125 SER B C 1
ATOM 3222 O O . SER B 1 125 ? 6.094 20.703 -0.414 1 91.38 125 SER B O 1
ATOM 3224 N N . SER B 1 126 ? 3.926 20.516 -0.122 1 92.81 126 SER B N 1
ATOM 3225 C CA . SER B 1 126 ? 3.646 20.453 -1.553 1 92.81 126 SER B CA 1
ATOM 3226 C C . SER B 1 126 ? 3.943 21.781 -2.238 1 92.81 126 SER B C 1
ATOM 3228 O O . SER B 1 126 ? 3.693 22.844 -1.674 1 92.81 126 SER B O 1
ATOM 3230 N N . THR B 1 127 ? 4.453 21.688 -3.445 1 93.12 127 THR B N 1
ATOM 3231 C CA . THR B 1 127 ? 4.586 22.891 -4.273 1 93.12 127 THR B CA 1
ATOM 3232 C C . THR B 1 127 ? 3.213 23.453 -4.641 1 93.12 127 THR B C 1
ATOM 3234 O O . THR B 1 127 ? 2.201 22.75 -4.52 1 93.12 127 THR B O 1
ATOM 3237 N N . THR B 1 128 ? 3.295 24.672 -5.113 1 96.56 128 THR B N 1
ATOM 3238 C CA . THR B 1 128 ? 2.076 25.328 -5.582 1 96.56 128 THR B CA 1
ATOM 3239 C C . THR B 1 128 ? 1.387 24.484 -6.648 1 96.56 128 THR B C 1
ATOM 3241 O O . THR B 1 128 ? 0.175 24.266 -6.59 1 96.56 128 THR B O 1
ATOM 3244 N N . THR B 1 129 ? 2.143 23.953 -7.57 1 96.06 129 THR B N 1
ATOM 3245 C CA . THR B 1 129 ? 1.604 23.172 -8.68 1 96.06 129 THR B CA 1
ATOM 3246 C C . THR B 1 129 ? 0.932 21.891 -8.164 1 96.06 129 THR B C 1
ATOM 3248 O O . THR B 1 129 ? -0.215 21.609 -8.516 1 96.06 129 THR B O 1
ATOM 3251 N N . ASN B 1 130 ? 1.573 21.172 -7.359 1 95.5 130 ASN B N 1
ATOM 3252 C CA . ASN B 1 130 ? 1.022 19.922 -6.855 1 95.5 130 ASN B CA 1
ATOM 3253 C C . ASN B 1 130 ? -0.166 20.156 -5.93 1 95.5 130 ASN B C 1
ATOM 3255 O O . ASN B 1 130 ? -1.121 19.375 -5.922 1 95.5 130 ASN B O 1
ATOM 3259 N N . PHE B 1 131 ? -0.045 21.234 -5.117 1 97.38 131 PHE B N 1
ATOM 3260 C CA . PHE B 1 131 ? -1.178 21.609 -4.277 1 97.38 131 PHE B CA 1
ATOM 3261 C C . PHE B 1 131 ? -2.436 21.797 -5.117 1 97.38 131 PHE B C 1
ATOM 3263 O O . PHE B 1 131 ? -3.48 21.219 -4.816 1 97.38 131 PHE B O 1
ATOM 3270 N N . LYS B 1 132 ? -2.303 22.531 -6.16 1 98.19 132 LYS B N 1
ATOM 3271 C CA . LYS B 1 132 ? -3.447 22.812 -7.023 1 98.19 132 LYS B CA 1
ATOM 3272 C C . LYS B 1 132 ? -3.971 21.531 -7.668 1 98.19 132 LYS B C 1
ATOM 3274 O O . LYS B 1 132 ? -5.18 21.297 -7.699 1 98.19 132 LYS B O 1
ATOM 3279 N N . LEU B 1 133 ? -3.113 20.672 -8.133 1 97.88 133 LEU B N 1
ATOM 3280 C CA . LEU B 1 133 ? -3.5 19.422 -8.773 1 97.88 133 LEU B CA 1
ATOM 3281 C C . LEU B 1 133 ? -4.266 18.531 -7.805 1 97.88 133 LEU B C 1
ATOM 3283 O O . LEU B 1 133 ? -5.219 17.844 -8.195 1 97.88 133 LEU B O 1
ATOM 3287 N N . LYS B 1 134 ? -3.859 18.594 -6.562 1 98.31 134 LYS B N 1
ATOM 3288 C CA . LYS B 1 134 ? -4.398 17.656 -5.566 1 98.31 134 LYS B CA 1
ATOM 3289 C C . LYS B 1 134 ? -5.695 18.188 -4.969 1 98.31 134 LYS B C 1
ATOM 3291 O O . LYS B 1 134 ? -6.484 17.438 -4.406 1 98.31 134 LYS B O 1
ATOM 3296 N N . THR B 1 135 ? -5.938 19.531 -5.055 1 98.56 135 THR B N 1
ATOM 3297 C CA . THR B 1 135 ? -6.98 20.078 -4.195 1 98.56 135 THR B CA 1
ATOM 3298 C C . THR B 1 135 ? -8.062 20.766 -5.027 1 98.56 135 THR B C 1
ATOM 3300 O O . THR B 1 135 ? -9.141 21.078 -4.52 1 98.56 135 THR B O 1
ATOM 3303 N N . SER B 1 136 ? -7.805 21 -6.336 1 98.19 136 SER B N 1
ATOM 3304 C CA . SER B 1 136 ? -8.695 21.828 -7.148 1 98.19 136 SER B CA 1
ATOM 3305 C C . SER B 1 136 ? -10.102 21.234 -7.191 1 98.19 136 SER B C 1
ATOM 3307 O O . SER B 1 136 ? -11.086 21.969 -7.281 1 98.19 136 SER B O 1
ATOM 3309 N N . HIS B 1 137 ? -10.234 19.922 -7.137 1 98.19 137 HIS B N 1
ATOM 3310 C CA . HIS B 1 137 ? -11.539 19.281 -7.199 1 98.19 137 HIS B CA 1
ATOM 3311 C C . HIS B 1 137 ? -12.156 19.141 -5.809 1 98.19 137 HIS B C 1
ATOM 3313 O O . HIS B 1 137 ? -13.289 18.672 -5.668 1 98.19 137 HIS B O 1
ATOM 3319 N N . LEU B 1 138 ? -11.453 19.562 -4.777 1 98.31 138 LEU B N 1
ATOM 3320 C CA . LEU B 1 138 ? -11.906 19.453 -3.395 1 98.31 138 LEU B CA 1
ATOM 3321 C C . LEU B 1 138 ? -12.156 20.812 -2.781 1 98.31 138 LEU B C 1
ATOM 3323 O O . LEU B 1 138 ? -11.75 21.078 -1.649 1 98.31 138 LEU B O 1
ATOM 3327 N N . SER B 1 139 ? -12.805 21.609 -3.461 1 97.19 139 SER B N 1
ATOM 3328 C CA . SER B 1 139 ? -13.047 22.984 -3.027 1 97.19 139 SER B CA 1
ATOM 3329 C C . SER B 1 139 ? -13.828 23.031 -1.722 1 97.19 139 SER B C 1
ATOM 3331 O O . SER B 1 139 ? -13.617 23.906 -0.887 1 97.19 139 SER B O 1
ATOM 3333 N N . GLY B 1 140 ? -14.773 22.125 -1.515 1 97 140 GLY B N 1
ATOM 3334 C CA . GLY B 1 140 ? -15.547 22.078 -0.285 1 97 140 GLY B CA 1
ATOM 3335 C C . GLY B 1 140 ? -14.688 21.953 0.959 1 97 140 GLY B C 1
ATOM 3336 O O . GLY B 1 140 ? -15.055 22.453 2.023 1 97 140 GLY B O 1
ATOM 3337 N N . LEU B 1 141 ? -13.578 21.359 0.797 1 98.25 141 LEU B N 1
ATOM 3338 C CA . LEU B 1 141 ? -12.648 21.172 1.908 1 98.25 141 LEU B CA 1
ATOM 3339 C C . LEU B 1 141 ? -11.672 22.344 2.002 1 98.25 141 LEU B C 1
ATOM 3341 O O . LEU B 1 141 ? -11.594 23.016 3.033 1 98.25 141 LEU B O 1
ATOM 3345 N N . PHE B 1 142 ? -11.055 22.766 0.947 1 98.56 142 PHE B N 1
ATOM 3346 C CA . PHE B 1 142 ? -9.891 23.641 1.024 1 98.56 142 PHE B CA 1
ATOM 3347 C C . PHE B 1 142 ? -10.312 25.094 0.983 1 98.56 142 PHE B C 1
ATOM 3349 O O . PHE B 1 142 ? -9.531 25.984 1.324 1 98.56 142 PHE B O 1
ATOM 3356 N N . SER B 1 143 ? -11.555 25.359 0.586 1 98.06 143 SER B N 1
ATOM 3357 C CA . SER B 1 143 ? -12.062 26.734 0.659 1 98.06 143 SER B CA 1
ATOM 3358 C C . SER B 1 143 ? -12.297 27.156 2.104 1 98.06 143 SER B C 1
ATOM 3360 O O . SER B 1 143 ? -12.477 28.344 2.385 1 98.06 143 SER B O 1
ATOM 3362 N N . GLN B 1 144 ? -12.297 26.219 2.971 1 97.5 144 GLN B N 1
ATOM 3363 C CA . GLN B 1 144 ? -12.508 26.531 4.379 1 97.5 144 GLN B CA 1
ATOM 3364 C C . GLN B 1 144 ? -11.258 27.156 4.996 1 97.5 144 GLN B C 1
ATOM 3366 O O . GLN B 1 144 ? -11.32 27.734 6.086 1 97.5 144 GLN B O 1
ATOM 3371 N N . PHE B 1 145 ? -10.141 27 4.371 1 98.44 145 PHE B N 1
ATOM 3372 C CA . PHE B 1 145 ? -8.922 27.688 4.773 1 98.44 145 PHE B CA 1
ATOM 3373 C C . PHE B 1 145 ? -8.836 29.062 4.113 1 98.44 145 PHE B C 1
ATOM 3375 O O . PHE B 1 145 ? -8.914 29.172 2.887 1 98.44 145 PHE B O 1
ATOM 3382 N N . PRO B 1 146 ? -8.695 30.109 4.961 1 97.31 146 PRO B N 1
ATOM 3383 C CA . PRO B 1 146 ? -8.422 31.391 4.297 1 97.31 146 PRO B CA 1
ATOM 3384 C C . PRO B 1 146 ? -7.215 31.312 3.361 1 97.31 146 PRO B C 1
ATOM 3386 O O . PRO B 1 146 ? -6.184 30.734 3.717 1 97.31 146 PRO B O 1
ATOM 3389 N N . PRO B 1 147 ? -7.289 31.906 2.174 1 97.69 147 PRO B N 1
ATOM 3390 C CA . PRO B 1 147 ? -6.215 31.797 1.186 1 97.69 147 PRO B CA 1
ATOM 3391 C C . PRO B 1 147 ? -4.859 32.25 1.733 1 97.69 147 PRO B C 1
ATOM 3393 O O . PRO B 1 147 ? -3.836 31.625 1.424 1 97.69 147 PRO B O 1
ATOM 3396 N N . SER B 1 148 ? -4.852 33.25 2.576 1 98.06 148 SER B N 1
ATOM 3397 C CA . SER B 1 148 ? -3.605 33.75 3.139 1 98.06 148 SER B CA 1
ATOM 3398 C C . SER B 1 148 ? -2.973 32.75 4.09 1 98.06 148 SER B C 1
ATOM 3400 O O . SER B 1 148 ? -1.79 32.844 4.422 1 98.06 148 SER B O 1
ATOM 3402 N N . ARG B 1 149 ? -3.816 31.812 4.539 1 98.44 149 ARG B N 1
ATOM 3403 C CA . ARG B 1 149 ? -3.359 30.875 5.555 1 98.44 149 ARG B CA 1
ATOM 3404 C C . ARG B 1 149 ? -3.057 29.5 4.938 1 98.44 149 ARG B C 1
ATOM 3406 O O . ARG B 1 149 ? -2.979 28.5 5.648 1 98.44 149 ARG B O 1
ATOM 3413 N N . ILE B 1 150 ? -3.004 29.469 3.611 1 98.62 150 ILE B N 1
ATOM 3414 C CA . ILE B 1 150 ? -2.52 28.312 2.883 1 98.62 150 ILE B CA 1
ATOM 3415 C C . ILE B 1 150 ? -1.051 28.5 2.512 1 98.62 150 ILE B C 1
ATOM 3417 O O . ILE B 1 150 ? -0.731 29.281 1.611 1 98.62 150 ILE B O 1
ATOM 3421 N N . ILE B 1 151 ? -0.202 27.812 3.242 1 98 151 ILE B N 1
ATOM 3422 C CA . ILE B 1 151 ? 1.237 27.891 3.018 1 98 151 ILE B CA 1
ATOM 3423 C C . ILE B 1 151 ? 1.717 26.641 2.283 1 98 151 ILE B C 1
ATOM 3425 O O . ILE B 1 151 ? 1.435 25.516 2.707 1 98 151 ILE B O 1
ATOM 3429 N N . VAL B 1 152 ? 2.438 26.828 1.188 1 95.75 152 VAL B N 1
ATOM 3430 C CA . VAL B 1 152 ? 2.887 25.734 0.344 1 95.75 152 VAL B CA 1
ATOM 3431 C C . VAL B 1 152 ? 4.406 25.609 0.413 1 95.75 152 VAL B C 1
ATOM 3433 O O . VAL B 1 152 ? 5.078 26.484 0.963 1 95.75 152 VAL B O 1
ATOM 3436 N N . GLY B 1 153 ? 4.914 24.547 -0.152 1 92.62 153 GLY B N 1
ATOM 3437 C CA . GLY B 1 153 ? 6.32 24.203 -0.017 1 92.62 153 GLY B CA 1
ATOM 3438 C C . GLY B 1 153 ? 7.246 25.156 -0.747 1 92.62 153 GLY B C 1
ATOM 3439 O O . GLY B 1 153 ? 8.422 25.281 -0.401 1 92.62 153 GLY B O 1
ATOM 3440 N N . ASP B 1 154 ? 6.727 25.781 -1.718 1 93.38 154 ASP B N 1
ATOM 3441 C CA . ASP B 1 154 ? 7.566 26.703 -2.473 1 93.38 154 ASP B CA 1
ATOM 3442 C C . ASP B 1 154 ? 7.207 28.156 -2.158 1 93.38 154 ASP B C 1
ATOM 3444 O O . ASP B 1 154 ? 7.418 29.047 -2.982 1 93.38 154 ASP B O 1
ATOM 3448 N N . ASP B 1 155 ? 6.602 28.344 -0.981 1 95.12 155 ASP B N 1
ATOM 3449 C CA . ASP B 1 155 ? 6.348 29.688 -0.489 1 95.12 155 ASP B CA 1
ATOM 3450 C C . ASP B 1 155 ? 7.652 30.469 -0.311 1 95.12 155 ASP B C 1
ATOM 3452 O O . ASP B 1 155 ? 8.555 30.016 0.399 1 95.12 155 ASP B O 1
ATOM 3456 N N . PRO B 1 156 ? 7.809 31.609 -0.913 1 95.56 156 PRO B N 1
ATOM 3457 C CA . PRO B 1 156 ? 9.078 32.344 -0.865 1 95.56 156 PRO B CA 1
ATOM 3458 C C . PRO B 1 156 ? 9.422 32.844 0.538 1 95.56 156 PRO B C 1
ATOM 3460 O O . PRO B 1 156 ? 10.562 33.219 0.801 1 95.56 156 PRO B O 1
ATOM 3463 N N . ARG B 1 157 ? 8.484 32.844 1.391 1 95.69 157 ARG B N 1
ATOM 3464 C CA . ARG B 1 157 ? 8.719 33.312 2.756 1 95.69 157 ARG B CA 1
ATOM 3465 C C . ARG B 1 157 ? 9.43 32.219 3.576 1 95.69 157 ARG B C 1
ATOM 3467 O O . ARG B 1 157 ? 9.922 32.5 4.672 1 95.69 157 ARG B O 1
ATOM 3474 N N . ILE B 1 158 ? 9.438 31.047 3.129 1 92.94 158 ILE B N 1
ATOM 3475 C CA . ILE B 1 158 ? 10.234 29.969 3.727 1 92.94 158 ILE B CA 1
ATOM 3476 C C . ILE B 1 158 ? 11.586 29.891 3.029 1 92.94 158 ILE B C 1
ATOM 3478 O O . ILE B 1 158 ? 11.656 29.641 1.822 1 92.94 158 ILE B O 1
ATOM 3482 N N . ALA B 1 159 ? 12.648 30.031 3.777 1 90 159 ALA B N 1
ATOM 3483 C CA . ALA B 1 159 ? 13.984 30 3.195 1 90 159 ALA B CA 1
ATOM 3484 C C . ALA B 1 159 ? 14.305 28.625 2.621 1 90 159 ALA B C 1
ATOM 3486 O O . ALA B 1 159 ? 13.859 27.609 3.154 1 90 159 ALA B O 1
ATOM 3487 N N . PRO B 1 160 ? 15.102 28.656 1.467 1 84.56 160 PRO B N 1
ATOM 3488 C CA . PRO B 1 160 ? 15.5 27.359 0.911 1 84.56 160 PRO B CA 1
ATOM 3489 C C . PRO B 1 160 ? 16.172 26.453 1.944 1 84.56 160 PRO B C 1
ATOM 3491 O O . PRO B 1 160 ? 16.969 26.922 2.752 1 84.56 160 PRO B O 1
ATOM 3494 N N . GLY B 1 161 ? 15.734 25.219 1.943 1 82.31 161 GLY B N 1
ATOM 3495 C CA . GLY B 1 161 ? 16.344 24.25 2.838 1 82.31 161 GLY B CA 1
ATOM 3496 C C . GLY B 1 161 ? 15.758 24.266 4.238 1 82.31 161 GLY B C 1
ATOM 3497 O O . GLY B 1 161 ? 16.172 23.5 5.102 1 82.31 161 GLY B O 1
ATOM 3498 N N . ARG B 1 162 ? 14.789 25.078 4.492 1 89.75 162 ARG B N 1
ATOM 3499 C CA . ARG B 1 162 ? 14.242 25.219 5.84 1 89.75 162 ARG B CA 1
ATOM 3500 C C . ARG B 1 162 ? 12.867 24.578 5.945 1 89.75 162 ARG B C 1
ATOM 3502 O O . ARG B 1 162 ? 12.031 25.016 6.738 1 89.75 162 ARG B O 1
ATOM 3509 N N . GLY B 1 163 ? 12.602 23.609 5.113 1 88.31 163 GLY B N 1
ATOM 3510 C CA . GLY B 1 163 ? 11.398 22.812 5.242 1 88.31 163 GLY B CA 1
ATOM 3511 C C . GLY B 1 163 ? 11.422 21.875 6.441 1 88.31 163 GLY B C 1
ATOM 3512 O O . GLY B 1 163 ? 12.414 21.812 7.164 1 88.31 163 GLY B O 1
ATOM 3513 N N . LYS B 1 164 ? 10.32 21.219 6.676 1 89.38 164 LYS B N 1
ATOM 3514 C CA . LYS B 1 164 ? 10.266 20.203 7.723 1 89.38 164 LYS B CA 1
ATOM 3515 C C . LYS B 1 164 ? 11.477 19.281 7.656 1 89.38 164 LYS B C 1
ATOM 3517 O O . LYS B 1 164 ? 11.891 18.875 6.57 1 89.38 164 LYS B O 1
ATOM 3522 N N . PRO B 1 165 ? 12.102 19 8.805 1 91.56 165 PRO B N 1
ATOM 3523 C CA . PRO B 1 165 ? 11.586 19.031 10.18 1 91.56 165 PRO B CA 1
ATOM 3524 C C . PRO B 1 165 ? 11.867 20.359 10.875 1 91.56 165 PRO B C 1
ATOM 3526 O O . PRO B 1 165 ? 11.641 20.5 12.078 1 91.56 165 PRO B O 1
ATOM 3529 N N . LEU B 1 166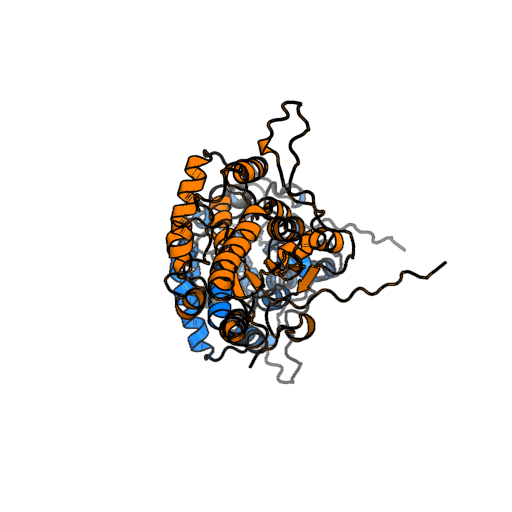 ? 12.383 21.266 10.219 1 91.94 166 LEU B N 1
ATOM 3530 C CA . LEU B 1 166 ? 12.516 22.594 10.805 1 91.94 166 LEU B CA 1
ATOM 3531 C C . LEU B 1 166 ? 11.148 23.266 10.969 1 91.94 166 LEU B C 1
ATOM 3533 O O . LEU B 1 166 ? 10.219 22.969 10.211 1 91.94 166 LEU B O 1
ATOM 3537 N N . PRO B 1 167 ? 11.023 24.094 11.914 1 96.25 167 PRO B N 1
ATOM 3538 C CA . PRO B 1 167 ? 9.695 24.547 12.344 1 96.25 167 PRO B CA 1
ATOM 3539 C C . PRO B 1 167 ? 9.148 25.688 11.484 1 96.25 167 PRO B C 1
ATOM 3541 O O . PRO B 1 167 ? 8.016 26.141 11.688 1 96.25 167 PRO B O 1
ATOM 3544 N N . ASP B 1 168 ? 9.844 26.156 10.477 1 95.62 168 ASP B N 1
ATOM 3545 C CA . ASP B 1 168 ? 9.617 27.438 9.797 1 95.62 168 ASP B CA 1
ATOM 3546 C C . ASP B 1 168 ? 8.188 27.516 9.258 1 95.62 168 ASP B C 1
ATOM 3548 O O . ASP B 1 168 ? 7.535 28.562 9.367 1 95.62 168 ASP B O 1
ATOM 3552 N N . ILE B 1 169 ? 7.758 26.438 8.703 1 96.25 169 ILE B N 1
ATOM 3553 C CA . ILE B 1 169 ? 6.477 26.516 8.016 1 96.25 169 ILE B CA 1
ATOM 3554 C C . ILE B 1 169 ? 5.348 26.688 9.031 1 96.25 169 ILE B C 1
ATOM 3556 O O . ILE B 1 169 ? 4.387 27.422 8.781 1 96.25 169 ILE B O 1
ATOM 3560 N N . TYR B 1 170 ? 5.449 26.094 10.164 1 98.25 170 TYR B N 1
ATOM 3561 C CA . TYR B 1 170 ? 4.418 26.234 11.18 1 98.25 170 TYR B CA 1
ATOM 3562 C C . TYR B 1 170 ? 4.523 27.594 11.883 1 98.25 170 TYR B C 1
ATOM 3564 O O . TYR B 1 170 ? 3.51 28.188 12.242 1 98.25 170 TYR B O 1
ATOM 3572 N N . LEU B 1 171 ? 5.727 28.047 12.102 1 98.5 171 LEU B N 1
ATOM 3573 C CA . LEU B 1 171 ? 5.91 29.375 12.664 1 98.5 171 LEU B CA 1
ATOM 3574 C C . LEU B 1 171 ? 5.375 30.453 11.711 1 98.5 171 LEU B C 1
ATOM 3576 O O . LEU B 1 171 ? 4.789 31.438 12.148 1 98.5 171 LEU B O 1
ATOM 3580 N N . LEU B 1 172 ? 5.609 30.203 10.438 1 98.31 172 LEU B N 1
ATOM 3581 C CA . LEU B 1 172 ? 5.062 31.125 9.453 1 98.31 172 LEU B CA 1
ATOM 3582 C C . LEU B 1 172 ? 3.539 31.125 9.492 1 98.31 172 LEU B C 1
ATOM 3584 O O . LEU B 1 172 ? 2.914 32.188 9.461 1 98.31 172 LEU B O 1
ATOM 3588 N N . ALA B 1 173 ? 2.918 29.984 9.523 1 98.75 173 ALA B N 1
ATOM 3589 C CA . ALA B 1 173 ? 1.465 29.875 9.617 1 98.75 173 ALA B CA 1
ATOM 3590 C C . ALA B 1 173 ? 0.932 30.656 10.82 1 98.75 173 ALA B C 1
ATOM 3592 O O . ALA B 1 173 ? -0.026 31.422 10.695 1 98.75 173 ALA B O 1
ATOM 3593 N N . LEU B 1 174 ? 1.573 30.484 11.953 1 98.81 174 LEU B N 1
ATOM 3594 C CA . LEU B 1 174 ? 1.17 31.188 13.172 1 98.81 174 LEU B CA 1
ATOM 3595 C C . LEU B 1 174 ? 1.33 32.688 13.008 1 98.81 174 LEU B C 1
ATOM 3597 O O . LEU B 1 174 ? 0.458 33.469 13.414 1 98.81 174 LEU B O 1
ATOM 3601 N N . SER B 1 175 ? 2.41 33.062 12.43 1 98.69 175 SER B N 1
ATOM 3602 C CA . SER B 1 175 ? 2.678 34.469 12.234 1 98.69 175 SER B CA 1
ATOM 3603 C C . SER B 1 175 ? 1.593 35.125 11.383 1 98.69 175 SER B C 1
ATOM 3605 O O . SER B 1 175 ? 1.176 36.25 11.656 1 98.69 175 SER B O 1
ATOM 3607 N N . ILE B 1 176 ? 1.148 34.469 10.367 1 98.62 176 ILE B N 1
ATOM 3608 C CA . ILE B 1 176 ? 0.113 34.969 9.477 1 98.62 176 ILE B CA 1
ATOM 3609 C C . ILE B 1 176 ? -1.203 35.125 10.234 1 98.62 176 ILE B C 1
ATOM 3611 O O . ILE B 1 176 ? -1.874 36.156 10.156 1 98.62 176 ILE B O 1
ATOM 3615 N N . ILE B 1 177 ? -1.543 34.156 10.984 1 98.56 177 ILE B N 1
ATOM 3616 C CA . ILE B 1 177 ? -2.756 34.188 11.797 1 98.56 177 ILE B CA 1
ATOM 3617 C C . ILE B 1 177 ? -2.686 35.375 12.758 1 98.56 177 ILE B C 1
ATOM 3619 O O . ILE B 1 177 ? -3.631 36.156 12.852 1 98.56 177 ILE B O 1
ATOM 3623 N N . ASN B 1 178 ? -1.564 35.5 13.445 1 98.69 178 ASN B N 1
ATOM 3624 C CA . ASN B 1 178 ? -1.412 36.531 14.445 1 98.69 178 ASN B CA 1
ATOM 3625 C C . ASN B 1 178 ? -1.507 37.938 13.82 1 98.69 178 ASN B C 1
ATOM 3627 O O . ASN B 1 178 ? -2.094 38.844 14.414 1 98.69 178 ASN B O 1
ATOM 3631 N N . LYS B 1 179 ? -0.909 38.094 12.703 1 98.38 179 LYS B N 1
ATOM 3632 C CA . LYS B 1 179 ? -1.022 39.375 12.008 1 98.38 179 LYS B CA 1
ATOM 3633 C C . LYS B 1 179 ? -2.482 39.719 11.758 1 98.38 179 LYS B C 1
ATOM 3635 O O . LYS B 1 179 ? -2.893 40.875 11.984 1 98.38 179 LYS B O 1
ATOM 3640 N N . GLU B 1 180 ? -3.248 38.781 11.359 1 97.5 180 GLU B N 1
ATOM 3641 C CA . GLU B 1 180 ? -4.652 39.031 11.023 1 97.5 180 GLU B CA 1
ATOM 3642 C C . GLU B 1 180 ? -5.484 39.281 12.273 1 97.5 180 GLU B C 1
ATOM 3644 O O . GLU B 1 180 ? -6.312 40.188 12.289 1 97.5 180 GLU B O 1
ATOM 3649 N N . ILE B 1 181 ? -5.23 38.531 13.281 1 96.44 181 ILE B N 1
ATOM 3650 C CA . ILE B 1 181 ? -6.121 38.625 14.438 1 96.44 181 ILE B CA 1
ATOM 3651 C C . ILE B 1 181 ? -5.754 39.875 15.266 1 96.44 181 ILE B C 1
ATOM 3653 O O . ILE B 1 181 ? -6.617 40.469 15.891 1 96.44 181 ILE B O 1
ATOM 3657 N N . GLN B 1 182 ? -4.48 40.188 15.289 1 97.25 182 GLN B N 1
ATOM 3658 C CA . GLN B 1 182 ? -4.062 41.406 15.977 1 97.25 182 GLN B CA 1
ATOM 3659 C C . GLN B 1 182 ? -4.664 42.625 15.312 1 97.25 182 GLN B C 1
ATOM 3661 O O . GLN B 1 182 ? -4.988 43.594 15.992 1 97.25 182 GLN B O 1
ATOM 3666 N N . ALA B 1 183 ? -4.793 42.562 14.016 1 96.62 183 ALA B N 1
ATOM 3667 C CA . ALA B 1 183 ? -5.434 43.656 13.281 1 96.62 183 ALA B CA 1
ATOM 3668 C C . ALA B 1 183 ? -6.887 43.812 13.711 1 96.62 183 ALA B C 1
ATOM 3670 O O . ALA B 1 183 ? -7.449 44.906 13.602 1 96.62 183 ALA B O 1
ATOM 3671 N N . LYS B 1 184 ? -7.43 42.812 14.266 1 93.31 184 LYS B N 1
ATOM 3672 C CA . LYS B 1 184 ? -8.82 42.844 14.711 1 93.31 184 LYS B CA 1
ATOM 3673 C C . LYS B 1 184 ? -8.906 43.031 16.219 1 93.31 184 LYS B C 1
ATOM 3675 O O . LYS B 1 184 ? -9.984 42.875 16.812 1 93.31 184 LYS B O 1
ATOM 3680 N N . GLY B 1 185 ? -7.734 43.156 16.891 1 94.25 185 GLY B N 1
ATOM 3681 C CA . GLY B 1 185 ? -7.703 43.469 18.312 1 94.25 185 GLY B CA 1
ATOM 3682 C C . GLY B 1 185 ? -7.598 42.25 19.203 1 94.25 185 GLY B C 1
ATOM 3683 O O . GLY B 1 185 ? -7.734 42.375 20.422 1 94.25 185 GLY B O 1
ATOM 3684 N N . GLU B 1 186 ? -7.402 41.125 18.594 1 93.56 186 GLU B N 1
ATOM 3685 C CA . GLU B 1 186 ? -7.258 39.875 19.359 1 93.56 186 GLU B CA 1
ATOM 3686 C C . GLU B 1 186 ? -5.824 39.719 19.859 1 93.56 186 GLU B C 1
ATOM 3688 O O . GLU B 1 186 ? -4.875 40.062 19.156 1 93.56 186 GLU B O 1
ATOM 3693 N N . HIS B 1 187 ? -5.656 39.188 21.094 1 95.75 187 HIS B N 1
ATOM 3694 C CA . HIS B 1 187 ? -4.336 38.875 21.641 1 95.75 187 HIS B CA 1
ATOM 3695 C C . HIS B 1 187 ? -3.629 37.844 20.797 1 95.75 187 HIS B C 1
ATOM 3697 O O . HIS B 1 187 ? -4.254 36.875 20.344 1 95.75 187 HIS B O 1
ATOM 3703 N N . PRO B 1 188 ? -2.391 38.031 20.641 1 97.94 188 PRO B N 1
ATOM 3704 C CA . PRO B 1 188 ? -1.656 37.062 19.828 1 97.94 188 PRO B CA 1
ATOM 3705 C C . PRO B 1 188 ? -1.661 35.656 20.422 1 97.94 188 PRO B C 1
ATOM 3707 O O . PRO B 1 188 ? -1.665 35.5 21.656 1 97.94 188 PRO B O 1
ATOM 3710 N N . ILE B 1 189 ? -1.659 34.75 19.531 1 98.38 189 ILE B N 1
ATOM 3711 C CA . ILE B 1 189 ? -1.583 33.344 19.891 1 98.38 189 ILE B CA 1
ATOM 3712 C C . ILE B 1 189 ? -0.123 32.938 20.078 1 98.38 189 ILE B C 1
ATOM 3714 O O . ILE B 1 189 ? 0.738 33.312 19.266 1 98.38 189 ILE B O 1
ATOM 3718 N N . THR B 1 190 ? 0.179 32.188 21.156 1 98.38 190 THR B N 1
ATOM 3719 C CA . THR B 1 190 ? 1.526 31.688 21.375 1 98.38 190 THR B CA 1
ATOM 3720 C C . THR B 1 190 ? 1.681 30.281 20.781 1 98.38 190 THR B C 1
ATOM 3722 O O . THR B 1 190 ? 0.688 29.594 20.531 1 98.38 190 THR B O 1
ATOM 3725 N N . PRO B 1 191 ? 2.939 29.875 20.531 1 98.69 191 PRO B N 1
ATOM 3726 C CA . PRO B 1 191 ? 3.146 28.5 20.047 1 98.69 191 PRO B CA 1
ATOM 3727 C C . PRO B 1 191 ? 2.496 27.453 20.953 1 98.69 191 PRO B C 1
ATOM 3729 O O . PRO B 1 191 ? 1.939 26.469 20.453 1 98.69 191 PRO B O 1
ATOM 3732 N N . ALA B 1 192 ? 2.508 27.641 22.203 1 98.31 192 ALA B N 1
ATOM 3733 C CA . ALA B 1 192 ? 1.963 26.688 23.156 1 98.31 192 ALA B CA 1
ATOM 3734 C C . ALA B 1 192 ? 0.456 26.531 22.984 1 98.31 192 ALA B C 1
ATOM 3736 O O . ALA B 1 192 ? -0.134 25.547 23.453 1 98.31 192 ALA B O 1
ATOM 3737 N N . GLU B 1 193 ? -0.169 27.453 22.328 1 98.56 193 GLU B N 1
ATOM 3738 C CA . GLU B 1 193 ? -1.609 27.438 22.094 1 98.56 193 GLU B CA 1
ATOM 3739 C C . GLU B 1 193 ? -1.935 26.875 20.719 1 98.56 193 GLU B C 1
ATOM 3741 O O . GLU B 1 193 ? -3.08 26.953 20.266 1 98.56 193 GLU B O 1
ATOM 3746 N N . CYS B 1 194 ? -0.961 26.359 20.016 1 98.81 194 CYS B N 1
ATOM 3747 C CA . CYS B 1 194 ? -1.145 25.781 18.688 1 98.81 194 CYS B CA 1
ATOM 3748 C C . CYS B 1 194 ? -1.148 24.266 18.734 1 98.81 194 CYS B C 1
ATOM 3750 O O . CYS B 1 194 ? -0.409 23.656 19.516 1 98.81 194 CYS B O 1
ATOM 3752 N N . LEU B 1 195 ? -1.996 23.719 17.906 1 98.88 195 LEU B N 1
ATOM 3753 C CA . LEU B 1 195 ? -2.062 22.266 17.688 1 98.88 195 LEU B CA 1
ATOM 3754 C C . LEU B 1 195 ? -1.76 21.922 16.234 1 98.88 195 LEU B C 1
ATOM 3756 O O . LEU B 1 195 ? -2.49 22.344 15.328 1 98.88 195 LEU B O 1
ATOM 3760 N N . VAL B 1 196 ? -0.666 21.203 16.047 1 98.94 196 VAL B N 1
ATOM 3761 C CA . VAL B 1 196 ? -0.263 20.766 14.711 1 98.94 196 VAL B CA 1
ATOM 3762 C C . VAL B 1 196 ? -0.799 19.359 14.445 1 98.94 196 VAL B C 1
ATOM 3764 O O . VAL B 1 196 ? -0.699 18.469 15.297 1 98.94 196 VAL B O 1
ATOM 3767 N N . PHE B 1 197 ? -1.443 19.172 13.289 1 98.94 197 PHE B N 1
ATOM 3768 C CA . PHE B 1 197 ? -1.859 17.859 12.82 1 98.94 197 PHE B CA 1
ATOM 3769 C C . PHE B 1 197 ? -0.922 17.344 11.734 1 98.94 197 PHE B C 1
ATOM 3771 O O . PHE B 1 197 ? -0.737 18.016 10.711 1 98.94 197 PHE B O 1
ATOM 3778 N N . GLU B 1 198 ? -0.301 16.219 11.961 1 97.44 198 GLU B N 1
ATOM 3779 C CA . GLU B 1 198 ? 0.714 15.672 11.055 1 97.44 198 GLU B CA 1
ATOM 3780 C C . GLU B 1 198 ? 0.576 14.156 10.914 1 97.44 198 GLU B C 1
ATOM 3782 O O . GLU B 1 198 ? 0.152 13.477 11.852 1 97.44 198 GLU B O 1
ATOM 3787 N N . ASP B 1 199 ? 0.982 13.711 9.773 1 96.5 199 ASP B N 1
ATOM 3788 C CA . ASP B 1 199 ? 1.052 12.258 9.609 1 96.5 199 ASP B CA 1
ATOM 3789 C C . ASP B 1 199 ? 2.5 11.781 9.586 1 96.5 199 ASP B C 1
ATOM 3791 O O . ASP B 1 199 ? 2.771 10.594 9.781 1 96.5 199 ASP B O 1
ATOM 3795 N N . SER B 1 200 ? 3.451 12.664 9.297 1 93.94 200 SER B N 1
ATOM 3796 C CA . SER B 1 200 ? 4.836 12.25 9.102 1 93.94 200 SER B CA 1
ATOM 3797 C C . SER B 1 200 ? 5.68 12.531 10.336 1 93.94 200 SER B C 1
ATOM 3799 O O . SER B 1 200 ? 5.371 13.43 11.117 1 93.94 200 SER B O 1
ATOM 3801 N N . VAL B 1 201 ? 6.773 11.828 10.445 1 95.19 201 VAL B N 1
ATOM 3802 C CA . VAL B 1 201 ? 7.672 11.961 11.586 1 95.19 201 VAL B CA 1
ATOM 3803 C C . VAL B 1 201 ? 8.414 13.297 11.5 1 95.19 201 VAL B C 1
ATOM 3805 O O . VAL B 1 201 ? 8.438 14.062 12.469 1 95.19 201 VAL B O 1
ATOM 3808 N N . PRO B 1 202 ? 8.922 13.711 10.359 1 92.88 202 PRO B N 1
ATOM 3809 C CA . PRO B 1 202 ? 9.555 15.031 10.289 1 92.88 202 PRO B CA 1
ATOM 3810 C C . PRO B 1 202 ? 8.57 16.172 10.547 1 92.88 202 PRO B C 1
ATOM 3812 O O . PRO B 1 202 ? 8.961 17.203 11.094 1 92.88 202 PRO B O 1
ATOM 3815 N N . GLY B 1 203 ? 7.297 15.953 10.156 1 95.06 203 GLY B N 1
ATOM 3816 C CA . GLY B 1 203 ? 6.285 16.969 10.438 1 95.06 203 GLY B CA 1
ATOM 3817 C C . GLY B 1 203 ? 5.992 17.125 11.914 1 95.06 203 GLY B C 1
ATOM 3818 O O . GLY B 1 203 ? 5.805 18.234 12.398 1 95.06 203 GLY B O 1
ATOM 3819 N N . VAL B 1 204 ? 5.949 16.016 12.57 1 97.25 204 VAL B N 1
ATOM 3820 C CA . VAL B 1 204 ? 5.777 16.047 14.023 1 97.25 204 VAL B CA 1
ATOM 3821 C C . VAL B 1 204 ? 6.938 16.812 14.656 1 97.25 204 VAL B C 1
ATOM 3823 O O . VAL B 1 204 ? 6.727 17.688 15.5 1 97.25 204 VAL B O 1
ATOM 3826 N N . GLU B 1 205 ? 8.102 16.484 14.219 1 96 205 GLU B N 1
ATOM 3827 C CA . GLU B 1 205 ? 9.281 17.172 14.75 1 96 205 GLU B CA 1
ATOM 3828 C C . GLU B 1 205 ? 9.219 18.672 14.484 1 96 205 GLU B C 1
ATOM 3830 O O . GLU B 1 205 ? 9.562 19.469 15.359 1 96 205 GLU B O 1
ATOM 3835 N N . ALA B 1 206 ? 8.805 19 13.328 1 95.31 206 ALA B N 1
ATOM 3836 C CA . ALA B 1 206 ? 8.672 20.406 12.984 1 95.31 206 ALA B CA 1
ATOM 3837 C C . ALA B 1 206 ? 7.703 21.109 13.93 1 95.31 206 ALA B C 1
ATOM 3839 O O . ALA B 1 206 ? 7.992 22.219 14.414 1 95.31 206 ALA B O 1
ATOM 3840 N N . GLY B 1 207 ? 6.582 20.469 14.203 1 98.06 207 GLY B N 1
ATOM 3841 C CA . GLY B 1 207 ? 5.625 21.031 15.141 1 98.06 207 GLY B CA 1
ATOM 3842 C C . GLY B 1 207 ? 6.184 21.188 16.547 1 98.06 207 GLY B C 1
ATOM 3843 O O . GLY B 1 207 ? 6.016 22.25 17.172 1 98.06 207 GLY B O 1
ATOM 3844 N N . ARG B 1 208 ? 6.887 20.203 16.984 1 98.31 208 ARG B N 1
ATOM 3845 C CA . ARG B 1 208 ? 7.473 20.234 18.312 1 98.31 208 ARG B CA 1
ATOM 3846 C C . ARG B 1 208 ? 8.57 21.281 18.406 1 98.31 208 ARG B C 1
ATOM 3848 O O . ARG B 1 208 ? 8.641 22.031 19.375 1 98.31 208 ARG B O 1
ATOM 3855 N N . ARG B 1 209 ? 9.352 21.406 17.391 1 96.88 209 ARG B N 1
ATOM 3856 C CA . ARG B 1 209 ? 10.414 22.406 17.359 1 96.88 209 ARG B CA 1
ATOM 3857 C C . ARG B 1 209 ? 9.836 23.812 17.328 1 96.88 209 ARG B C 1
ATOM 3859 O O . ARG B 1 209 ? 10.484 24.766 17.766 1 96.88 209 ARG B O 1
ATOM 3866 N N . ALA B 1 210 ? 8.656 23.938 16.828 1 98.19 210 ALA B N 1
ATOM 3867 C CA . ALA B 1 210 ? 7.973 25.219 16.797 1 98.19 210 ALA B CA 1
ATOM 3868 C C . ALA B 1 210 ? 7.41 25.578 18.156 1 98.19 210 ALA B C 1
ATOM 3870 O O . ALA B 1 210 ? 6.836 26.656 18.344 1 98.19 210 ALA B O 1
ATOM 3871 N N . GLY B 1 211 ? 7.559 24.625 19.172 1 98.19 211 GLY B N 1
ATOM 3872 C CA . GLY B 1 211 ? 7.016 24.859 20.5 1 98.19 211 GLY B CA 1
ATOM 3873 C C . GLY B 1 211 ? 5.527 24.578 20.594 1 98.19 211 GLY B C 1
ATOM 3874 O O . GLY B 1 211 ? 4.832 25.156 21.422 1 98.19 211 GLY B O 1
ATOM 3875 N N . MET B 1 212 ? 5.039 23.734 19.719 1 98.75 212 MET B N 1
ATOM 3876 C CA . MET B 1 212 ? 3.6 23.516 19.594 1 98.75 212 MET B CA 1
ATOM 3877 C C . MET B 1 212 ? 3.219 22.109 20.031 1 98.75 212 MET B C 1
ATOM 3879 O O . MET B 1 212 ? 4.086 21.25 20.172 1 98.75 212 MET B O 1
ATOM 3883 N N . ARG B 1 213 ? 1.938 21.906 20.344 1 98.75 213 ARG B N 1
ATOM 3884 C CA . ARG B 1 213 ? 1.385 20.562 20.531 1 98.75 213 ARG B CA 1
ATOM 3885 C C . ARG B 1 213 ? 1.152 19.875 19.203 1 98.75 213 ARG B C 1
ATOM 3887 O O . ARG B 1 213 ? 0.994 20.547 18.172 1 98.75 213 ARG B O 1
ATOM 3894 N N . VAL B 1 214 ? 1.149 18.516 19.266 1 98.88 214 VAL B N 1
ATOM 3895 C CA . VAL B 1 214 ? 1.01 17.812 18 1 98.88 214 VAL B CA 1
ATOM 3896 C C . VAL B 1 214 ? 0.042 16.641 18.156 1 98.88 214 VAL B C 1
ATOM 3898 O O . VAL B 1 214 ? 0.063 15.953 19.188 1 98.88 214 VAL B O 1
ATOM 3901 N N . VAL B 1 215 ? -0.845 16.516 17.219 1 98.88 215 VAL B N 1
ATOM 3902 C CA . VAL B 1 215 ? -1.575 15.273 16.953 1 98.88 215 VAL B CA 1
ATOM 3903 C C . VAL B 1 215 ? -0.932 14.539 15.781 1 98.88 215 VAL B C 1
ATOM 3905 O O . VAL B 1 215 ? -0.893 15.047 14.656 1 98.88 215 VAL B O 1
ATOM 3908 N N . TRP B 1 216 ? -0.338 13.406 16.094 1 98.69 216 TRP B N 1
ATOM 3909 C CA . TRP B 1 216 ? 0.265 12.547 15.078 1 98.69 216 TRP B CA 1
ATOM 3910 C C . TRP B 1 216 ? -0.727 11.492 14.594 1 98.69 216 TRP B C 1
ATOM 3912 O O . TRP B 1 216 ? -1.219 10.688 15.391 1 98.69 216 TRP B O 1
ATOM 3922 N N . CYS B 1 217 ? -1.112 11.547 13.312 1 98.25 217 CYS B N 1
ATOM 3923 C CA . CYS B 1 217 ? -2.039 10.609 12.688 1 98.25 217 CYS B CA 1
ATOM 3924 C C . CYS B 1 217 ? -1.382 9.891 11.516 1 98.25 217 CYS B C 1
ATOM 3926 O O . CYS B 1 217 ? -1.709 10.148 10.359 1 98.25 217 CYS B O 1
ATOM 3928 N N . PRO B 1 218 ? -0.5 8.914 11.773 1 96.75 218 PRO B N 1
ATOM 3929 C CA . PRO B 1 218 ? 0.275 8.25 10.727 1 96.75 218 PRO B CA 1
ATOM 3930 C C . PRO B 1 218 ? -0.52 7.164 10 1 96.75 218 PRO B C 1
ATOM 3932 O O . PRO B 1 218 ? -1.462 6.602 10.562 1 96.75 218 PRO B O 1
ATOM 3935 N N . TYR B 1 219 ? -0.107 6.934 8.734 1 94.19 219 TYR B N 1
ATOM 3936 C CA . TYR B 1 219 ? -0.516 5.68 8.102 1 94.19 219 TYR B CA 1
ATOM 3937 C C . TYR B 1 219 ? -0.031 4.48 8.906 1 94.19 219 TYR B C 1
ATOM 3939 O O . TYR B 1 219 ? 0.995 4.559 9.586 1 94.19 219 TYR B O 1
ATOM 3947 N N . GLU B 1 220 ? -0.757 3.428 8.766 1 91.75 220 GLU B N 1
ATOM 3948 C CA . GLU B 1 220 ? -0.476 2.238 9.57 1 91.75 220 GLU B CA 1
ATOM 3949 C C . GLU B 1 220 ? 0.947 1.74 9.328 1 91.75 220 GLU B C 1
ATOM 3951 O O . GLU B 1 220 ? 1.639 1.351 10.273 1 91.75 220 GLU B O 1
ATOM 3956 N N . GLY B 1 221 ? 1.344 1.721 8.117 1 91 221 GLY B N 1
ATOM 3957 C CA . GLY B 1 221 ? 2.688 1.253 7.812 1 91 221 GLY B CA 1
ATOM 3958 C C . GLY B 1 221 ? 3.771 2.066 8.492 1 91 221 GLY B C 1
ATOM 3959 O O . GLY B 1 221 ? 4.789 1.52 8.922 1 91 221 GLY B O 1
ATOM 3960 N N . LEU B 1 222 ? 3.592 3.322 8.562 1 94.31 222 LEU B N 1
ATOM 3961 C CA . LEU B 1 222 ? 4.559 4.18 9.242 1 94.31 222 LEU B CA 1
ATOM 3962 C C . LEU B 1 222 ? 4.566 3.908 10.742 1 94.31 222 LEU B C 1
ATOM 3964 O O . LEU B 1 222 ? 5.633 3.826 11.359 1 94.31 222 LEU B O 1
ATOM 3968 N N . LEU B 1 223 ? 3.395 3.799 11.305 1 95.12 223 LEU B N 1
ATOM 3969 C CA . LEU B 1 223 ? 3.295 3.516 12.734 1 95.12 223 LEU B CA 1
ATOM 3970 C C . LEU B 1 223 ? 4.027 2.227 13.086 1 95.12 223 LEU B C 1
ATOM 3972 O O . LEU B 1 223 ? 4.695 2.148 14.117 1 95.12 223 LEU B O 1
ATOM 3976 N N . GLU B 1 224 ? 3.865 1.283 12.227 1 92 224 GLU B N 1
ATOM 3977 C CA . GLU B 1 224 ? 4.535 0.013 12.492 1 92 224 GLU B CA 1
ATOM 3978 C C . GLU B 1 224 ? 6.051 0.193 12.562 1 92 224 GLU B C 1
ATOM 3980 O O . GLU B 1 224 ? 6.711 -0.403 13.414 1 92 224 GLU B O 1
ATOM 3985 N N . VAL B 1 225 ? 6.598 0.986 11.727 1 93.38 225 VAL B N 1
ATOM 3986 C CA . VAL B 1 225 ? 8.039 1.236 11.695 1 93.38 225 VAL B CA 1
ATOM 3987 C C . VAL B 1 225 ? 8.477 1.873 13.008 1 93.38 225 VAL B C 1
ATOM 3989 O O . VAL B 1 225 ? 9.547 1.549 13.539 1 93.38 225 VAL B O 1
ATOM 3992 N N . TYR B 1 226 ? 7.676 2.727 13.547 1 95.38 226 TYR B N 1
ATOM 3993 C CA . TYR B 1 226 ? 8.062 3.5 14.719 1 95.38 226 TYR B CA 1
ATOM 3994 C C . TYR B 1 226 ? 7.371 2.971 15.977 1 95.38 226 TYR B C 1
ATOM 3996 O O . TYR B 1 226 ? 7.34 3.645 17 1 95.38 226 TYR B O 1
ATOM 4004 N N . LYS B 1 227 ? 6.828 1.785 15.922 1 94.31 227 LYS B N 1
ATOM 4005 C CA . LYS B 1 227 ? 5.961 1.262 16.969 1 94.31 227 LYS B CA 1
ATOM 4006 C C . LYS B 1 227 ? 6.66 1.283 18.328 1 94.31 227 LYS B C 1
ATOM 4008 O O . LYS B 1 227 ? 6.02 1.479 19.359 1 94.31 227 LYS B O 1
ATOM 4013 N N . THR B 1 228 ? 7.969 1.171 18.391 1 95.62 228 THR B N 1
ATOM 4014 C CA . THR B 1 228 ? 8.703 1.13 19.641 1 95.62 228 THR B CA 1
ATOM 4015 C C . THR B 1 228 ? 9.281 2.502 19.984 1 95.62 228 THR B C 1
ATOM 4017 O O . THR B 1 228 ? 9.977 2.66 20.984 1 95.62 228 THR B O 1
ATOM 4020 N N . GLN B 1 229 ? 9.039 3.484 19.156 1 96.69 229 GLN B N 1
ATOM 4021 C CA . GLN B 1 229 ? 9.633 4.805 19.328 1 96.69 229 GLN B CA 1
ATOM 4022 C C . GLN B 1 229 ? 8.57 5.895 19.359 1 96.69 229 GLN B C 1
ATOM 4024 O O . GLN B 1 229 ? 8.859 7.059 19.062 1 96.69 229 GLN B O 1
ATOM 4029 N N . VAL B 1 230 ? 7.375 5.492 19.641 1 97.81 230 VAL B N 1
ATOM 4030 C CA . VAL B 1 230 ? 6.25 6.422 19.594 1 97.81 230 VAL B CA 1
ATOM 4031 C C . VAL B 1 230 ? 6.516 7.605 20.516 1 97.81 230 VAL B C 1
ATOM 4033 O O . VAL B 1 230 ? 6.375 8.758 20.109 1 97.81 230 VAL B O 1
ATOM 4036 N N . PRO B 1 231 ? 7.012 7.426 21.766 1 98 231 PRO B N 1
ATOM 4037 C CA . PRO B 1 231 ? 7.285 8.578 22.625 1 98 231 PRO B CA 1
ATOM 4038 C C . PRO B 1 231 ? 8.328 9.523 22.031 1 98 231 PRO B C 1
ATOM 4040 O O . PRO B 1 231 ? 8.195 10.742 22.141 1 98 231 PRO B O 1
ATOM 4043 N N . GLU B 1 232 ? 9.312 8.945 21.391 1 97.81 232 GLU B N 1
ATOM 4044 C CA . GLU B 1 232 ? 10.336 9.758 20.766 1 97.81 232 GLU B CA 1
ATOM 4045 C C . GLU B 1 232 ? 9.758 10.578 19.609 1 97.81 232 GLU B C 1
ATOM 4047 O O . GLU B 1 232 ? 10.102 11.75 19.438 1 97.81 232 GLU B O 1
ATOM 4052 N N . VAL B 1 233 ? 8.891 9.922 18.812 1 97.75 233 VAL B N 1
ATOM 4053 C CA . VAL B 1 233 ? 8.242 10.625 17.703 1 97.75 233 VAL B CA 1
ATOM 4054 C C . VAL B 1 233 ? 7.414 11.789 18.25 1 97.75 233 VAL B C 1
ATOM 4056 O O . VAL B 1 233 ? 7.551 12.922 17.797 1 97.75 233 VAL B O 1
ATOM 4059 N N . LEU B 1 234 ? 6.633 11.562 19.266 1 98.5 234 LEU B N 1
ATOM 4060 C CA . LEU B 1 234 ? 5.707 12.555 19.812 1 98.5 234 LEU B CA 1
ATOM 4061 C C . LEU B 1 234 ? 6.465 13.711 20.453 1 98.5 234 LEU B C 1
ATOM 4063 O O . LEU B 1 234 ? 5.949 14.828 20.516 1 98.5 234 LEU B O 1
ATOM 4067 N N . ALA B 1 235 ? 7.695 13.453 20.844 1 98 235 ALA B N 1
ATOM 4068 C CA . ALA B 1 235 ? 8.523 14.484 21.453 1 98 235 ALA B CA 1
ATOM 4069 C C . ALA B 1 235 ? 9.328 15.234 20.391 1 98 235 ALA B C 1
ATOM 4071 O O . ALA B 1 235 ? 9.969 16.25 20.688 1 98 235 ALA B O 1
ATOM 4072 N N . GLY B 1 236 ? 9.32 14.734 19.188 1 96.75 236 GLY B N 1
ATOM 4073 C CA . GLY B 1 236 ? 10.141 15.312 18.141 1 96.75 236 GLY B CA 1
ATOM 4074 C C . GLY B 1 236 ? 11.609 14.961 18.266 1 96.75 236 GLY B C 1
ATOM 4075 O O . GLY B 1 236 ? 12.477 15.727 17.859 1 96.75 236 GLY B O 1
ATOM 4076 N N . LEU B 1 237 ? 11.875 13.781 18.844 1 95.12 237 LEU B N 1
ATOM 4077 C CA . LEU B 1 237 ? 13.242 13.406 19.172 1 95.12 237 LEU B CA 1
ATOM 4078 C C . LEU B 1 237 ? 13.758 12.344 18.203 1 95.12 237 LEU B C 1
ATOM 4080 O O . LEU B 1 237 ? 14.648 11.562 18.547 1 95.12 237 LEU B O 1
ATOM 4084 N N . THR B 1 238 ? 13.273 12.289 17.109 1 88.12 238 THR B N 1
ATOM 4085 C CA . THR B 1 238 ? 13.664 11.242 16.156 1 88.12 238 THR B CA 1
ATOM 4086 C C . THR B 1 238 ? 14.945 11.641 15.43 1 88.12 238 THR B C 1
ATOM 4088 O O . THR B 1 238 ? 15.633 10.781 14.859 1 88.12 238 THR B O 1
ATOM 4091 N N . GLY B 1 239 ? 15.344 12.875 15.523 1 79.06 239 GLY B N 1
ATOM 4092 C CA . GLY B 1 239 ? 16.562 13.336 14.891 1 79.06 239 GLY B CA 1
ATOM 4093 C C . GLY B 1 239 ? 16.469 13.43 13.383 1 79.06 239 GLY B C 1
ATOM 4094 O O . GLY B 1 239 ? 17.469 13.297 12.68 1 79.06 239 GLY B O 1
ATOM 4095 N N . ALA B 1 240 ? 15.305 13.609 12.938 1 69.31 240 ALA B N 1
ATOM 4096 C CA . ALA B 1 240 ? 15.148 13.773 11.492 1 69.31 240 ALA B CA 1
ATOM 4097 C C . ALA B 1 240 ? 15.875 15.016 11 1 69.31 240 ALA B C 1
ATOM 4099 O O . ALA B 1 240 ? 16.25 15.102 9.828 1 69.31 240 ALA B O 1
ATOM 4100 N N . HIS B 1 241 ? 15.992 15.883 11.93 1 62.81 241 HIS B N 1
ATOM 4101 C CA . HIS B 1 241 ? 16.844 17.031 11.641 1 62.81 241 HIS B CA 1
ATOM 4102 C C . HIS B 1 241 ? 18.312 16.734 11.945 1 62.81 241 HIS B C 1
ATOM 4104 O O . HIS B 1 241 ? 18.625 16.188 13.008 1 62.81 241 HIS B O 1
ATOM 4110 N N . LYS B 1 242 ? 19.078 16.516 10.938 1 57 242 LYS B N 1
ATOM 4111 C CA . LYS B 1 242 ? 20.5 16.391 11.242 1 57 242 LYS B CA 1
ATOM 4112 C C . LYS B 1 242 ? 21.141 17.766 11.375 1 57 242 LYS B C 1
ATOM 4114 O O . LYS B 1 242 ? 21.094 18.578 10.445 1 57 242 LYS B O 1
ATOM 4119 N N . ASP B 1 243 ? 21.281 18.109 12.664 1 46.69 243 ASP B N 1
ATOM 4120 C CA . ASP B 1 243 ? 22 19.359 12.859 1 46.69 243 ASP B CA 1
ATOM 4121 C C . ASP B 1 243 ? 23.328 19.375 12.086 1 46.69 243 ASP B C 1
ATOM 4123 O O . ASP B 1 243 ? 24.047 18.375 12.078 1 46.69 243 ASP B O 1
ATOM 4127 N N . PRO B 1 244 ? 23.438 20.016 11.023 1 42.91 244 PRO B N 1
ATOM 4128 C CA . PRO B 1 244 ? 24.781 20.031 10.445 1 42.91 244 PRO B CA 1
ATOM 4129 C C . PRO B 1 244 ? 25.891 19.922 11.5 1 42.91 244 PRO B C 1
ATOM 4131 O O . PRO B 1 244 ? 25.719 20.375 12.625 1 42.91 244 PRO B O 1
ATOM 4134 N N . GLU B 1 245 ? 26.578 18.781 11.5 1 40.38 245 GLU B N 1
ATOM 4135 C CA . GLU B 1 245 ? 27.828 18.906 12.266 1 40.38 245 GLU B CA 1
ATOM 4136 C C . GLU B 1 245 ? 28.281 20.359 12.344 1 40.38 245 GLU B C 1
ATOM 4138 O O . GLU B 1 245 ? 28.078 21.125 11.398 1 40.38 245 GLU B O 1
ATOM 4143 N N . ASP B 1 246 ? 28.469 20.828 13.641 1 36.28 246 ASP B N 1
ATOM 4144 C CA . ASP B 1 246 ? 29.172 22.062 13.93 1 36.28 246 ASP B CA 1
ATOM 4145 C C . ASP B 1 246 ? 30.312 22.297 12.945 1 36.28 246 ASP B C 1
ATOM 4147 O O . ASP B 1 246 ? 31.453 21.922 13.211 1 36.28 246 ASP B O 1
ATOM 4151 N N . ASN B 1 247 ? 30.328 21.719 11.727 1 36.5 247 ASN B N 1
ATOM 4152 C CA . ASN B 1 247 ? 31.531 22.25 11.094 1 36.5 247 ASN B CA 1
ATOM 4153 C C . ASN B 1 247 ? 31.594 23.766 11.18 1 36.5 247 ASN B C 1
ATOM 4155 O O . ASN B 1 247 ? 30.672 24.453 10.758 1 36.5 247 ASN B O 1
ATOM 4159 N N . GLY B 1 248 ? 32.344 24.438 12.164 1 36.12 248 GLY B N 1
ATOM 4160 C CA . GLY B 1 248 ? 32.844 25.734 12.57 1 36.12 248 GLY B CA 1
ATOM 4161 C C . GLY B 1 248 ? 32.156 26.891 11.883 1 36.12 248 GLY B C 1
ATOM 4162 O O . GLY B 1 248 ? 32.531 28.047 12.094 1 36.12 248 GLY B O 1
ATOM 4163 N N . ASN B 1 249 ? 31.953 26.734 10.578 1 36.12 249 ASN B N 1
ATOM 4164 C CA . ASN B 1 249 ? 31.531 28.047 10.094 1 36.12 249 ASN B CA 1
ATOM 4165 C C . ASN B 1 249 ? 30.172 28.438 10.664 1 36.12 249 ASN B C 1
ATOM 4167 O O . ASN B 1 249 ? 29.188 27.734 10.469 1 36.12 249 ASN B O 1
ATOM 4171 N N . ASP B 1 250 ? 30.094 29.078 11.797 1 34.88 250 ASP B N 1
ATOM 4172 C CA . ASP B 1 250 ? 29.141 29.828 12.602 1 34.88 250 ASP B CA 1
ATOM 4173 C C . ASP B 1 250 ? 28.156 30.594 11.719 1 34.88 250 ASP B C 1
ATOM 4175 O O . ASP B 1 250 ? 28.281 31.797 11.523 1 34.88 250 ASP B O 1
ATOM 4179 N N . THR B 1 251 ? 28.078 30.234 10.383 1 36.19 251 THR B N 1
ATOM 4180 C CA . THR B 1 251 ? 27.203 31.281 9.852 1 36.19 251 THR B CA 1
ATOM 4181 C C . THR B 1 251 ? 25.922 31.375 10.672 1 36.19 251 THR B C 1
ATOM 4183 O O . THR B 1 251 ? 25.391 30.375 11.133 1 36.19 251 THR B O 1
ATOM 4186 N N . SER B 1 252 ? 25.578 32.531 11.164 1 36.53 252 SER B N 1
ATOM 4187 C CA . SER B 1 252 ? 24.5 33.125 11.93 1 36.53 252 SER B CA 1
ATOM 4188 C C . SER B 1 252 ? 23.141 32.562 11.523 1 36.53 252 SER B C 1
ATOM 4190 O O . SER B 1 252 ? 22.141 32.781 12.188 1 36.53 252 SER B O 1
ATOM 4192 N N . ALA B 1 253 ? 23 32.25 10.273 1 38.19 253 ALA B N 1
ATOM 4193 C CA . ALA B 1 253 ? 21.656 31.906 9.805 1 38.19 253 ALA B CA 1
ATOM 4194 C C . ALA B 1 253 ? 21.219 30.547 10.359 1 38.19 253 ALA B C 1
ATOM 4196 O O . ALA B 1 253 ? 20.188 30.016 9.938 1 38.19 253 ALA B O 1
ATOM 4197 N N . VAL B 1 254 ? 22.078 29.672 10.688 1 45.03 254 VAL B N 1
ATOM 4198 C CA . VAL B 1 254 ? 21.859 28.391 11.359 1 45.03 254 VAL B CA 1
ATOM 4199 C C . VAL B 1 254 ? 20.938 28.594 12.562 1 45.03 254 VAL B C 1
ATOM 4201 O O . VAL B 1 254 ? 21.062 27.875 13.562 1 45.03 254 VAL B O 1
ATOM 4204 N N . SER B 1 255 ? 20.359 29.859 12.773 1 48.97 255 SER B N 1
ATOM 4205 C CA . SER B 1 255 ? 19.531 30.391 13.859 1 48.97 255 SER B CA 1
ATOM 4206 C C . SER B 1 255 ? 18.594 29.312 14.398 1 48.97 255 SER B C 1
ATOM 4208 O O . SER B 1 255 ? 18.984 28.172 14.594 1 48.97 255 SER B O 1
ATOM 4210 N N . ASN B 1 256 ? 17.141 29.547 14.562 1 68.81 256 ASN B N 1
ATOM 4211 C CA . ASN B 1 256 ? 16.172 29.016 15.516 1 68.81 256 ASN B CA 1
ATOM 4212 C C . ASN B 1 256 ? 15.523 27.734 15 1 68.81 256 ASN B C 1
ATOM 4214 O O . ASN B 1 256 ? 14.461 27.781 14.383 1 68.81 256 ASN B O 1
ATOM 4218 N N . SER B 1 257 ? 16.359 26.703 14.891 1 80.75 257 SER B N 1
ATOM 4219 C CA . SER B 1 257 ? 15.789 25.406 14.555 1 80.75 257 SER B CA 1
ATOM 4220 C C . SER B 1 257 ? 14.75 24.984 15.586 1 80.75 257 SER B C 1
ATOM 4222 O O . SER B 1 257 ? 14.125 23.922 15.438 1 80.75 257 SER B O 1
ATOM 4224 N N . GLY B 1 258 ? 14.516 25.75 16.469 1 88.69 258 GLY B N 1
ATOM 4225 C CA . GLY B 1 258 ? 13.625 25.344 17.547 1 88.69 258 GLY B CA 1
ATOM 4226 C C . GLY B 1 258 ? 14.148 24.141 18.312 1 88.69 258 GLY B C 1
ATOM 4227 O O . GLY B 1 258 ? 15.18 23.578 17.969 1 88.69 258 GLY B O 1
ATOM 4228 N N . LYS B 1 259 ? 13.578 23.891 19.422 1 92 259 LYS B N 1
ATOM 4229 C CA . LYS B 1 259 ? 13.945 22.734 20.234 1 92 259 LYS B CA 1
ATOM 4230 C C . LYS B 1 259 ? 12.797 21.734 20.312 1 92 259 LYS B C 1
ATOM 4232 O O . LYS B 1 259 ? 11.633 22.109 20.469 1 92 259 LYS B O 1
ATOM 4237 N N . PRO B 1 260 ? 13.219 20.438 20.094 1 95.44 260 PRO B N 1
ATOM 4238 C CA . PRO B 1 260 ? 12.172 19.422 20.281 1 95.44 260 PRO B CA 1
ATOM 4239 C C . PRO B 1 260 ? 11.641 19.391 21.719 1 95.44 260 PRO B C 1
ATOM 4241 O O . PRO B 1 260 ? 12.016 20.234 22.547 1 95.44 260 PRO B O 1
ATOM 4244 N N . GLY B 1 261 ? 10.703 18.562 21.922 1 96.19 261 GLY B N 1
ATOM 4245 C CA . GLY B 1 261 ? 10.148 18.375 23.266 1 96.19 261 GLY B CA 1
ATOM 4246 C C . GLY B 1 261 ? 10.891 17.344 24.078 1 96.19 261 GLY B C 1
ATOM 4247 O O . GLY B 1 261 ? 12.062 17.062 23.828 1 96.19 261 GLY B O 1
ATOM 4248 N N . ASN B 1 262 ? 10.227 16.969 25.203 1 96.31 262 ASN B N 1
ATOM 4249 C CA . ASN B 1 262 ? 10.758 15.93 26.078 1 96.31 262 ASN B CA 1
ATOM 4250 C C . ASN B 1 262 ? 9.906 14.664 26.031 1 96.31 262 ASN B C 1
ATOM 4252 O O . ASN B 1 262 ? 8.719 14.719 25.688 1 96.31 262 ASN B O 1
ATOM 4256 N N . LEU B 1 263 ? 10.578 13.586 26.312 1 96.25 263 LEU B N 1
ATOM 4257 C CA . LEU B 1 263 ? 9.852 12.32 26.359 1 96.25 263 LEU B CA 1
ATOM 4258 C C . LEU B 1 263 ? 8.688 12.398 27.344 1 96.25 263 LEU B C 1
ATOM 4260 O O . LEU B 1 263 ? 8.852 12.867 28.469 1 96.25 263 LEU B O 1
ATOM 4264 N N . ASN B 1 264 ? 7.543 12.039 26.859 1 95.31 264 ASN B N 1
ATOM 4265 C CA . ASN B 1 264 ? 6.324 11.938 27.641 1 95.31 264 ASN B CA 1
ATOM 4266 C C . ASN B 1 264 ? 5.949 13.273 28.281 1 95.31 264 ASN B C 1
ATOM 4268 O O . ASN B 1 264 ? 5.496 13.32 29.422 1 95.31 264 ASN B O 1
ATOM 4272 N N . ASP B 1 265 ? 6.195 14.344 27.594 1 96.5 265 ASP B N 1
ATOM 4273 C CA . ASP B 1 265 ? 5.926 15.664 28.141 1 96.5 265 ASP B CA 1
ATOM 4274 C C . ASP B 1 265 ? 4.453 16.047 27.984 1 96.5 265 ASP B C 1
ATOM 4276 O O . ASP B 1 265 ? 4.027 17.094 28.453 1 96.5 265 ASP B O 1
ATOM 4280 N N . GLY B 1 266 ? 3.676 15.164 27.297 1 96.62 266 GLY B N 1
ATOM 4281 C CA . GLY B 1 266 ? 2.24 15.367 27.188 1 96.62 266 GLY B CA 1
ATOM 4282 C C . GLY B 1 266 ? 1.854 16.297 26.047 1 96.62 266 GLY B C 1
ATOM 4283 O O . GLY B 1 266 ? 0.673 16.578 25.844 1 96.62 266 GLY B O 1
ATOM 4284 N N . TRP B 1 267 ? 2.785 16.734 25.156 1 98.06 267 TRP B N 1
ATOM 4285 C CA . TRP B 1 267 ? 2.543 17.75 24.141 1 98.06 267 TRP B CA 1
ATOM 4286 C C . TRP B 1 267 ? 2.232 17.094 22.797 1 98.06 267 TRP B C 1
ATOM 4288 O O . TRP B 1 267 ? 1.889 17.766 21.828 1 98.06 267 TRP B O 1
ATOM 4298 N N . GLY B 1 268 ? 2.377 15.789 22.719 1 98.25 268 GLY B N 1
ATOM 4299 C CA . GLY B 1 268 ? 2.051 15.031 21.531 1 98.25 268 GLY B CA 1
ATOM 4300 C C . GLY B 1 268 ? 1.097 13.883 21.781 1 98.25 268 GLY B C 1
ATOM 4301 O O . GLY B 1 268 ? 1.158 13.25 22.844 1 98.25 268 GLY B O 1
ATOM 4302 N N . GLU B 1 269 ? 0.239 13.648 20.812 1 98.38 269 GLU B N 1
ATOM 4303 C CA . GLU B 1 269 ? -0.7 12.539 20.906 1 98.38 269 GLU B CA 1
ATOM 4304 C C . GLU B 1 269 ? -0.784 11.766 19.594 1 98.38 269 GLU B C 1
ATOM 4306 O O . GLU B 1 269 ? -0.802 12.367 18.516 1 98.38 269 GLU B O 1
ATOM 4311 N N . LEU B 1 270 ? -0.799 10.477 19.734 1 98.62 270 LEU B N 1
ATOM 4312 C CA . LEU B 1 270 ? -1.013 9.586 18.594 1 98.62 270 LEU B CA 1
ATOM 4313 C C . LEU B 1 270 ? -2.496 9.273 18.422 1 98.62 270 LEU B C 1
ATOM 4315 O O . LEU B 1 270 ? -3.18 8.922 19.391 1 98.62 270 LEU B O 1
ATOM 4319 N N . VAL B 1 271 ? -3.035 9.477 17.25 1 98.25 271 VAL B N 1
ATOM 4320 C CA . VAL B 1 271 ? -4.379 9.023 16.906 1 98.25 271 VAL B CA 1
ATOM 4321 C C . VAL B 1 271 ? -4.344 8.188 15.633 1 98.25 271 VAL B C 1
ATOM 4323 O O . VAL B 1 271 ? -3.453 8.367 14.797 1 98.25 271 VAL B O 1
ATOM 4326 N N . ARG B 1 272 ? -5.32 7.344 15.414 1 95.31 272 ARG B N 1
ATOM 4327 C CA . ARG B 1 272 ? -5.359 6.453 14.25 1 95.31 272 ARG B CA 1
ATOM 4328 C C . ARG B 1 272 ? -6.211 7.047 13.133 1 95.31 272 ARG B C 1
ATOM 4330 O O . ARG B 1 272 ? -6.137 6.605 11.992 1 95.31 272 ARG B O 1
ATOM 4337 N N . SER B 1 273 ? -7.043 7.922 13.477 1 96.31 273 SER B N 1
ATOM 4338 C CA . SER B 1 273 ? -7.902 8.648 12.555 1 96.31 273 SER B CA 1
ATOM 4339 C C . SER B 1 273 ? -8.297 10.008 13.125 1 96.31 273 SER B C 1
ATOM 4341 O O . SER B 1 273 ? -8.109 10.266 14.312 1 96.31 273 SER B O 1
ATOM 4343 N N . LEU B 1 274 ? -8.781 10.852 12.281 1 98.12 274 LEU B N 1
ATOM 4344 C CA . LEU B 1 274 ? -9.234 12.164 12.727 1 98.12 274 LEU B CA 1
ATOM 4345 C C . LEU B 1 274 ? -10.742 12.164 12.961 1 98.12 274 LEU B C 1
ATOM 4347 O O . LEU B 1 274 ? -11.352 13.234 13.109 1 98.12 274 LEU B O 1
ATOM 4351 N N . GLU B 1 275 ? -11.305 10.969 12.969 1 97.31 275 GLU B N 1
ATOM 4352 C CA . GLU B 1 275 ? -12.727 10.828 13.297 1 97.31 275 GLU B CA 1
ATOM 4353 C C . GLU B 1 275 ? -12.969 11.07 14.789 1 97.31 275 GLU B C 1
ATOM 4355 O O . GLU B 1 275 ? -12.109 10.766 15.617 1 97.31 275 GLU B O 1
ATOM 4360 N N . ASN B 1 276 ? -14.117 11.609 15.094 1 96.75 276 ASN B N 1
ATOM 4361 C CA . ASN B 1 276 ? -14.547 11.812 16.469 1 96.75 276 ASN B CA 1
ATOM 4362 C C . ASN B 1 276 ? -13.477 12.516 17.297 1 96.75 276 ASN B C 1
ATOM 4364 O O . ASN B 1 276 ? -13.133 12.062 18.391 1 96.75 276 ASN B O 1
ATOM 4368 N N . PHE B 1 277 ? -12.969 13.609 16.75 1 97.81 277 PHE B N 1
ATOM 4369 C CA . PHE B 1 277 ? -11.93 14.375 17.422 1 97.81 277 PHE B CA 1
ATOM 4370 C C . PHE B 1 277 ? -12.453 14.93 18.75 1 97.81 277 PHE B C 1
ATOM 4372 O O . PHE B 1 277 ? -13.555 15.461 18.812 1 97.81 277 PHE B O 1
ATOM 4379 N N . PRO B 1 278 ? -11.68 14.766 19.844 1 97.44 278 PRO B N 1
ATOM 4380 C CA . PRO B 1 278 ? -12.117 15.219 21.172 1 97.44 278 PRO B CA 1
ATOM 4381 C C . PRO B 1 278 ? -11.82 16.703 21.422 1 97.44 278 PRO B C 1
ATOM 4383 O O . PRO B 1 278 ? -10.93 17.031 22.203 1 97.44 278 PRO B O 1
ATOM 4386 N N . TYR B 1 279 ? -12.586 17.578 20.953 1 97.44 279 TYR B N 1
ATOM 4387 C CA . TYR B 1 279 ? -12.383 19.031 21 1 97.44 279 TYR B CA 1
ATOM 4388 C C . TYR B 1 279 ? -12.219 19.5 22.438 1 97.44 279 TYR B C 1
ATOM 4390 O O . TYR B 1 279 ? -11.352 20.344 22.719 1 97.44 279 TYR B O 1
ATOM 4398 N N . GLU B 1 280 ? -12.938 18.969 23.359 1 95.12 280 GLU B N 1
ATOM 4399 C CA . GLU B 1 280 ? -12.938 19.422 24.75 1 95.12 280 GLU B CA 1
ATOM 4400 C C . GLU B 1 280 ? -11.586 19.188 25.406 1 95.12 280 GLU B C 1
ATOM 4402 O O . GLU B 1 280 ? -11.156 19.984 26.25 1 95.12 280 GLU B O 1
ATOM 4407 N N . LYS B 1 281 ? -10.984 18.172 24.984 1 96 281 LYS B N 1
ATOM 4408 C CA . LYS B 1 281 ? -9.664 17.844 25.5 1 96 281 LYS B CA 1
ATOM 4409 C C . LYS B 1 281 ? -8.664 18.969 25.203 1 96 281 LYS B C 1
ATOM 4411 O O . LYS B 1 281 ? -7.711 19.156 25.969 1 96 281 LYS B O 1
ATOM 4416 N N . TYR B 1 282 ? -8.898 19.734 24.188 1 96.88 282 TYR B N 1
ATOM 4417 C CA . TYR B 1 282 ? -7.973 20.766 23.75 1 96.88 282 TYR B CA 1
ATOM 4418 C C . TYR B 1 282 ? -8.516 22.156 24.047 1 96.88 282 TYR B C 1
ATOM 4420 O O . TYR B 1 282 ? -8.008 23.156 23.547 1 96.88 282 TYR B O 1
ATOM 4428 N N . GLY B 1 283 ? -9.641 22.188 24.828 1 95.06 283 GLY B N 1
ATOM 4429 C CA . GLY B 1 283 ? -10.25 23.469 25.172 1 95.06 283 GLY B CA 1
ATOM 4430 C C . GLY B 1 283 ? -10.922 24.156 24 1 95.06 283 GLY B C 1
ATOM 4431 O O . GLY B 1 283 ? -11.016 25.375 23.953 1 95.06 283 GLY B O 1
ATOM 4432 N N . ILE B 1 284 ? -11.289 23.375 22.984 1 95.94 284 ILE B N 1
ATOM 4433 C CA . ILE B 1 284 ? -11.945 23.906 21.797 1 95.94 284 ILE B CA 1
ATOM 4434 C C . ILE B 1 284 ? -13.461 23.75 21.938 1 95.94 284 ILE B C 1
ATOM 4436 O O . ILE B 1 284 ? -13.953 22.656 22.219 1 95.94 284 ILE B O 1
ATOM 4440 N N . LYS B 1 285 ? -14.109 24.812 21.781 1 93.06 285 LYS B N 1
ATOM 4441 C CA . LYS B 1 285 ? -15.57 24.781 21.75 1 93.06 285 LYS B CA 1
ATOM 4442 C C . LYS B 1 285 ? -16.094 24.719 20.328 1 93.06 285 LYS B C 1
ATOM 4444 O O . LYS B 1 285 ? -15.719 25.547 19.484 1 93.06 285 LYS B O 1
ATOM 4449 N N . VAL B 1 286 ? -16.859 23.688 20.047 1 90 286 VAL B N 1
ATOM 4450 C CA . VAL B 1 286 ? -17.422 23.547 18.719 1 90 286 VAL B CA 1
ATOM 4451 C C . VAL B 1 286 ? -18.938 23.672 18.781 1 90 286 VAL B C 1
ATOM 4453 O O . VAL B 1 286 ? -19.578 23.203 19.734 1 90 286 VAL B O 1
ATOM 4456 N N . THR B 1 287 ? -19.609 24.547 18.109 1 79.31 287 THR B N 1
ATOM 4457 C CA . THR B 1 287 ? -21.047 24.766 18.031 1 79.31 287 THR B CA 1
ATOM 4458 C C . THR B 1 287 ? -21.625 24.172 16.75 1 79.31 287 THR B C 1
ATOM 4460 O O . THR B 1 287 ? -20.922 24.125 15.727 1 79.31 287 THR B O 1
#

Sequence (574 aa):
MADYNLNRRLPPIRACLFDMDGLLIDSEDIYTFVINQILHEYGKPNLPWSIKAQLQGRPQPQSGQVFQKWAQLPISQEELQKKIAALQRPQFPKTQPLPGVMQLISNLSRAASNSPPVHIALATSSTTTNFKLKTSHLSGLFSQFPPSRIIVGDDPRIAPGRGKPLPDIYLLALSIINKEIQAKGEHPITPAECLVFEDSVPGVEAGRRAGMRVVWCPYEGLLEVYKTQVPEVLAGLTGAHKDPEDNGNDTSAVSNSGKPGNLNDGWGELVRSLENFPYEKYGIKVTMADYNLNRRLPPIRACLFDMDGLLIDSEDIYTFVINQILHEYGKPNLPWSIKAQLQGRPQPQSGQVFQKWAQLPISQEELQKKIAALQRPQFPKTQPLPGVMQLISNLSRAASNSPPVHIALATSSTTTNFKLKTSHLSGLFSQFPPSRIIVGDDPRIAPGRGKPLPDIYLLALSIINKEIQAKGEHPITPAECLVFEDSVPGVEAGRRAGMRVVWCPYEGLLEVYKTQVPEVLAGLTGAHKDPEDNGNDTSAVSNSGKPGNLNDGWGELVRSLENFPYEKYGIKVT

Solvent-accessible surface area (backbone atoms only — not comparable to full-atom values): 31007 Å² total; per-residue (Å²): 129,81,80,76,73,69,79,72,76,75,62,53,39,38,32,41,38,29,42,37,74,42,47,38,26,47,44,50,58,54,54,52,52,49,52,30,55,54,30,22,73,70,47,36,65,71,79,49,53,78,56,49,59,65,35,50,53,44,55,64,77,63,29,48,49,58,48,39,72,72,65,61,62,97,64,52,70,67,56,50,52,52,54,50,49,64,59,41,60,80,48,32,62,65,50,33,49,32,40,31,35,66,61,48,52,54,44,43,53,56,12,45,77,40,91,76,41,25,44,66,30,38,45,28,77,44,38,64,67,56,44,47,46,46,38,66,84,40,47,88,61,58,65,63,40,53,73,88,34,56,44,42,46,66,39,82,88,55,58,91,90,41,53,43,32,32,15,50,56,60,51,48,48,49,48,50,51,32,56,55,39,42,74,72,72,40,80,70,77,54,46,62,22,27,35,28,42,21,33,42,64,21,42,35,17,8,28,19,13,44,48,24,24,32,41,39,34,37,54,66,62,52,43,61,73,39,62,91,41,49,54,36,40,50,11,23,62,70,55,75,57,69,71,70,72,82,64,77,72,76,60,75,83,75,65,81,52,51,53,50,57,48,75,78,65,74,46,37,43,82,41,84,60,49,48,87,66,66,43,65,84,42,56,41,65,72,130,130,82,80,76,74,69,79,72,75,76,61,52,40,38,30,41,38,28,42,36,74,41,48,38,27,48,44,50,59,54,53,52,52,48,53,30,54,56,30,22,73,71,47,37,65,70,78,48,51,77,56,48,59,66,35,50,52,46,57,68,77,62,28,47,49,60,48,40,71,70,64,59,60,98,65,53,71,68,56,48,51,52,54,49,51,63,59,40,60,79,48,33,63,64,49,32,49,30,40,32,34,68,61,48,52,51,42,43,55,55,12,45,75,41,91,75,41,25,43,64,30,39,43,28,77,44,38,64,67,57,44,48,45,44,38,66,83,42,47,89,62,58,66,64,40,54,75,88,34,56,42,41,47,66,39,82,87,54,57,90,90,41,52,43,31,31,16,50,57,59,50,49,48,50,50,51,51,33,56,56,38,41,75,72,71,40,80,71,76,53,44,62,21,27,37,29,40,24,34,43,66,23,43,37,18,9,29,18,13,46,47,26,23,33,41,38,34,37,53,68,62,52,43,60,72,38,62,90,41,50,54,36,43,50,11,22,60,70,57,75,58,71,70,69,71,82,63,77,74,72,60,75,81,76,54,88,53,49,52,51,56,49,75,79,66,75,49,37,42,82,42,84,61,48,48,86,66,66,45,67,83,43,56,41,67,71,130

Radius of gyration: 28.02 Å; Cα contacts (8 Å, |Δi|>4): 1015; chains: 2; bounding box: 60×94×76 Å

pLDDT: mean 89.99, std 15.91, range [27.56, 98.94]

Foldseek 3Di:
DPPVPCPPQQDFAQEEEEEPDQFFKPVVVLLQVQVQVVLVVQPHHGDALLQVLLLPQADLVVSLVSCCVVSVDPDDSVVVVVSSCVSSQVVLLVIDTFPQNLVVLVQLLVQCPPVVRHYYAYQYLADPVSCCSNCVNPCSRCVSHDPLRYHYNVRVQQDPPCTFLQQVRVLVSLVSVQVVVVVVVDDRDAQSNYEYEEAHLRVLLNSQLSVHAYEHAHDPSNCVSCVVPVQCSRQSNPCSPPLPPPPPPPPVVSPRSGDTGDRPPVRYDYDNHNRPPDSVSSVGDGD/DPPPPCPPQQDFAAEEEEEPDQFFKPCVVLLQVQVQVVLVVQPHHGDALLQVLLLPQDDLVVSLVSCCVVSVDPDDSVVVVVSSCVSSQVVLLVIDTFPQNLVVLVQLLVQCPPVVRHYYAYQYLADPVSCCSNCVNPCSRCVSHDPQRYHYNVRVQQDPPCTFLQQVRVLVSLVSVQVVVVVVVDDRDAQSNYEYEEAHLRVLLNSQLSVHAYEHAHDPSNCVSCVVPVQCSRQSNPCSPPLPPPPPPPPVVSPRSGDTGDRPPVRYDYDNHNRPPDSVSSVGDGD

InterPro domains:
  IPR006439 HAD hydrolase, subfamily IA [TIGR01509] (159-216)
  IPR023198 Phosphoglycolate phosphatase-like, domain 2 [G3DSA:1.10.150.240] (27-95)
  IPR023214 HAD superfamily [G3DSA:3.40.50.1000] (16-223)
  IPR036412 HAD-like superfamily [SSF56784] (12-223)

Secondary structure (DSSP, 8-state):
---------PPPP-EEEE--BTTTB-HHHHHHHHHHHHHHHTTPPP--HHHHHHHTT--HHHHHHHHHHHH--SS-HHHHHHHHHHHHTTTGGG--BPTTHHHHHHHHHHHTTSSS--EEEEE-SS-HHHHHHHHTT-HHHHTTS-GGGEE-TT-TTSPTT--TTSTHHHHHHHHHHHHHHHHTTPPPPPGGGEEEEESSHHHHHHHHHTT-EEEE---HHHHHHTTT-HHHHHHT-S--S------S---GGGS-------TT-SSEEE-S-STT--GGGGT----/---------PPPP-EEEE--BTTTB-HHHHHHHHHHHHHHHTTPPP--HHHHHHHTT--HHHHHHHHHHHH--SS-HHHHHHHHHHHHTTTGGG--BPTTHHHHHHHHHHHTTSSS--EEEEE-SS-HHHHHHHHTT-HHHHTTS-GGGEE-TT-TTSPTT--TTSTHHHHHHHHHHHHHHHHTTPPPPPGGGEEEEESSHHHHHHHHHTT-EEEE---HHHHHHTTT-HHHHHHT-S--S------S---TTS--------TT-SSEEE-S-STT--GGGGT----